Protein AF-A0A970TAU2-F1 (afdb_monomer_lite)

Structure (mmCIF, N/CA/C/O backbone):
data_AF-A0A970TAU2-F1
#
_entry.id   AF-A0A970TAU2-F1
#
loop_
_atom_site.group_PDB
_atom_site.id
_atom_site.type_symbol
_atom_site.label_atom_id
_atom_site.label_alt_id
_atom_site.label_comp_id
_atom_site.label_asym_id
_atom_site.label_entity_id
_atom_site.label_seq_id
_atom_site.pdbx_PDB_ins_code
_atom_site.Cartn_x
_atom_site.Cartn_y
_atom_site.Cartn_z
_atom_site.occupancy
_atom_site.B_iso_or_equiv
_atom_site.auth_seq_id
_atom_site.auth_comp_id
_atom_site.auth_asym_id
_atom_site.auth_atom_id
_atom_site.pdbx_PDB_model_num
ATOM 1 N N . MET A 1 1 ? -38.582 27.707 -41.426 1.00 35.19 1 MET A N 1
ATOM 2 C CA . MET A 1 1 ? -39.324 27.571 -40.156 1.00 35.19 1 MET A CA 1
ATOM 3 C C . MET A 1 1 ? -38.669 26.434 -39.380 1.00 35.19 1 MET A C 1
ATOM 5 O O . MET A 1 1 ? -38.834 25.287 -39.765 1.00 35.19 1 MET A O 1
ATOM 9 N N . ARG A 1 2 ? -37.784 26.749 -38.426 1.00 25.84 2 ARG A N 1
ATOM 10 C CA . ARG A 1 2 ? -37.023 25.769 -37.628 1.00 25.84 2 ARG A CA 1
ATOM 11 C C . ARG A 1 2 ? -37.619 25.756 -36.221 1.00 25.84 2 ARG A C 1
ATOM 13 O O . ARG A 1 2 ? -37.694 26.813 -35.604 1.00 25.84 2 ARG A O 1
ATOM 20 N N . ALA A 1 3 ? -38.089 24.596 -35.774 1.00 23.06 3 ALA A N 1
ATOM 21 C CA . ALA A 1 3 ? -38.629 24.395 -34.436 1.00 23.06 3 ALA A CA 1
ATOM 22 C C . ALA A 1 3 ? -37.475 24.198 -33.442 1.00 23.06 3 ALA A C 1
ATOM 24 O O . ALA A 1 3 ? -36.590 23.379 -33.681 1.00 23.06 3 ALA A O 1
ATOM 25 N N . ILE A 1 4 ? -37.492 24.970 -32.357 1.00 24.50 4 ILE A N 1
ATOM 26 C CA . ILE A 1 4 ? -36.607 24.828 -31.200 1.00 24.50 4 ILE A CA 1
ATOM 27 C C . ILE A 1 4 ? -37.424 24.117 -30.120 1.00 24.50 4 ILE A C 1
ATOM 29 O O . ILE A 1 4 ? -38.461 24.622 -29.694 1.00 24.50 4 ILE A O 1
ATOM 33 N N . LEU A 1 5 ? -36.973 22.927 -29.728 1.00 20.92 5 LEU A N 1
ATOM 34 C CA . LEU A 1 5 ? -37.529 22.144 -28.631 1.00 20.92 5 LEU A CA 1
ATOM 35 C C . LEU A 1 5 ? -36.753 22.518 -27.359 1.00 20.92 5 LEU A C 1
ATOM 37 O O . LEU A 1 5 ? -35.614 22.094 -27.185 1.00 20.92 5 LEU A O 1
ATOM 41 N N . CYS A 1 6 ? -37.344 23.344 -26.497 1.00 20.92 6 CYS A N 1
ATOM 42 C CA . CYS A 1 6 ? -36.827 23.609 -25.153 1.00 20.92 6 CYS A CA 1
ATOM 43 C C . CYS A 1 6 ? -37.483 22.633 -24.172 1.00 20.92 6 CYS A C 1
ATOM 45 O O . CYS A 1 6 ? -38.687 22.714 -23.935 1.00 20.92 6 CYS A O 1
ATOM 47 N N . ALA A 1 7 ? -36.695 21.719 -23.607 1.00 22.11 7 ALA A N 1
ATOM 48 C CA . ALA A 1 7 ? -37.104 20.885 -22.484 1.00 22.11 7 ALA A CA 1
ATOM 49 C C . ALA A 1 7 ? -36.684 21.565 -21.171 1.00 22.11 7 ALA A C 1
ATOM 51 O O . ALA A 1 7 ? -35.515 21.896 -20.986 1.00 22.11 7 ALA A O 1
ATOM 52 N N . PHE A 1 8 ? -37.646 21.781 -20.273 1.00 23.14 8 PHE A N 1
ATOM 53 C CA . PHE A 1 8 ? -37.400 22.181 -18.889 1.00 23.14 8 PHE A CA 1
ATOM 54 C C . PHE A 1 8 ? -37.157 20.917 -18.058 1.00 23.14 8 PHE A C 1
ATOM 56 O O . PHE A 1 8 ? -38.044 20.070 -17.959 1.00 23.14 8 PHE A O 1
ATOM 63 N N . ILE A 1 9 ? -35.968 20.789 -17.468 1.00 24.75 9 ILE A N 1
ATOM 64 C CA . ILE A 1 9 ? -35.675 19.766 -16.460 1.00 24.75 9 ILE A CA 1
ATOM 65 C C . ILE A 1 9 ? -36.043 20.356 -15.098 1.00 24.75 9 ILE A C 1
ATOM 67 O O . ILE A 1 9 ? -35.467 21.348 -14.656 1.00 24.75 9 ILE A O 1
ATOM 71 N N . LEU A 1 10 ? -37.045 19.754 -14.461 1.00 22.22 10 LEU A N 1
ATOM 72 C CA . LEU A 1 10 ? -37.456 20.045 -13.095 1.00 22.22 10 LEU A CA 1
ATOM 73 C C . LEU A 1 10 ? -36.443 19.372 -12.154 1.00 22.22 10 LEU A C 1
ATOM 75 O O . LEU A 1 10 ? -36.458 18.153 -12.002 1.00 22.22 10 LEU A O 1
ATOM 79 N N . ALA A 1 11 ? -35.531 20.147 -11.568 1.00 24.88 11 ALA A N 1
ATOM 80 C CA . ALA A 1 11 ? -34.608 19.651 -10.553 1.00 24.88 11 ALA A CA 1
ATOM 81 C C . ALA A 1 11 ? -35.336 19.574 -9.204 1.00 24.88 11 ALA A C 1
ATOM 83 O O . ALA A 1 11 ? -35.606 20.591 -8.563 1.00 24.88 11 ALA A O 1
ATOM 84 N N . THR A 1 12 ? -35.694 18.363 -8.786 1.00 26.58 12 THR A N 1
ATOM 85 C CA . THR A 1 12 ? -36.201 18.091 -7.438 1.00 26.58 12 THR A CA 1
ATOM 86 C C . THR A 1 12 ? -35.026 18.141 -6.464 1.00 26.58 12 THR A C 1
ATOM 88 O O . THR A 1 12 ? -34.178 17.254 -6.468 1.00 26.58 12 THR A O 1
ATOM 91 N N . VAL A 1 13 ? -34.960 19.190 -5.645 1.00 28.67 13 VAL A N 1
ATOM 92 C CA . VAL A 1 13 ? -34.034 19.269 -4.509 1.00 28.67 13 VAL A CA 1
ATOM 93 C C . VAL A 1 13 ? -34.577 18.353 -3.415 1.00 28.67 13 VAL A C 1
ATOM 95 O O . VAL A 1 13 ? -35.588 18.670 -2.786 1.00 28.67 13 VAL A O 1
ATOM 98 N N . PHE A 1 14 ? -33.939 17.202 -3.209 1.00 28.27 14 PHE A N 1
ATOM 99 C CA . PHE A 1 14 ? -34.176 16.390 -2.020 1.00 28.27 14 PHE A CA 1
ATOM 100 C C . PHE A 1 14 ? -33.457 17.045 -0.839 1.00 28.27 14 PHE A C 1
ATOM 102 O O . PHE A 1 14 ? -32.247 17.255 -0.874 1.00 28.27 14 PHE A O 1
ATOM 109 N N . ALA A 1 15 ? -34.218 17.401 0.194 1.00 33.06 15 ALA A N 1
ATOM 110 C CA . ALA A 1 15 ? -33.664 17.753 1.492 1.00 33.06 15 ALA A CA 1
ATOM 111 C C . ALA A 1 15 ? -32.953 16.517 2.066 1.00 33.06 15 ALA A C 1
ATOM 113 O O . ALA A 1 15 ? -33.548 15.438 2.111 1.00 33.06 15 ALA A O 1
ATOM 114 N N . GLY A 1 16 ? -31.687 16.683 2.455 1.00 29.00 16 GLY A N 1
ATOM 115 C CA . GLY A 1 16 ? -30.830 15.618 2.963 1.00 29.00 16 GLY A CA 1
ATOM 116 C C . GLY A 1 16 ? -31.435 14.936 4.185 1.00 29.00 16 GLY A C 1
ATOM 117 O O . GLY A 1 16 ? -31.604 15.550 5.238 1.00 29.00 16 GLY A O 1
ATOM 118 N N . ALA A 1 17 ? -31.764 13.656 4.031 1.00 31.38 17 ALA A N 1
ATOM 119 C CA . ALA A 1 17 ? -31.793 12.740 5.155 1.00 31.38 17 ALA A CA 1
ATOM 120 C C . ALA A 1 17 ? -30.339 12.506 5.584 1.00 31.38 17 ALA A C 1
ATOM 122 O O . ALA A 1 17 ? -29.471 12.373 4.721 1.00 31.38 17 ALA A O 1
ATOM 123 N N . ALA A 1 18 ? -30.085 12.481 6.894 1.00 32.50 18 ALA A N 1
ATOM 124 C CA . ALA A 1 18 ? -28.810 12.047 7.450 1.00 32.50 18 ALA A CA 1
ATOM 125 C C . ALA A 1 18 ? -28.391 10.742 6.760 1.00 32.50 18 ALA A C 1
ATOM 127 O O . ALA A 1 18 ? -29.187 9.800 6.704 1.00 32.50 18 ALA A O 1
ATOM 128 N N . VAL A 1 19 ? -27.193 10.725 6.173 1.00 34.28 19 VAL A N 1
ATOM 129 C CA . VAL A 1 19 ? -26.650 9.538 5.515 1.00 34.28 19 VAL A CA 1
ATOM 130 C C . VAL A 1 19 ? -26.449 8.504 6.616 1.00 34.28 19 VAL A C 1
ATOM 132 O O . VAL A 1 19 ? -25.557 8.619 7.453 1.00 34.28 19 VAL A O 1
ATOM 135 N N . ALA A 1 20 ? -27.391 7.568 6.689 1.00 40.78 20 ALA A N 1
ATOM 136 C CA . ALA A 1 20 ? -27.345 6.450 7.605 1.00 40.78 20 ALA A CA 1
ATOM 137 C C . ALA A 1 20 ? -26.066 5.646 7.345 1.00 40.78 20 ALA A C 1
ATOM 139 O O . ALA A 1 20 ? -25.630 5.536 6.199 1.00 40.78 20 ALA A O 1
ATOM 140 N N . GLN A 1 21 ? -25.504 5.115 8.434 1.00 49.06 21 GLN A N 1
ATOM 141 C CA . GLN A 1 21 ? -24.511 4.043 8.486 1.00 49.06 21 GLN A CA 1
ATOM 142 C C . GLN A 1 21 ? -24.562 3.206 7.204 1.00 49.06 21 GLN A C 1
ATOM 144 O O . GLN A 1 21 ? -25.611 2.654 6.877 1.00 49.06 21 GLN A O 1
ATOM 149 N N . THR A 1 22 ? -23.473 3.194 6.438 1.00 60.88 22 THR A N 1
ATOM 150 C CA . THR A 1 22 ? -23.421 2.507 5.149 1.00 60.88 22 THR A CA 1
ATOM 151 C C . THR A 1 22 ? -23.843 1.054 5.365 1.00 60.88 22 THR A C 1
ATOM 153 O O . THR A 1 22 ? -23.161 0.319 6.078 1.00 60.88 22 THR A O 1
ATOM 156 N N . ASP A 1 23 ? -24.984 0.647 4.801 1.00 83.75 23 ASP A N 1
ATOM 157 C CA . ASP A 1 23 ? -25.480 -0.728 4.900 1.00 83.75 23 ASP A CA 1
ATOM 158 C C . ASP A 1 23 ? -24.538 -1.642 4.104 1.00 83.75 23 ASP A C 1
ATOM 160 O O . ASP A 1 23 ? -24.729 -1.907 2.913 1.00 83.75 23 ASP A O 1
ATOM 164 N N . TYR A 1 24 ? -23.463 -2.096 4.745 1.00 93.12 24 TYR A N 1
ATOM 165 C CA . TYR A 1 24 ? -22.554 -3.061 4.147 1.00 93.12 24 TYR A CA 1
ATOM 166 C C . TYR A 1 24 ? -23.255 -4.423 4.041 1.00 93.12 24 TYR A C 1
ATOM 168 O O . TYR A 1 24 ? -23.979 -4.811 4.963 1.00 93.12 24 TYR A O 1
ATOM 176 N N . PRO A 1 25 ? -23.046 -5.189 2.952 1.00 95.62 25 PRO A N 1
ATOM 177 C CA . PRO A 1 25 ? -23.685 -6.489 2.758 1.00 95.62 25 PRO A CA 1
ATOM 178 C C . PRO A 1 25 ? -23.014 -7.564 3.628 1.00 95.62 25 PRO A C 1
ATOM 180 O O . PRO A 1 25 ? -22.299 -8.444 3.145 1.00 95.62 25 PRO A O 1
ATOM 183 N N . LEU A 1 26 ? -23.217 -7.457 4.941 1.00 97.06 26 LEU A N 1
ATOM 184 C CA . LEU A 1 26 ? -22.681 -8.373 5.936 1.00 97.06 26 LEU A CA 1
ATOM 185 C C . LEU A 1 26 ? -23.443 -9.701 5.942 1.00 97.06 26 LEU A C 1
ATOM 187 O O . LEU A 1 26 ? -24.664 -9.767 5.783 1.00 97.06 26 LEU A O 1
ATOM 191 N N . ILE A 1 27 ? -22.705 -10.773 6.197 1.00 97.44 27 ILE A N 1
ATOM 192 C CA . ILE A 1 27 ? -23.226 -12.104 6.472 1.00 97.44 27 ILE A CA 1
ATOM 193 C C . ILE A 1 27 ? -23.342 -12.238 7.993 1.00 97.44 27 ILE A C 1
ATOM 195 O O . ILE A 1 27 ? -22.351 -12.421 8.695 1.00 97.44 27 ILE A O 1
ATOM 199 N N . GLY A 1 28 ? -24.574 -12.160 8.499 1.00 95.31 28 GLY A N 1
ATOM 200 C CA . GLY A 1 28 ? -24.857 -12.238 9.933 1.00 95.31 28 GLY A CA 1
ATOM 201 C C . GLY A 1 28 ? -24.665 -10.911 10.672 1.00 95.31 28 GLY A C 1
ATOM 202 O O . GLY A 1 28 ? -24.518 -9.853 10.065 1.00 95.31 28 GLY A O 1
ATOM 203 N N . ALA A 1 29 ? -24.731 -10.969 12.004 1.00 95.38 29 ALA A N 1
ATOM 204 C CA . ALA A 1 29 ? -24.537 -9.799 12.854 1.00 95.38 29 ALA A CA 1
ATOM 205 C C . ALA A 1 29 ? -23.035 -9.561 13.097 1.00 95.38 29 ALA A C 1
ATOM 207 O O . ALA A 1 29 ? -22.332 -10.520 13.430 1.00 95.38 29 ALA A O 1
ATOM 208 N N . PRO A 1 30 ? -22.540 -8.317 12.970 1.00 96.69 30 PRO A N 1
ATOM 209 C CA . PRO A 1 30 ? -21.155 -8.010 13.287 1.00 96.69 30 PRO A CA 1
ATOM 210 C C . PRO A 1 30 ? -20.889 -8.109 14.797 1.00 96.69 30 PRO A C 1
ATOM 212 O O . PRO A 1 30 ? -21.784 -7.948 15.630 1.00 96.69 30 PRO A O 1
ATOM 215 N N . VAL A 1 31 ? -19.631 -8.355 15.153 1.00 97.06 31 VAL A N 1
ATOM 216 C CA . VAL A 1 31 ? -19.138 -8.369 16.532 1.00 97.06 31 VAL A CA 1
ATOM 217 C C . VAL A 1 31 ? -18.653 -6.968 16.885 1.00 97.06 31 VAL A C 1
ATOM 219 O O . VAL A 1 31 ? -17.637 -6.515 16.357 1.00 97.06 31 VAL A O 1
ATOM 222 N N . SER A 1 32 ? -19.371 -6.289 17.783 1.00 96.50 32 SER A N 1
ATOM 223 C CA . SER A 1 32 ? -18.970 -4.964 18.264 1.00 96.50 32 SER A CA 1
ATOM 224 C C . SER A 1 32 ? -17.650 -5.024 19.037 1.00 96.50 32 SER A C 1
ATOM 226 O O . SER A 1 32 ? -17.439 -5.899 19.883 1.00 96.50 32 SER A O 1
ATOM 228 N N . LEU A 1 33 ? -16.765 -4.074 18.751 1.00 96.56 33 LEU A N 1
ATOM 229 C CA . LEU A 1 33 ? -15.497 -3.876 19.447 1.00 96.56 33 LEU A CA 1
ATOM 230 C C . LEU A 1 33 ? -15.585 -2.746 20.480 1.00 96.56 33 LEU A C 1
ATOM 232 O O . LEU A 1 33 ? -14.869 -2.795 21.483 1.00 96.56 33 LEU A O 1
ATOM 236 N N . ALA A 1 34 ? -16.445 -1.752 20.251 1.00 92.00 34 ALA A N 1
ATOM 237 C CA . ALA A 1 34 ? -16.586 -0.567 21.090 1.00 92.00 34 ALA A CA 1
ATOM 238 C C . ALA A 1 34 ? -18.048 -0.333 21.495 1.00 92.00 34 ALA A C 1
ATOM 240 O O . ALA A 1 34 ? -18.954 -0.356 20.665 1.00 92.00 34 ALA A O 1
ATOM 241 N N . ASP A 1 35 ? -18.263 -0.055 22.780 1.00 85.88 35 ASP A N 1
ATOM 242 C CA . ASP A 1 35 ? -19.559 0.363 23.313 1.00 85.88 35 ASP A CA 1
ATOM 243 C C . ASP A 1 35 ? -19.574 1.897 23.438 1.00 85.88 35 ASP A C 1
ATOM 245 O O . ASP A 1 35 ? -19.321 2.456 24.506 1.00 85.88 35 ASP A O 1
ATOM 249 N N . GLY A 1 36 ? -19.840 2.583 22.324 1.00 89.88 36 GLY A N 1
ATOM 250 C CA . GLY A 1 36 ? -19.854 4.047 22.241 1.00 89.88 36 GLY A CA 1
ATOM 251 C C . GLY A 1 36 ? -18.499 4.671 21.889 1.00 89.88 36 GLY A C 1
ATOM 252 O O . GLY A 1 36 ? -17.584 3.993 21.428 1.00 89.88 36 GLY A O 1
ATOM 253 N N . GLU A 1 37 ? -18.381 5.990 22.083 1.00 95.12 37 GLU A N 1
ATOM 254 C CA . GLU A 1 37 ? -17.178 6.729 21.688 1.00 95.12 37 GLU A CA 1
ATOM 255 C C . GLU A 1 37 ? -15.973 6.434 22.592 1.00 95.12 37 GLU A C 1
ATOM 257 O O . GLU A 1 37 ? -15.997 6.661 23.804 1.00 95.12 37 GLU A O 1
ATOM 262 N N . VAL A 1 38 ? -14.879 6.011 21.968 1.00 97.06 38 VAL A N 1
ATOM 263 C CA . VAL A 1 38 ? -13.566 5.819 22.579 1.00 97.06 38 VAL A CA 1
ATOM 264 C C . VAL A 1 38 ? -12.660 6.976 22.175 1.00 97.06 38 VAL A C 1
ATOM 266 O O . VAL A 1 38 ? -12.537 7.290 20.993 1.00 97.06 38 VAL A O 1
ATOM 269 N N . ARG A 1 39 ? -11.995 7.604 23.151 1.00 97.38 39 ARG A N 1
ATOM 270 C CA . ARG A 1 39 ? -11.018 8.679 22.921 1.00 97.38 39 ARG A CA 1
ATOM 271 C C . ARG A 1 39 ? -9.606 8.131 23.094 1.00 97.38 39 ARG A C 1
ATOM 273 O O . ARG A 1 39 ? -9.291 7.581 24.141 1.00 97.38 39 ARG A O 1
ATOM 280 N N . ILE A 1 40 ? -8.768 8.321 22.084 1.00 97.81 40 ILE A N 1
ATOM 281 C CA . ILE A 1 40 ? -7.401 7.803 22.004 1.00 97.81 40 ILE A CA 1
ATOM 282 C C . ILE A 1 40 ? -6.458 9.001 21.918 1.00 97.81 40 ILE A C 1
ATOM 284 O O . ILE A 1 40 ? -6.598 9.858 21.040 1.00 97.81 40 ILE A O 1
ATOM 288 N N . THR A 1 41 ? -5.513 9.090 22.849 1.00 96.94 41 THR A N 1
ATOM 289 C CA . THR A 1 41 ? -4.565 10.211 22.961 1.00 96.94 41 THR A CA 1
ATOM 290 C C . THR A 1 41 ? -3.155 9.741 22.586 1.00 96.94 41 THR A C 1
ATOM 292 O O . THR A 1 41 ? -2.905 8.540 22.541 1.00 96.94 41 THR A O 1
ATOM 295 N N . PRO A 1 42 ? -2.168 10.634 22.382 1.00 95.00 42 PRO A N 1
ATOM 296 C CA . PRO A 1 42 ? -0.773 10.214 22.193 1.00 95.00 42 PRO A CA 1
ATOM 297 C C . PRO A 1 42 ? -0.174 9.349 23.312 1.00 95.00 42 PRO A C 1
ATOM 299 O O . PRO A 1 42 ? 0.883 8.741 23.114 1.00 95.00 42 PRO A O 1
ATOM 302 N N . ALA A 1 43 ? -0.786 9.370 24.499 1.00 94.38 43 ALA A N 1
ATOM 303 C CA . ALA A 1 43 ? -0.308 8.678 25.688 1.00 94.38 43 ALA A CA 1
ATOM 304 C C . ALA A 1 43 ? -0.977 7.313 25.908 1.00 94.38 43 ALA A C 1
ATOM 306 O O . ALA A 1 43 ? -0.461 6.526 26.700 1.00 94.38 43 ALA A O 1
ATOM 307 N N . GLU A 1 44 ? -2.100 7.040 25.243 1.00 94.88 44 GLU A N 1
ATOM 308 C CA . GLU A 1 44 ? -2.933 5.872 25.515 1.00 94.88 44 GLU A CA 1
ATOM 309 C C . GLU A 1 44 ? -3.454 5.257 24.217 1.00 94.88 44 GLU A C 1
ATOM 311 O O . GLU A 1 44 ? -4.083 5.936 23.405 1.00 94.88 44 GLU A O 1
ATOM 316 N N . ASP A 1 45 ? -3.210 3.957 24.068 1.00 95.06 45 ASP A N 1
ATOM 317 C CA . ASP A 1 45 ? -3.748 3.137 22.989 1.00 95.06 45 ASP A CA 1
ATOM 318 C C . ASP A 1 45 ? -5.097 2.547 23.421 1.00 95.06 45 ASP A C 1
ATOM 320 O O . ASP A 1 45 ? -5.315 2.259 24.599 1.00 95.06 45 ASP A O 1
ATOM 324 N N . TRP A 1 46 ? -5.974 2.263 22.461 1.00 97.44 46 TRP A N 1
ATOM 325 C CA . TRP A 1 46 ? -7.160 1.443 22.704 1.00 97.44 46 TRP A CA 1
ATOM 326 C C . TRP A 1 46 ? -6.947 0.043 22.143 1.00 97.44 46 TRP A C 1
ATOM 328 O O . TRP A 1 46 ? -6.518 -0.099 21.002 1.00 97.44 46 TRP A O 1
ATOM 338 N N . ALA A 1 47 ? -7.265 -0.994 22.916 1.00 97.69 47 ALA A N 1
ATOM 339 C CA . ALA A 1 47 ? -7.180 -2.377 22.465 1.00 97.69 47 ALA A CA 1
ATOM 340 C C . ALA A 1 47 ? -8.414 -3.178 22.881 1.00 97.69 47 ALA A C 1
ATOM 342 O O . ALA A 1 47 ? -8.940 -3.023 23.987 1.00 97.69 47 ALA A O 1
ATOM 343 N N . ARG A 1 48 ? -8.840 -4.087 22.008 1.00 97.81 48 ARG A N 1
ATOM 344 C CA . ARG A 1 48 ? -9.930 -5.023 22.252 1.00 97.81 48 ARG A CA 1
ATOM 345 C C . ARG A 1 48 ? -9.582 -6.385 21.673 1.00 97.81 48 ARG A C 1
ATOM 347 O O . ARG A 1 48 ? -9.252 -6.495 20.502 1.00 97.81 48 ARG A O 1
ATOM 354 N N . SER A 1 49 ? -9.694 -7.429 22.487 1.00 97.56 49 SER A N 1
ATOM 355 C CA . SER A 1 49 ? -9.637 -8.815 22.014 1.00 97.56 49 SER A CA 1
ATOM 356 C C . SER A 1 49 ? -11.047 -9.363 21.849 1.00 97.56 49 SER A C 1
ATOM 358 O O . SER A 1 49 ? -11.865 -9.244 22.763 1.00 97.56 49 SER A O 1
ATOM 360 N N . VAL A 1 50 ? -11.316 -9.974 20.701 1.00 97.44 50 VAL A N 1
ATOM 361 C CA . VAL A 1 50 ? -12.555 -10.703 20.411 1.00 97.44 50 VAL A CA 1
ATOM 362 C C . VAL A 1 50 ? -12.229 -11.984 19.651 1.00 97.44 50 VAL A C 1
ATOM 364 O O . VAL A 1 50 ? -11.152 -12.106 19.077 1.00 97.44 50 VAL A O 1
ATOM 367 N N . GLU A 1 51 ? -13.142 -12.948 19.638 1.00 97.88 51 GLU A N 1
ATOM 368 C CA . GLU A 1 51 ? -13.034 -14.075 18.709 1.00 97.88 51 GLU A CA 1
ATOM 369 C C . GLU A 1 51 ? -13.424 -13.606 17.304 1.00 97.88 51 GLU A C 1
ATOM 371 O O . GLU A 1 51 ? -14.444 -12.932 17.126 1.00 97.88 51 GLU A O 1
ATOM 376 N N . ALA A 1 52 ? -12.615 -13.953 16.303 1.00 97.56 52 ALA A N 1
ATOM 377 C CA . ALA A 1 52 ? -12.961 -13.706 14.914 1.00 97.56 52 ALA A CA 1
ATOM 378 C C . ALA A 1 52 ? -14.258 -14.467 14.567 1.00 97.56 52 ALA A C 1
ATOM 380 O O . ALA A 1 52 ? -14.362 -15.659 14.879 1.00 97.56 52 ALA A O 1
ATOM 381 N N . PRO A 1 53 ? -15.243 -13.821 13.912 1.00 97.50 53 PRO A N 1
ATOM 382 C CA . PRO A 1 53 ? -16.440 -14.494 13.423 1.00 97.50 53 PRO A CA 1
ATOM 383 C C . PRO A 1 53 ? -16.120 -15.766 12.628 1.00 97.50 53 PRO A C 1
ATOM 385 O O . PRO A 1 53 ? -15.061 -15.883 12.011 1.00 97.50 53 PRO A O 1
ATOM 388 N N . GLN A 1 54 ? -17.052 -16.716 12.613 1.00 97.31 54 GLN A N 1
ATOM 389 C CA . GLN A 1 54 ? -16.949 -17.867 11.717 1.00 97.31 54 GLN A CA 1
ATOM 390 C C . GLN A 1 54 ? -17.140 -17.406 10.269 1.00 97.31 54 GLN A C 1
ATOM 392 O O . GLN A 1 54 ? -18.079 -16.660 9.991 1.00 97.31 54 GLN A O 1
ATOM 397 N N . TYR A 1 55 ? -16.268 -17.848 9.362 1.00 96.50 55 TYR A N 1
ATOM 398 C CA . TYR A 1 55 ? -16.388 -17.560 7.937 1.00 96.50 55 TYR A CA 1
ATOM 399 C C . TYR A 1 55 ? -15.800 -18.680 7.072 1.00 96.50 55 TYR A C 1
ATOM 401 O O . TYR A 1 55 ? -14.870 -19.381 7.469 1.00 96.50 55 TYR A O 1
ATOM 409 N N . GLU A 1 56 ? -16.361 -18.828 5.877 1.00 96.12 56 GLU A N 1
ATOM 410 C CA . GLU A 1 56 ? -15.997 -19.852 4.895 1.00 96.12 56 GLU A CA 1
ATOM 411 C C . GLU A 1 56 ? -14.915 -19.366 3.911 1.00 96.12 56 GLU A C 1
ATOM 413 O O . GLU A 1 56 ? -14.552 -18.191 3.857 1.00 96.12 56 GLU A O 1
ATOM 418 N N . THR A 1 57 ? -14.398 -20.272 3.076 1.00 92.31 57 THR A N 1
ATOM 419 C CA . THR A 1 57 ? -13.337 -19.955 2.090 1.00 92.31 57 THR A CA 1
ATOM 420 C C . THR A 1 57 ? -13.725 -18.892 1.047 1.00 92.31 57 THR A C 1
ATOM 422 O O . THR A 1 57 ? -12.865 -18.149 0.557 1.00 92.31 57 THR A O 1
ATOM 425 N N . ASP A 1 58 ? -15.014 -18.789 0.720 1.00 96.38 58 ASP A N 1
ATOM 426 C CA . ASP A 1 58 ? -15.599 -17.800 -0.191 1.00 96.38 58 ASP A CA 1
ATOM 427 C C . ASP A 1 58 ? -16.091 -16.536 0.532 1.00 96.38 58 ASP A C 1
ATOM 429 O O . ASP A 1 58 ? -16.733 -15.676 -0.071 1.00 96.38 58 ASP A O 1
ATOM 433 N N . GLN A 1 59 ? -15.759 -16.398 1.813 1.00 97.75 59 GLN A N 1
ATOM 434 C CA . GLN A 1 59 ? -16.077 -15.247 2.642 1.00 97.75 59 GLN A CA 1
ATOM 435 C C . GLN A 1 59 ? -14.798 -14.522 3.062 1.00 97.75 59 GLN A C 1
ATOM 437 O O . GLN A 1 59 ? -13.673 -15.005 2.891 1.00 97.75 59 GLN A O 1
ATOM 442 N N . ARG A 1 60 ? -14.965 -13.296 3.543 1.00 97.69 60 ARG A N 1
ATOM 443 C CA . ARG A 1 60 ? -13.881 -12.406 3.946 1.00 97.69 60 ARG A CA 1
ATOM 444 C C . ARG A 1 60 ? -14.199 -11.802 5.297 1.00 97.69 60 ARG A C 1
ATOM 446 O O . ARG A 1 60 ? -15.334 -11.392 5.543 1.00 97.69 60 ARG A O 1
ATOM 453 N N . LEU A 1 61 ? -13.182 -11.744 6.146 1.00 98.19 61 LEU A N 1
ATOM 454 C CA . LEU A 1 61 ? -13.245 -11.040 7.415 1.00 98.19 61 LEU A CA 1
ATOM 455 C C . LEU A 1 61 ? -13.003 -9.556 7.148 1.00 98.19 61 LEU A C 1
ATOM 457 O O . LEU A 1 61 ? -12.004 -9.197 6.521 1.00 98.19 61 LEU A O 1
ATOM 461 N N . VAL A 1 62 ? -13.896 -8.702 7.637 1.00 98.31 62 VAL A N 1
ATOM 462 C CA . VAL A 1 62 ? -13.781 -7.249 7.488 1.00 98.31 62 VAL A CA 1
ATOM 463 C C . VAL A 1 62 ? -13.771 -6.552 8.843 1.00 98.31 62 VAL A C 1
ATOM 465 O O . VAL A 1 62 ? -14.431 -6.994 9.784 1.00 98.31 62 VAL A O 1
ATOM 468 N N . LEU A 1 63 ? -13.014 -5.461 8.935 1.00 98.25 63 LEU A N 1
ATOM 469 C CA . LEU A 1 63 ? -12.982 -4.563 10.087 1.00 98.25 63 LEU A CA 1
ATOM 470 C C . LEU A 1 63 ? -13.549 -3.218 9.663 1.00 98.25 63 LEU A C 1
ATOM 472 O O . LEU A 1 63 ? -13.029 -2.606 8.731 1.00 98.25 63 LEU A O 1
ATOM 476 N N . HIS A 1 64 ? -14.558 -2.744 10.380 1.00 97.50 64 HIS A N 1
ATOM 477 C CA . HIS A 1 64 ? -15.034 -1.379 10.251 1.00 97.50 64 HIS A CA 1
ATOM 478 C C . HIS A 1 64 ? -14.618 -0.543 11.453 1.00 97.50 64 HIS A C 1
ATOM 480 O O . HIS A 1 64 ? -14.678 -1.022 12.588 1.00 97.50 64 HIS A O 1
ATOM 486 N N . VAL A 1 65 ? -14.225 0.702 11.193 1.00 97.12 65 VAL A N 1
ATOM 487 C CA . VAL A 1 65 ? -13.972 1.724 12.210 1.00 97.12 65 VAL A CA 1
ATOM 488 C C . VAL A 1 65 ? -14.450 3.075 11.685 1.00 97.12 65 VAL A C 1
ATOM 490 O O . VAL A 1 65 ? -13.959 3.543 10.665 1.00 97.12 65 VAL A O 1
ATOM 493 N N . ASP A 1 66 ? -15.344 3.731 12.414 1.00 96.00 66 ASP A N 1
ATOM 494 C CA . ASP A 1 66 ? -15.639 5.155 12.279 1.00 96.00 66 ASP A CA 1
ATOM 495 C C . ASP A 1 66 ? -14.664 5.943 13.159 1.00 96.00 66 ASP A C 1
ATOM 497 O O . ASP A 1 66 ? -14.746 5.870 14.390 1.00 96.00 66 ASP A O 1
ATOM 501 N N . ALA A 1 67 ? -13.758 6.711 12.549 1.00 97.06 67 ALA A N 1
ATOM 502 C CA . ALA A 1 67 ? -12.745 7.492 13.254 1.00 97.06 67 ALA A CA 1
ATOM 503 C C . ALA A 1 67 ? -12.654 8.944 12.762 1.00 97.06 67 ALA A C 1
ATOM 505 O O . ALA A 1 67 ? -12.627 9.217 11.562 1.00 97.06 67 ALA A O 1
ATOM 506 N N . ARG A 1 68 ? -12.518 9.881 13.707 1.00 96.19 68 ARG A N 1
ATOM 507 C CA . ARG A 1 68 ? -12.212 11.299 13.446 1.00 96.19 68 ARG A CA 1
ATOM 508 C C . ARG A 1 68 ? -11.122 11.814 14.379 1.00 96.19 68 ARG A C 1
ATOM 510 O O . ARG A 1 68 ? -10.907 11.251 15.451 1.00 96.19 68 ARG A O 1
ATOM 517 N N . LEU A 1 69 ? -10.476 12.920 14.018 1.00 96.12 69 LEU A N 1
ATOM 518 C CA . LEU A 1 69 ? -9.602 13.657 14.926 1.00 96.12 69 LEU A CA 1
ATOM 519 C C . LEU A 1 69 ? -10.389 14.804 15.562 1.00 96.12 69 LEU A C 1
ATOM 521 O O . LEU A 1 69 ? -10.798 15.742 14.874 1.00 96.12 69 LEU A O 1
ATOM 525 N N . ASP A 1 70 ? -10.602 14.744 16.875 1.00 95.31 70 ASP A N 1
ATOM 526 C CA . ASP A 1 70 ? -11.425 15.713 17.599 1.00 95.31 70 ASP A CA 1
ATOM 527 C C . ASP A 1 70 ? -10.698 17.044 17.808 1.00 95.31 70 ASP A C 1
ATOM 529 O O . ASP A 1 70 ? -10.120 17.335 18.855 1.00 95.31 70 ASP A O 1
ATOM 533 N N . ALA A 1 71 ? -10.734 17.883 16.777 1.00 89.44 71 ALA A N 1
ATOM 534 C CA . ALA A 1 71 ? -10.150 19.216 16.786 1.00 89.44 71 ALA A CA 1
ATOM 535 C C . ALA A 1 71 ? -11.138 20.304 17.264 1.00 89.44 71 ALA A C 1
ATOM 537 O O . ALA A 1 71 ? -10.807 21.493 17.204 1.00 89.44 71 ALA A O 1
ATOM 538 N N . GLY A 1 72 ? -12.330 19.941 17.746 1.00 87.44 72 GLY A N 1
ATOM 539 C CA . GLY A 1 72 ? -13.384 20.890 18.114 1.00 87.44 72 GLY A CA 1
ATOM 540 C C . GLY A 1 72 ? -14.113 21.522 16.910 1.00 87.44 72 GLY A C 1
ATOM 541 O O . GLY A 1 72 ? -13.845 21.183 15.757 1.00 87.44 72 GLY A O 1
ATOM 542 N N . PRO A 1 73 ? -15.041 22.470 17.151 1.00 81.25 73 PRO A N 1
ATOM 543 C CA . PRO A 1 73 ? -16.053 22.892 16.171 1.00 81.25 73 PRO A CA 1
ATOM 544 C C . PRO A 1 73 ? -15.515 23.727 15.003 1.00 81.25 73 PRO A C 1
ATOM 546 O O . PRO A 1 73 ? -16.187 23.874 13.988 1.00 81.25 73 PRO A O 1
ATOM 549 N N . THR A 1 74 ? -14.320 24.297 15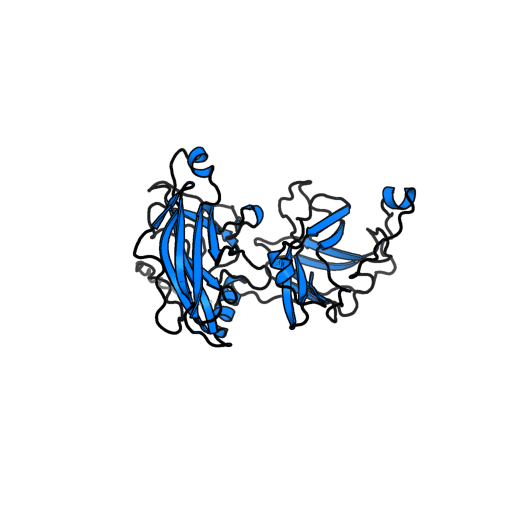.121 1.00 75.19 74 THR A N 1
ATOM 550 C CA . THR A 1 74 ? -13.706 25.132 14.075 1.00 75.19 74 THR A CA 1
ATOM 551 C C . THR A 1 74 ? -12.537 24.445 13.375 1.00 75.19 74 THR A C 1
ATOM 553 O O . THR A 1 74 ? -11.878 25.065 12.545 1.00 75.19 74 THR A O 1
ATOM 556 N N . GLY A 1 75 ? -12.255 23.180 13.709 1.00 67.69 75 GLY A N 1
ATOM 557 C CA . GLY A 1 75 ? -11.224 22.400 13.032 1.00 67.69 75 GLY A CA 1
ATOM 558 C C . GLY A 1 75 ? -11.615 22.098 11.587 1.00 67.69 75 GLY A C 1
ATOM 559 O O . GLY A 1 75 ? -12.763 21.754 11.323 1.00 67.69 75 GLY A O 1
ATOM 560 N N . GLY A 1 76 ? -10.656 22.247 10.677 1.00 80.38 76 GLY A N 1
ATOM 561 C CA . GLY A 1 76 ? -10.686 21.718 9.317 1.00 80.38 76 GLY A CA 1
ATOM 562 C C . GLY A 1 76 ? -9.306 21.154 8.975 1.00 80.38 76 GLY A C 1
ATOM 563 O O . GLY A 1 76 ? -8.330 21.461 9.667 1.00 80.38 76 GLY A O 1
ATOM 564 N N . GLY A 1 77 ? -9.236 20.323 7.938 1.00 90.62 77 GLY A N 1
ATOM 565 C CA . GLY A 1 77 ? -8.027 19.608 7.527 1.00 90.62 77 GLY A CA 1
ATOM 566 C C . GLY A 1 77 ? -8.032 18.131 7.921 1.00 90.62 77 GLY A C 1
ATOM 567 O O . GLY A 1 77 ? -9.051 17.576 8.331 1.00 90.62 77 GLY A O 1
ATOM 568 N N . CYS A 1 78 ? -6.879 17.495 7.767 1.00 94.25 78 CYS A N 1
ATOM 569 C CA . CYS A 1 78 ? -6.687 16.067 7.970 1.00 94.25 78 CYS A CA 1
ATOM 570 C C . CYS A 1 78 ? -5.236 15.782 8.372 1.00 94.25 78 CYS A C 1
ATOM 572 O O . CYS A 1 78 ? -4.352 16.615 8.152 1.00 94.25 78 CYS A O 1
ATOM 574 N N . ASN A 1 79 ? -4.983 14.630 8.995 1.00 95.88 79 ASN A N 1
ATOM 575 C CA . ASN A 1 79 ? -3.620 14.157 9.246 1.00 95.88 79 ASN A CA 1
ATOM 576 C C . ASN A 1 79 ? -3.563 12.627 9.409 1.00 95.88 79 ASN A C 1
ATOM 578 O O . ASN A 1 79 ? -4.558 12.009 9.784 1.00 95.88 79 ASN A O 1
ATOM 582 N N . TRP A 1 80 ? -2.404 12.011 9.168 1.00 96.88 80 TRP A N 1
ATOM 583 C CA . TRP A 1 80 ? -2.179 10.568 9.319 1.00 96.88 80 TRP A CA 1
ATOM 584 C C . TRP A 1 80 ? -1.918 10.200 10.780 1.00 96.88 80 TRP A C 1
ATOM 586 O O . TRP A 1 80 ? -0.775 10.145 11.232 1.00 96.88 80 TRP A O 1
ATOM 596 N N . VAL A 1 81 ? -2.992 9.993 11.538 1.00 97.19 81 VAL A N 1
ATOM 597 C CA . VAL A 1 81 ? -2.954 9.794 13.000 1.00 97.19 81 VAL A CA 1
ATOM 598 C C . VAL A 1 81 ? -3.532 8.461 13.452 1.00 97.19 81 VAL A C 1
ATOM 600 O O . VAL A 1 81 ? -3.212 8.026 14.556 1.00 97.19 81 VAL A O 1
ATOM 603 N N . LEU A 1 82 ? -4.345 7.807 12.622 1.00 98.12 82 LEU A N 1
ATOM 604 C CA . LEU A 1 82 ? -4.985 6.541 12.954 1.00 98.12 82 LEU A CA 1
ATOM 605 C C . LEU A 1 82 ? -4.075 5.378 12.566 1.00 98.12 82 LEU A C 1
ATOM 607 O O . LEU A 1 82 ? -3.922 5.072 11.391 1.00 98.12 82 LEU A O 1
ATOM 611 N N . GLN A 1 83 ? -3.493 4.687 13.536 1.00 97.88 83 GLN A N 1
ATOM 612 C CA . GLN A 1 83 ? -2.808 3.422 13.288 1.00 97.88 83 GLN A CA 1
ATOM 613 C C . GLN A 1 83 ? -3.647 2.278 13.856 1.00 97.88 83 GLN A C 1
ATOM 615 O O . GLN A 1 83 ? -4.037 2.323 15.017 1.00 97.88 83 GLN A O 1
ATOM 620 N N . ALA A 1 84 ? -3.916 1.252 13.051 1.00 97.50 84 ALA A N 1
ATOM 621 C CA . ALA A 1 84 ? -4.588 0.037 13.496 1.00 97.50 84 ALA A CA 1
ATOM 622 C C . ALA A 1 84 ? -3.594 -1.132 13.490 1.00 97.50 84 ALA A C 1
ATOM 624 O O . ALA A 1 84 ? -2.832 -1.296 12.538 1.00 97.50 84 ALA A O 1
ATOM 625 N N . LEU A 1 85 ? -3.594 -1.938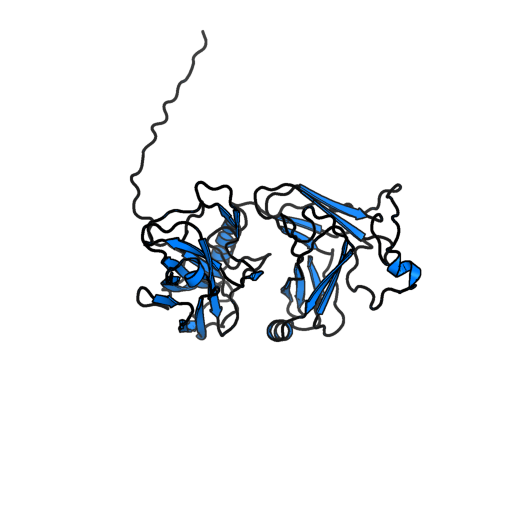 14.549 1.00 97.69 85 LEU A N 1
ATOM 626 C CA . LEU A 1 85 ? -2.836 -3.177 14.651 1.00 97.69 85 LEU A CA 1
ATOM 627 C C . LEU A 1 85 ? -3.787 -4.336 14.938 1.00 97.69 85 LEU A C 1
ATOM 629 O O . LEU A 1 85 ? -4.739 -4.206 15.704 1.00 97.69 85 LEU A O 1
ATOM 633 N N . LEU A 1 86 ? -3.495 -5.478 14.337 1.00 97.19 86 LEU A N 1
ATOM 634 C CA . LEU A 1 86 ? -4.260 -6.709 14.422 1.00 97.19 86 LEU A CA 1
ATOM 635 C C . LEU A 1 86 ? -3.319 -7.829 14.861 1.00 97.19 86 LEU A C 1
ATOM 637 O O . LEU A 1 86 ? -2.401 -8.187 14.124 1.00 97.19 86 LEU A O 1
ATOM 641 N N . ASN A 1 87 ? -3.500 -8.337 16.082 1.00 95.94 87 ASN A N 1
ATOM 642 C CA . ASN A 1 87 ? -2.555 -9.248 16.743 1.00 95.94 87 ASN A CA 1
ATOM 643 C C . ASN A 1 87 ? -1.114 -8.694 16.745 1.00 95.94 87 ASN A C 1
ATOM 645 O O . ASN A 1 87 ? -0.151 -9.402 16.464 1.00 95.94 87 ASN A O 1
ATOM 649 N N . GLY A 1 88 ? -0.972 -7.388 17.000 1.00 93.62 88 GLY A N 1
ATOM 650 C CA . GLY A 1 88 ? 0.314 -6.681 16.969 1.00 93.62 88 GLY A CA 1
ATOM 651 C C . GLY A 1 88 ? 0.874 -6.409 15.567 1.00 93.62 88 GLY A C 1
ATOM 652 O O . GLY A 1 88 ? 1.860 -5.686 15.450 1.00 93.62 88 GLY A O 1
ATOM 653 N N . ARG A 1 89 ? 0.247 -6.921 14.499 1.00 91.62 89 ARG A N 1
ATOM 654 C CA . ARG A 1 89 ? 0.633 -6.635 13.112 1.00 91.62 89 ARG A CA 1
ATOM 655 C C . ARG A 1 89 ? -0.024 -5.348 12.636 1.00 91.62 89 ARG A C 1
ATOM 657 O O . ARG A 1 89 ? -1.238 -5.212 12.740 1.00 91.62 89 ARG A O 1
ATOM 664 N N . LEU A 1 90 ? 0.758 -4.435 12.068 1.00 93.94 90 LEU A N 1
ATOM 665 C CA . LEU A 1 90 ? 0.238 -3.218 11.449 1.00 93.94 90 LEU A CA 1
ATOM 666 C C . LEU A 1 90 ? -0.790 -3.555 10.352 1.00 93.94 90 LEU A C 1
ATOM 668 O O . LEU A 1 90 ? -0.550 -4.427 9.516 1.00 93.94 90 LEU A O 1
ATOM 672 N N . LEU A 1 91 ? -1.930 -2.865 10.367 1.00 95.12 91 LEU A N 1
ATOM 673 C CA . LEU A 1 91 ? -2.884 -2.851 9.264 1.00 95.12 91 LEU A CA 1
ATOM 674 C C . LEU A 1 91 ? -2.453 -1.765 8.276 1.00 95.12 91 LEU A C 1
ATOM 676 O O . LEU A 1 91 ? -2.770 -0.587 8.447 1.00 95.12 91 LEU A O 1
ATOM 680 N N . ASP A 1 92 ? -1.670 -2.181 7.291 1.00 91.12 92 ASP A N 1
ATOM 681 C CA . ASP A 1 92 ? -1.162 -1.365 6.195 1.00 91.12 92 ASP A CA 1
ATOM 682 C C . ASP A 1 92 ? -2.046 -1.454 4.948 1.00 91.12 92 ASP A C 1
ATOM 684 O O . ASP A 1 92 ? -2.958 -2.276 4.869 1.00 91.12 92 ASP A O 1
ATOM 688 N N . GLU A 1 93 ? -1.789 -0.591 3.967 1.00 88.94 93 GLU A N 1
ATOM 689 C CA . GLU A 1 93 ? -2.433 -0.682 2.659 1.00 88.94 93 GLU A CA 1
ATOM 690 C C . GLU A 1 93 ? -1.639 -1.605 1.714 1.00 88.94 93 GLU A C 1
ATOM 692 O O . GLU A 1 93 ? -0.410 -1.635 1.762 1.00 88.94 93 GLU A O 1
ATOM 697 N N . ALA A 1 94 ? -2.306 -2.331 0.818 1.00 83.75 94 ALA A N 1
ATOM 698 C CA . ALA A 1 94 ? -1.679 -3.130 -0.240 1.00 83.75 94 ALA A CA 1
ATOM 699 C C . ALA A 1 94 ? -1.882 -2.459 -1.604 1.00 83.75 94 ALA A C 1
ATOM 701 O O . ALA A 1 94 ? -2.965 -1.960 -1.899 1.00 83.75 94 ALA A O 1
ATOM 702 N N . VAL A 1 95 ? -0.853 -2.452 -2.455 1.00 78.56 95 VAL A N 1
ATOM 703 C CA . VAL A 1 95 ? -0.884 -1.716 -3.729 1.00 78.56 95 VAL A CA 1
ATOM 704 C C . VAL A 1 95 ? -1.801 -2.399 -4.745 1.00 78.56 95 VAL A C 1
ATOM 706 O O . VAL A 1 95 ? -2.618 -1.740 -5.388 1.00 78.56 95 VAL A O 1
ATOM 709 N N . ARG A 1 96 ? -1.728 -3.728 -4.895 1.00 77.88 96 ARG A N 1
ATOM 710 C CA . ARG A 1 96 ? -2.507 -4.440 -5.928 1.00 77.88 96 ARG A CA 1
ATOM 711 C C . ARG A 1 96 ? -3.887 -4.869 -5.460 1.00 77.88 96 ARG A C 1
ATOM 713 O O . ARG A 1 96 ? -4.802 -5.008 -6.285 1.00 77.88 96 ARG A O 1
ATOM 720 N N . ALA A 1 97 ? -4.032 -5.084 -4.157 1.00 80.44 97 ALA A N 1
ATOM 721 C CA . ALA A 1 97 ? -5.268 -5.517 -3.527 1.00 80.44 97 ALA A CA 1
ATOM 722 C C . ALA A 1 97 ? -5.602 -4.669 -2.290 1.00 80.44 97 ALA A C 1
ATOM 724 O O . ALA A 1 97 ? -5.546 -5.206 -1.181 1.00 80.44 97 ALA A O 1
ATOM 725 N N . PRO A 1 98 ? -5.982 -3.388 -2.473 1.00 86.69 98 PRO A N 1
ATOM 726 C CA . PRO A 1 98 ? -6.324 -2.508 -1.377 1.00 86.69 98 PRO A CA 1
ATOM 727 C C . PRO A 1 98 ? -7.214 -3.148 -0.324 1.00 86.69 98 PRO A C 1
ATOM 729 O O . PRO A 1 98 ? -8.229 -3.800 -0.617 1.00 86.69 98 PRO A O 1
ATOM 732 N N . ARG A 1 99 ? -6.772 -2.994 0.916 1.00 92.81 99 ARG A N 1
ATOM 733 C CA . ARG A 1 99 ? -7.481 -3.396 2.111 1.00 92.81 99 ARG A CA 1
ATOM 734 C C . ARG A 1 99 ? -8.620 -2.447 2.368 1.00 92.81 99 ARG A C 1
ATOM 736 O O . ARG A 1 99 ? -9.680 -2.946 2.715 1.00 92.81 99 ARG A O 1
ATOM 743 N N . LEU A 1 100 ? -8.427 -1.139 2.203 1.00 94.06 100 LEU A N 1
ATOM 744 C CA . LEU A 1 100 ? -9.516 -0.181 2.319 1.00 94.06 100 LEU A CA 1
ATOM 745 C C . LEU A 1 100 ? -10.444 -0.346 1.112 1.00 94.06 100 LEU A C 1
ATOM 747 O O . LEU A 1 100 ? -10.052 -0.115 -0.028 1.00 94.06 100 LEU A O 1
ATOM 751 N N . ILE A 1 101 ? -11.661 -0.827 1.362 1.00 93.69 101 ILE A N 1
ATOM 752 C CA . ILE A 1 101 ? -12.590 -1.237 0.297 1.00 93.69 101 ILE A CA 1
ATOM 753 C C . ILE A 1 101 ? -13.806 -0.324 0.156 1.00 93.69 101 ILE A C 1
ATOM 755 O O . ILE A 1 101 ? -14.569 -0.494 -0.785 1.00 93.69 101 ILE A O 1
ATOM 759 N N . ASN A 1 102 ? -14.025 0.628 1.064 1.00 92.75 102 ASN A N 1
ATOM 760 C CA . ASN A 1 102 ? -15.192 1.518 1.018 1.00 92.75 102 ASN A CA 1
ATOM 761 C C . ASN A 1 102 ? -14.901 2.920 0.464 1.00 92.75 102 ASN A C 1
ATOM 763 O O . ASN A 1 102 ? -15.804 3.754 0.450 1.00 92.75 102 ASN A O 1
ATOM 767 N N . LYS A 1 103 ? -13.666 3.195 0.040 1.00 89.62 103 LYS A N 1
ATOM 768 C CA . LYS A 1 103 ? -13.257 4.488 -0.519 1.00 89.62 103 LYS A CA 1
ATOM 769 C C . LYS A 1 103 ? -12.010 4.344 -1.394 1.00 89.62 103 LYS A C 1
ATOM 771 O O . LYS A 1 103 ? -11.280 3.368 -1.211 1.00 89.62 103 LYS A O 1
ATOM 776 N N . PRO A 1 104 ? -11.795 5.269 -2.347 1.00 85.38 104 PRO A N 1
ATOM 777 C CA . PRO A 1 104 ? -10.598 5.282 -3.181 1.00 85.38 104 PRO A CA 1
ATOM 778 C C . PRO A 1 104 ? -9.302 5.347 -2.368 1.00 85.38 104 PRO A C 1
ATOM 780 O O . PRO A 1 104 ? -9.350 5.680 -1.187 1.00 85.38 104 PRO A O 1
ATOM 783 N N . PRO A 1 105 ? -8.146 4.989 -2.960 1.00 82.06 105 PRO A N 1
ATOM 784 C CA . PRO A 1 105 ? -6.854 5.034 -2.268 1.00 82.06 105 PRO A CA 1
ATOM 785 C C . PRO A 1 105 ? -6.417 6.463 -1.906 1.00 82.06 105 PRO A C 1
ATOM 787 O O . PRO A 1 105 ? -5.715 6.658 -0.909 1.00 82.06 105 PRO A O 1
ATOM 790 N N . ASP A 1 106 ? -6.888 7.451 -2.664 1.00 85.31 106 ASP A N 1
ATOM 791 C CA . ASP A 1 106 ? -6.666 8.880 -2.462 1.00 85.31 106 ASP A CA 1
ATOM 792 C C . ASP A 1 106 ? -7.983 9.673 -2.473 1.00 85.31 106 ASP A C 1
ATOM 794 O O . ASP A 1 106 ? -9.044 9.126 -2.776 1.00 85.31 106 ASP A O 1
ATOM 798 N N . PHE A 1 107 ? -7.926 10.930 -2.034 1.00 86.44 107 PHE A N 1
ATOM 799 C CA . PHE A 1 107 ? -9.059 11.853 -1.992 1.00 86.44 107 PHE A CA 1
ATOM 800 C C . PHE A 1 107 ? -8.606 13.313 -2.058 1.00 86.44 107 PHE A C 1
ATOM 802 O O . PHE A 1 107 ? -7.466 13.646 -1.699 1.00 86.44 107 PHE A O 1
ATOM 809 N N . ASP A 1 108 ? -9.558 14.184 -2.394 1.00 86.81 108 ASP A N 1
ATOM 810 C CA . ASP A 1 108 ? -9.371 15.631 -2.397 1.00 86.81 108 ASP A CA 1
ATOM 811 C C . ASP A 1 108 ? -10.125 16.271 -1.236 1.00 86.81 108 ASP A C 1
ATOM 813 O O . ASP A 1 108 ? -11.293 15.973 -0.973 1.00 86.81 108 ASP A O 1
ATOM 817 N N . LEU A 1 109 ? -9.477 17.202 -0.533 1.00 88.12 109 LEU A N 1
ATOM 818 C CA . LEU A 1 109 ? -10.200 18.039 0.424 1.00 88.12 109 LEU A CA 1
ATOM 819 C C . LEU A 1 109 ? -11.057 19.054 -0.339 1.00 88.12 109 LEU A C 1
ATOM 821 O O . LEU A 1 109 ? -10.531 19.861 -1.115 1.00 88.12 109 LEU A O 1
ATOM 825 N N . LEU A 1 110 ? -12.363 19.069 -0.057 1.00 87.56 110 LEU A N 1
ATOM 826 C CA . LEU A 1 110 ? -13.317 19.972 -0.697 1.00 87.56 110 LEU A CA 1
ATOM 827 C C . LEU A 1 110 ? -12.876 21.436 -0.561 1.00 87.56 110 LEU A C 1
ATOM 829 O O . LEU A 1 110 ? -12.638 21.950 0.534 1.00 87.56 110 LEU A O 1
ATOM 833 N N . GLY A 1 111 ? -12.805 22.131 -1.698 1.00 86.69 111 GLY A N 1
ATOM 834 C CA . GLY A 1 111 ? -12.379 23.531 -1.754 1.00 86.69 111 GLY A CA 1
ATOM 835 C C . GLY A 1 111 ? -10.864 23.738 -1.652 1.00 86.69 111 GLY A C 1
ATOM 836 O O . GLY A 1 111 ? -10.433 24.856 -1.362 1.00 86.69 111 GLY A O 1
ATOM 837 N N . SER A 1 112 ? -10.062 22.697 -1.886 1.00 85.00 112 SER A N 1
ATOM 838 C CA . SER A 1 112 ? -8.604 22.779 -1.967 1.00 85.00 112 SER A CA 1
ATOM 839 C C . SER A 1 112 ? -8.058 22.081 -3.217 1.00 85.00 112 SER A C 1
ATOM 841 O O . SER A 1 112 ? -8.741 21.247 -3.797 1.00 85.00 112 SER A O 1
ATOM 843 N N . ASP A 1 113 ? -6.811 22.395 -3.578 1.00 79.69 113 ASP A N 1
ATOM 844 C CA . ASP A 1 113 ? -6.047 21.694 -4.624 1.00 79.69 113 ASP A CA 1
ATOM 845 C C . ASP A 1 113 ? -5.107 20.625 -4.019 1.00 79.69 113 ASP A C 1
ATOM 847 O O . ASP A 1 113 ? -4.090 20.264 -4.614 1.00 79.69 113 ASP A O 1
ATOM 851 N N . TYR A 1 114 ? -5.360 20.200 -2.773 1.00 81.00 114 TYR A N 1
ATOM 852 C CA . TYR A 1 114 ? -4.537 19.199 -2.099 1.00 81.00 114 TYR A CA 1
ATOM 853 C C . TYR A 1 114 ? -5.113 17.799 -2.298 1.00 81.00 114 TYR A C 1
ATOM 855 O O . TYR A 1 114 ? -6.254 17.536 -1.919 1.00 81.00 114 TYR A O 1
ATOM 863 N N . HIS A 1 115 ? -4.252 16.916 -2.795 1.00 82.19 115 HIS A N 1
ATOM 864 C CA . HIS A 1 115 ? -4.497 15.491 -2.982 1.00 82.19 115 HIS A CA 1
ATOM 865 C C . HIS A 1 115 ? -3.823 14.707 -1.850 1.00 82.19 115 HIS A C 1
ATOM 867 O O . HIS A 1 115 ? -2.644 14.945 -1.551 1.00 82.19 115 HIS A O 1
ATOM 873 N N . PHE A 1 116 ? -4.544 13.783 -1.216 1.00 86.81 116 PHE A N 1
ATOM 874 C CA . PHE A 1 116 ? -4.031 12.991 -0.098 1.00 86.81 116 PHE A CA 1
ATOM 875 C C . PHE A 1 116 ? -4.296 11.503 -0.273 1.00 86.81 116 PHE A C 1
ATOM 877 O O . PHE A 1 116 ? -5.387 11.104 -0.660 1.00 86.81 116 PHE A O 1
ATOM 884 N N . ASP A 1 117 ? -3.341 10.678 0.152 1.00 88.00 117 ASP A N 1
ATOM 885 C CA . ASP A 1 117 ? -3.565 9.245 0.329 1.00 88.00 117 ASP A CA 1
ATOM 886 C C . ASP A 1 117 ? -4.279 8.977 1.658 1.00 88.00 117 ASP A C 1
ATOM 888 O O . ASP A 1 117 ? -3.907 9.528 2.706 1.00 88.00 117 ASP A O 1
ATOM 892 N N . TRP A 1 118 ? -5.230 8.040 1.663 1.00 92.44 118 TRP A N 1
ATOM 893 C CA . TRP A 1 118 ? -5.828 7.567 2.914 1.00 92.44 118 TRP A CA 1
ATOM 894 C C . TRP A 1 118 ? -4.837 6.823 3.797 1.00 92.44 118 TRP A C 1
ATOM 896 O O . TRP A 1 118 ? -5.044 6.771 5.004 1.00 92.44 118 TRP A O 1
ATOM 906 N N . TYR A 1 119 ? -3.759 6.273 3.243 1.00 93.31 119 TYR A N 1
ATOM 907 C CA . TYR A 1 119 ? -2.701 5.622 4.006 1.00 93.31 119 TYR A CA 1
ATOM 908 C C . TYR A 1 119 ? -1.336 6.183 3.625 1.00 93.31 119 TYR A C 1
ATOM 910 O O . TYR A 1 119 ? -0.877 6.015 2.498 1.00 93.31 119 TYR A O 1
ATOM 918 N N . ALA A 1 120 ? -0.642 6.794 4.584 1.00 88.81 120 ALA A N 1
ATOM 919 C CA . ALA A 1 120 ? 0.741 7.202 4.385 1.00 88.81 120 ALA A CA 1
ATOM 920 C C . ALA A 1 120 ? 1.683 6.138 4.929 1.00 88.81 120 ALA A C 1
ATOM 922 O O . ALA A 1 120 ? 1.868 6.004 6.142 1.00 88.81 120 ALA A O 1
ATOM 923 N N . ARG A 1 121 ? 2.371 5.444 4.021 1.00 83.38 121 ARG A N 1
ATOM 924 C CA . ARG A 1 121 ? 3.340 4.396 4.375 1.00 83.38 121 ARG A CA 1
ATOM 925 C C . ARG A 1 121 ? 4.461 4.895 5.286 1.00 83.38 121 ARG A C 1
ATOM 927 O O . ARG A 1 121 ? 4.803 4.239 6.261 1.00 83.38 121 ARG A O 1
ATOM 934 N N . HIS A 1 122 ? 4.978 6.098 5.031 1.00 80.31 122 HIS A N 1
ATOM 935 C CA . HIS A 1 122 ? 6.033 6.717 5.844 1.00 80.31 122 HIS A CA 1
ATOM 936 C C . HIS A 1 122 ? 5.566 7.126 7.252 1.00 80.31 122 HIS A C 1
ATOM 938 O O . HIS A 1 122 ? 6.390 7.263 8.153 1.00 80.31 122 HIS A O 1
ATOM 944 N N . HIS A 1 123 ? 4.257 7.303 7.449 1.00 87.31 123 HIS A N 1
ATOM 945 C CA . HIS A 1 123 ? 3.652 7.506 8.764 1.00 87.31 123 HIS A CA 1
ATOM 946 C C . HIS A 1 123 ? 3.128 6.209 9.385 1.00 87.31 123 HIS A C 1
ATOM 948 O O . HIS A 1 123 ? 2.806 6.207 10.572 1.00 87.31 123 HIS A O 1
ATOM 954 N N . GLN A 1 124 ? 3.037 5.126 8.604 1.00 93.25 124 GLN A N 1
ATOM 955 C CA . GLN A 1 124 ? 2.408 3.865 8.994 1.00 93.25 124 GLN A CA 1
ATOM 956 C C . GLN A 1 124 ? 1.010 4.079 9.591 1.00 93.25 124 GLN A C 1
ATOM 958 O O . GLN A 1 124 ? 0.638 3.454 10.587 1.00 93.25 124 GLN A O 1
ATOM 963 N N . ALA A 1 125 ? 0.258 5.015 9.010 1.00 96.75 125 ALA A N 1
ATOM 964 C CA . ALA A 1 125 ? -0.993 5.494 9.569 1.00 96.75 125 ALA A CA 1
ATOM 965 C C . ALA A 1 125 ? -1.983 5.910 8.482 1.00 96.75 125 ALA A C 1
ATOM 967 O O . ALA A 1 125 ? -1.618 6.379 7.401 1.00 96.75 125 ALA A O 1
ATOM 968 N N . TRP A 1 126 ? -3.251 5.756 8.829 1.00 97.44 126 TRP A N 1
ATOM 969 C CA . TRP A 1 126 ? -4.404 6.163 8.060 1.00 97.44 126 TRP A CA 1
ATOM 970 C C . TRP A 1 126 ? -4.715 7.639 8.318 1.00 97.44 126 TRP A C 1
ATOM 972 O O . TRP A 1 126 ? -4.623 8.142 9.445 1.00 97.44 126 TRP A O 1
ATOM 982 N N . MET A 1 127 ? -5.066 8.337 7.246 1.00 96.56 127 MET A N 1
ATOM 983 C CA . MET A 1 127 ? -5.509 9.718 7.247 1.00 96.56 127 MET A CA 1
ATOM 984 C C . MET A 1 127 ? -6.824 9.821 8.004 1.00 96.56 127 MET A C 1
ATOM 986 O O . MET A 1 127 ? -7.729 9.025 7.794 1.00 96.56 127 MET A O 1
ATOM 990 N N . THR A 1 128 ? -6.945 10.805 8.883 1.00 95.88 128 THR A N 1
ATOM 991 C CA . THR A 1 128 ? -8.157 11.057 9.659 1.00 95.88 128 THR A CA 1
ATOM 992 C C . THR A 1 128 ? -8.504 12.536 9.595 1.00 95.88 128 THR A C 1
ATOM 994 O O . THR A 1 128 ? -7.638 13.404 9.740 1.00 95.88 128 THR A O 1
ATOM 997 N N . LEU A 1 129 ? -9.782 12.824 9.372 1.00 95.06 129 LEU A N 1
ATOM 998 C CA . LEU A 1 129 ? -10.284 14.179 9.180 1.00 95.06 129 LEU A CA 1
ATOM 999 C C . LEU A 1 129 ? -10.512 14.890 10.515 1.00 95.06 129 LEU A C 1
ATOM 1001 O O . LEU A 1 129 ? -10.896 14.281 11.519 1.00 95.06 129 LEU A O 1
ATOM 1005 N N . PHE A 1 130 ? -10.268 16.198 10.526 1.00 94.62 130 PHE A N 1
ATOM 1006 C CA . PHE A 1 130 ? -10.432 17.037 11.705 1.00 94.62 130 PHE A CA 1
ATOM 1007 C C . PHE A 1 130 ? -11.885 17.486 11.789 1.00 94.62 130 PHE A C 1
ATOM 1009 O O . PHE A 1 130 ? -12.321 18.332 11.012 1.00 94.62 130 PHE A O 1
ATOM 1016 N N . SER A 1 131 ? -12.624 16.976 12.766 1.00 92.88 131 SER A N 1
ATOM 1017 C CA . SER A 1 131 ? -14.021 17.358 12.959 1.00 92.88 131 SER A CA 1
ATOM 1018 C C . SER A 1 131 ? -14.389 17.344 14.433 1.00 92.88 131 SER A C 1
ATOM 1020 O O . SER A 1 131 ? -13.821 16.570 15.199 1.00 92.88 131 SER A O 1
ATOM 1022 N N . GLY A 1 132 ? -15.329 18.204 14.834 1.00 90.88 132 GLY A N 1
ATOM 1023 C CA . GLY A 1 132 ? -15.952 18.200 16.164 1.00 90.88 132 GLY A CA 1
ATOM 1024 C C . GLY A 1 132 ? -17.219 17.337 16.244 1.00 90.88 132 GLY A C 1
ATOM 1025 O O . GLY A 1 132 ? -17.707 17.075 17.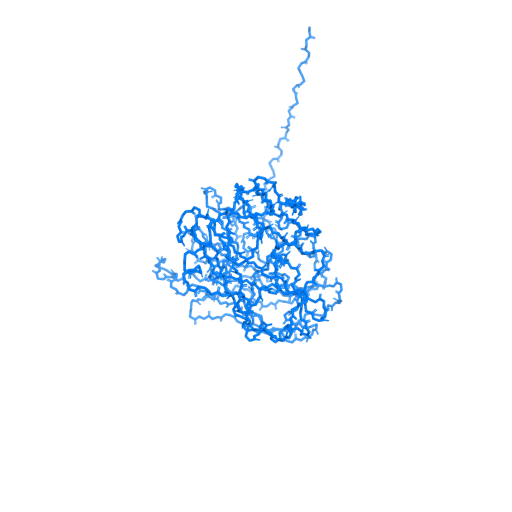341 1.00 90.88 132 GLY A O 1
ATOM 1026 N N . ASP A 1 133 ? -17.734 16.903 15.096 1.00 90.56 133 ASP A N 1
ATOM 1027 C CA . ASP A 1 133 ? -18.968 16.135 14.925 1.00 90.56 133 ASP A CA 1
ATOM 1028 C C . ASP A 1 133 ? -18.798 15.094 13.793 1.00 90.56 133 ASP A C 1
ATOM 1030 O O . ASP A 1 133 ? -17.712 14.968 13.223 1.00 90.56 133 ASP A O 1
ATOM 1034 N N . TRP A 1 134 ? -19.838 14.314 13.502 1.00 91.00 134 TRP A N 1
ATOM 1035 C CA . TRP A 1 134 ? -19.805 13.232 12.504 1.00 91.00 134 TRP A CA 1
ATOM 1036 C C . TRP A 1 134 ? -20.580 13.554 11.224 1.00 91.00 134 TRP A C 1
ATOM 1038 O O . TRP A 1 134 ? -20.626 12.721 10.327 1.00 91.00 134 TRP A O 1
ATOM 1048 N N . ASP A 1 135 ? -21.192 14.736 11.147 1.00 87.25 135 ASP A N 1
ATOM 1049 C CA . ASP A 1 135 ? -22.135 15.094 10.082 1.00 87.25 135 ASP A CA 1
ATOM 1050 C C . ASP A 1 135 ? -21.467 15.939 8.985 1.00 87.25 135 ASP A C 1
ATOM 1052 O O . ASP A 1 135 ? -22.142 16.501 8.120 1.00 87.25 135 ASP A O 1
ATOM 1056 N N . ARG A 1 136 ? -20.136 16.075 9.034 1.00 83.56 136 ARG A N 1
ATOM 1057 C CA . ARG A 1 136 ? -19.374 16.812 8.027 1.00 83.56 136 ARG A CA 1
ATOM 1058 C C . ARG A 1 136 ? -19.059 15.959 6.818 1.00 83.56 136 ARG A C 1
ATOM 1060 O O . ARG A 1 136 ? -18.739 14.785 6.943 1.00 83.56 136 ARG A O 1
ATOM 1067 N N . ASP A 1 137 ? -19.081 16.653 5.693 1.00 85.62 137 ASP A N 1
ATOM 1068 C CA . ASP A 1 137 ? -18.589 16.203 4.406 1.00 85.62 137 ASP A CA 1
ATOM 1069 C C . ASP A 1 137 ? -17.441 17.140 4.012 1.00 85.62 137 ASP A C 1
ATOM 1071 O O . ASP A 1 137 ? -17.630 18.350 3.836 1.00 85.62 137 ASP A O 1
ATOM 1075 N N . MET A 1 138 ? -16.223 16.618 4.037 1.00 85.19 138 MET A N 1
ATOM 1076 C CA . MET A 1 138 ? -14.967 17.339 3.842 1.00 85.19 138 MET A CA 1
ATOM 1077 C C . MET A 1 138 ? -14.191 16.824 2.637 1.00 85.19 138 MET A C 1
ATOM 1079 O O . MET A 1 138 ? -13.230 17.482 2.227 1.00 85.19 138 MET A O 1
ATOM 1083 N N . THR A 1 139 ? -14.578 15.674 2.094 1.00 83.94 139 THR A N 1
ATOM 1084 C CA . THR A 1 139 ? -13.921 15.052 0.949 1.00 83.94 139 THR A CA 1
ATOM 1085 C C . THR A 1 139 ? -14.933 14.773 -0.151 1.00 83.94 139 THR A C 1
ATOM 1087 O O . THR A 1 139 ? -16.133 14.953 0.013 1.00 83.94 139 THR A O 1
ATOM 1090 N N . ASP A 1 140 ? -14.455 14.371 -1.316 1.00 76.88 140 ASP A N 1
ATOM 1091 C CA . ASP A 1 140 ? -15.296 13.823 -2.375 1.00 76.88 140 ASP A CA 1
ATOM 1092 C C . ASP A 1 140 ? -15.648 12.336 -2.154 1.00 76.88 140 ASP A C 1
ATOM 1094 O O . ASP A 1 140 ? -16.376 11.739 -2.955 1.00 76.88 140 ASP A O 1
ATOM 1098 N N . ALA A 1 141 ? -15.173 11.726 -1.061 1.00 75.94 141 ALA A N 1
ATOM 1099 C CA . ALA A 1 141 ? -15.454 10.343 -0.712 1.00 75.94 141 ALA A CA 1
ATOM 1100 C C . ALA A 1 141 ? -16.769 10.212 0.075 1.00 75.94 141 ALA A C 1
ATOM 1102 O O . ALA A 1 141 ? -17.027 10.913 1.045 1.00 75.94 141 ALA A O 1
ATOM 1103 N N . ALA A 1 142 ? -17.579 9.207 -0.266 1.00 64.88 142 ALA A N 1
ATOM 1104 C CA . ALA A 1 142 ? -18.894 8.975 0.345 1.00 64.88 142 ALA A CA 1
ATOM 1105 C C . ALA A 1 142 ? -18.876 8.573 1.844 1.00 64.88 142 ALA A C 1
ATOM 1107 O O . ALA A 1 142 ? -19.936 8.314 2.415 1.00 64.88 142 ALA A O 1
ATOM 1108 N N . ALA A 1 143 ? -17.700 8.461 2.475 1.00 82.19 143 ALA A N 1
ATOM 1109 C CA . ALA A 1 143 ? -17.523 7.985 3.850 1.00 82.19 143 ALA A CA 1
ATOM 1110 C C . ALA A 1 143 ? -16.248 8.557 4.503 1.00 82.19 143 ALA A C 1
ATOM 1112 O O . ALA A 1 143 ? -15.292 7.834 4.812 1.00 82.19 143 ALA A O 1
ATOM 1113 N N . ASP A 1 144 ? -16.260 9.866 4.736 1.00 88.12 144 ASP A N 1
ATOM 1114 C CA . ASP A 1 144 ? -15.207 10.651 5.391 1.00 88.12 144 ASP A CA 1
ATOM 1115 C C . ASP A 1 144 ? -14.569 9.957 6.604 1.00 88.12 144 ASP A C 1
ATOM 1117 O O . ASP A 1 144 ? -13.351 9.763 6.673 1.00 88.12 144 ASP A O 1
ATOM 1121 N N . PHE A 1 145 ? -15.405 9.531 7.550 1.00 94.06 145 PHE A N 1
ATOM 1122 C CA . PHE A 1 145 ? -14.948 8.980 8.826 1.00 94.06 145 PHE A CA 1
ATOM 1123 C C . PHE A 1 145 ? -14.925 7.452 8.872 1.00 94.06 145 PHE A C 1
ATOM 1125 O O . PHE A 1 145 ? -14.264 6.883 9.738 1.00 94.06 145 PHE A O 1
ATOM 1132 N N . GLY A 1 146 ? -15.629 6.791 7.954 1.00 94.62 146 GLY A N 1
ATOM 1133 C CA . GLY A 1 146 ? -15.783 5.342 7.954 1.00 94.62 146 GLY A CA 1
ATOM 1134 C C . GLY A 1 146 ? -14.652 4.658 7.206 1.00 94.62 146 GLY A C 1
ATOM 1135 O O . GLY A 1 146 ? -14.423 4.920 6.026 1.00 94.62 146 GLY A O 1
ATOM 1136 N N . PHE A 1 147 ? -13.969 3.733 7.861 1.00 96.44 147 PHE A N 1
ATOM 1137 C CA . PHE A 1 147 ? -12.982 2.848 7.257 1.00 96.44 147 PHE A CA 1
ATOM 1138 C C . PHE A 1 147 ? -13.540 1.433 7.255 1.00 96.44 147 PHE A C 1
ATOM 1140 O O . PHE A 1 147 ? -14.008 0.959 8.286 1.00 96.44 147 PHE A O 1
ATOM 1147 N N . LEU A 1 148 ? -13.508 0.758 6.110 1.00 97.19 148 LEU A N 1
ATOM 1148 C CA . LEU A 1 148 ? -13.830 -0.659 6.005 1.00 97.19 148 LEU A CA 1
ATOM 1149 C C . LEU A 1 148 ? -12.654 -1.373 5.354 1.00 97.19 148 LEU A C 1
ATOM 1151 O O . LEU A 1 148 ? -12.365 -1.144 4.178 1.00 97.19 148 LEU A O 1
ATOM 1155 N N . TRP A 1 149 ? -11.998 -2.242 6.117 1.00 97.62 149 TRP A N 1
ATOM 1156 C CA . TRP A 1 149 ? -10.843 -2.998 5.656 1.00 97.62 149 TRP A CA 1
ATOM 1157 C C . TRP A 1 149 ? -11.159 -4.477 5.444 1.00 97.62 149 TRP A C 1
ATOM 1159 O O . TRP A 1 149 ? -11.761 -5.107 6.311 1.00 97.62 149 TRP A O 1
ATOM 1169 N N . ASP A 1 150 ? -10.664 -5.063 4.352 1.00 97.31 150 ASP A N 1
ATOM 1170 C CA . ASP A 1 150 ? -10.480 -6.515 4.235 1.00 97.31 150 ASP A CA 1
ATOM 1171 C C . ASP A 1 150 ? -9.276 -6.949 5.086 1.00 97.31 150 ASP A C 1
ATOM 1173 O O . ASP A 1 150 ? -8.105 -6.701 4.759 1.00 97.31 150 ASP A O 1
ATOM 1177 N N . VAL A 1 151 ? -9.582 -7.612 6.199 1.00 96.94 151 VAL A N 1
ATOM 1178 C CA . VAL A 1 151 ? -8.615 -8.094 7.193 1.00 96.94 151 VAL A CA 1
ATOM 1179 C C . VAL A 1 151 ? -8.520 -9.622 7.187 1.00 96.94 151 VAL A C 1
ATOM 1181 O O . VAL A 1 151 ? -8.043 -10.244 8.141 1.00 96.94 151 VAL A O 1
ATOM 1184 N N . THR A 1 152 ? -8.935 -10.254 6.090 1.00 94.94 152 THR A N 1
ATOM 1185 C CA . THR A 1 152 ? -8.754 -11.692 5.889 1.00 94.94 152 THR A CA 1
ATOM 1186 C C . THR A 1 152 ? -7.268 -12.061 6.007 1.00 94.94 152 THR A C 1
ATOM 1188 O O . THR A 1 152 ? -6.391 -11.394 5.452 1.00 94.94 152 THR A O 1
ATOM 1191 N N . GLY A 1 153 ? -6.969 -13.124 6.762 1.00 89.94 153 GLY A N 1
ATOM 1192 C CA . GLY A 1 153 ? -5.595 -13.573 7.027 1.00 89.94 153 GLY A CA 1
ATOM 1193 C C . GLY A 1 153 ? -4.887 -12.873 8.198 1.00 89.94 153 GLY A C 1
ATOM 1194 O O . GLY A 1 153 ? -3.671 -13.020 8.351 1.00 89.94 153 GLY A O 1
ATOM 1195 N N . PHE A 1 154 ? -5.602 -12.090 9.013 1.00 92.31 154 PHE A N 1
ATOM 1196 C CA . PHE A 1 154 ? -5.108 -11.631 10.324 1.00 92.31 154 PHE A CA 1
ATOM 1197 C C . PHE A 1 154 ? -5.491 -12.567 11.487 1.00 92.31 154 PHE A C 1
ATOM 1199 O O . PHE A 1 154 ? -4.781 -12.593 12.489 1.00 92.31 154 PHE A O 1
ATOM 1206 N N . ALA A 1 155 ? -6.560 -13.354 11.341 1.00 94.25 155 ALA A N 1
ATOM 1207 C CA . ALA A 1 155 ? -6.964 -14.422 12.260 1.00 94.25 155 ALA A CA 1
ATOM 1208 C C . ALA A 1 155 ? -7.765 -15.488 11.501 1.00 94.25 155 ALA A C 1
ATOM 1210 O O . ALA A 1 155 ? -8.498 -15.145 10.564 1.00 94.25 155 ALA A O 1
ATOM 1211 N N . ALA A 1 156 ? -7.644 -16.762 11.886 1.00 94.44 156 ALA A N 1
ATOM 1212 C CA . ALA A 1 156 ? -8.516 -17.808 11.359 1.00 94.44 156 ALA A CA 1
ATOM 1213 C C . ALA A 1 156 ? -9.926 -17.728 11.994 1.00 94.44 156 ALA A C 1
ATOM 1215 O O . ALA A 1 156 ? -10.093 -17.099 13.043 1.00 94.44 156 ALA A O 1
ATOM 1216 N N . PRO A 1 157 ? -10.957 -18.346 11.385 1.00 96.44 157 PRO A N 1
ATOM 1217 C CA . PRO A 1 157 ? -12.303 -18.386 11.957 1.00 96.44 157 PRO A CA 1
ATOM 1218 C C . PRO A 1 157 ? -12.312 -18.912 13.402 1.00 96.44 157 PRO A C 1
ATOM 1220 O O . PRO A 1 157 ? -11.819 -20.007 13.672 1.00 96.44 157 PRO A O 1
ATOM 1223 N N . GLY A 1 158 ? -12.889 -18.149 14.335 1.00 96.44 158 GLY A N 1
ATOM 1224 C CA . GLY A 1 158 ? -12.965 -18.502 15.759 1.00 96.44 158 GLY A CA 1
ATOM 1225 C C . GLY A 1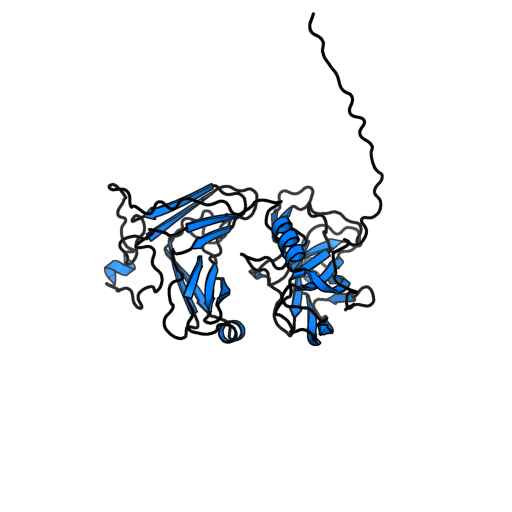 158 ? -11.680 -18.304 16.566 1.00 96.44 158 GLY A C 1
ATOM 1226 O O . GLY A 1 158 ? -11.698 -18.531 17.773 1.00 96.44 158 GLY A O 1
ATOM 1227 N N . GLU A 1 159 ? -10.573 -17.884 15.950 1.00 97.38 159 GLU A N 1
ATOM 1228 C CA . GLU A 1 159 ? -9.361 -17.558 16.702 1.00 97.38 159 GLU A CA 1
ATOM 1229 C C . GLU A 1 159 ? -9.462 -16.177 17.365 1.00 97.38 159 GLU A C 1
ATOM 1231 O O . GLU A 1 159 ? -10.134 -15.280 16.843 1.00 97.38 159 GLU A O 1
ATOM 1236 N N . PRO A 1 160 ? -8.773 -15.962 18.499 1.00 97.88 160 PRO A N 1
ATOM 1237 C CA . PRO A 1 160 ? -8.639 -14.636 19.080 1.00 97.88 160 PRO A CA 1
ATOM 1238 C C . PRO A 1 160 ? -7.987 -13.646 18.105 1.00 97.88 160 PRO A C 1
ATOM 1240 O O . PRO A 1 160 ? -6.930 -13.907 17.525 1.00 97.88 160 PRO A O 1
ATOM 1243 N N . LEU A 1 161 ? -8.601 -12.474 17.984 1.00 97.88 161 LEU A N 1
ATOM 1244 C CA . LEU A 1 161 ? -8.078 -11.321 17.271 1.00 97.88 161 LEU A CA 1
ATOM 1245 C C . LEU A 1 161 ? -8.062 -10.117 18.215 1.00 97.88 161 LEU A C 1
ATOM 1247 O O . LEU A 1 161 ? -9.106 -9.623 18.644 1.00 97.88 161 LEU A O 1
ATOM 1251 N N . GLU A 1 162 ? -6.865 -9.637 18.541 1.00 98.38 162 GLU A N 1
ATOM 1252 C CA . GLU A 1 162 ? -6.677 -8.344 19.187 1.00 98.38 162 GLU A CA 1
ATOM 1253 C C . GLU A 1 162 ? -6.687 -7.244 18.127 1.00 98.38 162 GLU A C 1
ATOM 1255 O O . GLU A 1 162 ? -5.821 -7.210 17.256 1.00 98.38 162 GLU A O 1
ATOM 1260 N N . VAL A 1 163 ? -7.639 -6.323 18.231 1.00 98.31 163 VAL A N 1
ATOM 1261 C CA . VAL A 1 163 ? -7.666 -5.065 17.487 1.00 98.31 163 VAL A CA 1
ATOM 1262 C C . VAL A 1 163 ? -7.138 -3.967 18.395 1.00 98.31 163 VAL A C 1
ATOM 1264 O O . VAL A 1 163 ? -7.647 -3.776 19.499 1.00 98.31 163 VAL A O 1
ATOM 1267 N N . ARG A 1 164 ? -6.130 -3.229 17.940 1.00 98.31 164 ARG A N 1
ATOM 1268 C CA . ARG A 1 164 ? -5.555 -2.091 18.655 1.00 98.31 164 ARG A CA 1
ATOM 1269 C C . ARG A 1 164 ? -5.551 -0.861 17.768 1.00 98.31 164 ARG A C 1
ATOM 1271 O O . ARG A 1 164 ? -5.147 -0.945 16.616 1.00 98.31 164 ARG A O 1
ATOM 1278 N N . VAL A 1 165 ? -5.961 0.275 18.311 1.00 98.12 165 VAL A N 1
ATOM 1279 C CA . VAL A 1 165 ? -5.874 1.578 17.658 1.00 98.12 165 VAL A CA 1
ATOM 1280 C C . VAL A 1 165 ? -4.913 2.465 18.439 1.00 98.12 165 VAL A C 1
ATOM 1282 O O . VAL A 1 165 ? -5.009 2.589 19.660 1.00 98.12 165 VAL A O 1
ATOM 1285 N N . VAL A 1 166 ? -3.978 3.068 17.713 1.00 97.81 166 VAL A N 1
ATOM 1286 C CA . VAL A 1 166 ? -2.843 3.831 18.231 1.00 97.81 166 VAL A CA 1
ATOM 1287 C C . VAL A 1 166 ? -2.820 5.212 17.587 1.00 97.81 166 VAL A C 1
ATOM 1289 O O . VAL A 1 166 ? -3.094 5.367 16.395 1.00 97.81 166 VAL A O 1
ATOM 1292 N N . TYR A 1 167 ? -2.451 6.218 18.378 1.00 97.62 167 TYR A N 1
ATOM 1293 C CA . TYR A 1 167 ? -2.213 7.576 17.899 1.00 97.62 167 TYR A CA 1
ATOM 1294 C C . TYR A 1 167 ? -0.802 7.692 17.301 1.00 97.62 167 TYR A C 1
ATOM 1296 O O . TYR A 1 167 ? 0.190 7.780 18.031 1.00 97.62 167 TYR A O 1
ATOM 1304 N N . ALA A 1 168 ? -0.695 7.721 15.972 1.00 96.69 168 ALA A N 1
ATOM 1305 C CA . ALA A 1 168 ? 0.594 7.636 15.280 1.00 96.69 168 ALA A CA 1
ATOM 1306 C C . ALA A 1 168 ? 1.496 8.870 15.493 1.00 96.69 168 ALA A C 1
ATOM 1308 O O . ALA A 1 168 ? 2.659 8.751 15.883 1.00 96.69 168 ALA A O 1
ATOM 1309 N N . GLN A 1 169 ? 0.974 10.083 15.282 1.00 95.19 169 GLN A N 1
ATOM 1310 C CA . GLN A 1 169 ? 1.773 11.317 15.339 1.00 95.19 169 GLN A CA 1
ATOM 1311 C C . GLN A 1 169 ? 1.758 11.973 16.721 1.00 95.19 169 GLN A C 1
ATOM 1313 O O . GLN A 1 169 ? 1.095 12.981 16.955 1.00 95.19 169 GLN A O 1
ATOM 1318 N N . LYS A 1 170 ? 2.535 11.430 17.659 1.00 95.00 170 LYS A N 1
ATOM 1319 C CA . LYS A 1 170 ? 2.506 11.857 19.072 1.00 95.00 170 LYS A CA 1
ATOM 1320 C C . LYS A 1 170 ? 2.821 13.340 19.328 1.00 95.00 170 LYS A C 1
ATOM 1322 O O . LYS A 1 170 ? 2.468 13.866 20.378 1.00 95.00 170 LYS A O 1
ATOM 1327 N N . ASN A 1 171 ? 3.483 14.021 18.395 1.00 95.00 171 ASN A N 1
ATOM 1328 C CA . ASN A 1 171 ? 3.816 15.446 18.478 1.00 95.00 171 ASN A CA 1
ATOM 1329 C C . ASN A 1 171 ? 2.707 16.379 17.961 1.00 95.00 171 ASN A C 1
ATOM 1331 O O . ASN A 1 171 ? 2.779 17.586 18.210 1.00 95.00 171 ASN A O 1
ATOM 1335 N N . LEU A 1 172 ? 1.699 15.857 17.254 1.00 94.00 172 LEU A N 1
ATOM 1336 C CA . LEU A 1 172 ? 0.663 16.671 16.623 1.00 94.00 172 LEU A CA 1
ATOM 1337 C C . LEU A 1 172 ? -0.072 17.586 17.621 1.00 94.00 172 LEU A C 1
ATOM 1339 O O . LEU A 1 172 ? -0.224 18.769 17.313 1.00 94.00 172 LEU A O 1
ATOM 1343 N N . PRO A 1 173 ? -0.437 17.143 18.840 1.00 93.56 173 PRO A N 1
ATOM 1344 C CA . PRO A 1 173 ? -1.120 18.025 19.789 1.00 93.56 173 PRO A CA 1
ATOM 1345 C C . PRO A 1 173 ? -0.313 19.257 20.198 1.00 93.56 173 PRO A C 1
ATOM 1347 O O . PRO A 1 173 ? -0.863 20.347 20.362 1.00 93.56 173 PRO A O 1
ATOM 1350 N N . SER A 1 174 ? 1.012 19.120 20.305 1.00 94.12 174 SER A N 1
ATOM 1351 C CA . SER A 1 174 ? 1.902 20.255 20.565 1.00 94.12 174 SER A CA 1
ATOM 1352 C C . SER A 1 174 ? 1.929 21.236 19.394 1.00 94.12 174 SER A C 1
ATOM 1354 O O . SER A 1 174 ? 1.940 22.443 19.620 1.00 94.12 174 SER A O 1
ATOM 1356 N N . VAL A 1 175 ? 1.890 20.734 18.155 1.00 93.00 175 VAL A N 1
ATOM 1357 C CA . VAL A 1 175 ? 1.815 21.563 16.939 1.00 93.00 175 VAL A CA 1
ATOM 1358 C C . VAL A 1 175 ? 0.468 22.288 16.850 1.00 93.00 175 VAL A C 1
ATOM 1360 O O . VAL A 1 175 ? 0.421 23.460 16.488 1.00 93.00 175 VAL A O 1
ATOM 1363 N N . MET A 1 176 ? -0.625 21.618 17.222 1.00 91.06 176 MET A N 1
ATOM 1364 C CA . MET A 1 176 ? -1.977 22.185 17.187 1.00 91.06 176 MET A CA 1
ATOM 1365 C C . MET A 1 176 ? -2.301 23.092 18.384 1.00 91.06 176 MET A C 1
ATOM 1367 O O . MET A 1 176 ? -3.307 23.801 18.353 1.00 91.06 176 MET A O 1
ATOM 1371 N N . GLY A 1 177 ? -1.499 23.045 19.453 1.00 93.69 177 GLY A N 1
ATOM 1372 C CA . GLY A 1 177 ? -1.770 23.749 20.709 1.00 93.69 177 GLY A CA 1
ATOM 1373 C C . GLY A 1 177 ? -2.985 23.211 21.481 1.00 93.69 177 GLY A C 1
ATOM 1374 O O . GLY A 1 177 ? -3.550 23.933 22.300 1.00 93.69 177 GLY A O 1
ATOM 1375 N N . LYS A 1 178 ? -3.418 21.972 21.208 1.00 92.94 178 LYS A N 1
ATOM 1376 C CA . LYS A 1 178 ? -4.566 21.296 21.846 1.00 92.94 178 LYS A CA 1
ATOM 1377 C C . LYS A 1 178 ? -4.453 19.778 21.694 1.00 92.94 178 LYS A C 1
ATOM 1379 O O . LYS A 1 178 ? -3.781 19.318 20.784 1.00 92.94 178 LYS A O 1
ATOM 1384 N N . GLU A 1 179 ? -5.142 19.019 22.548 1.00 91.19 179 GLU A N 1
ATOM 1385 C CA . GLU A 1 179 ? -5.002 17.554 22.654 1.00 91.19 179 GLU A CA 1
ATOM 1386 C C . GLU A 1 179 ? -5.364 16.776 21.379 1.00 91.19 179 GLU A C 1
ATOM 1388 O O . GLU A 1 179 ? -4.674 15.817 21.059 1.00 91.19 179 GLU A O 1
ATOM 1393 N N . ALA A 1 180 ? -6.416 17.187 20.662 1.00 94.12 180 ALA A N 1
ATOM 1394 C CA . ALA A 1 180 ? -6.867 16.585 19.403 1.00 94.12 180 ALA A CA 1
ATOM 1395 C C . ALA A 1 180 ? -6.833 15.037 19.382 1.00 94.12 180 ALA A C 1
ATOM 1397 O O . ALA A 1 180 ? -6.068 14.475 18.597 1.00 94.12 180 ALA A O 1
ATOM 1398 N N . PRO A 1 181 ? -7.601 14.339 20.245 1.00 97.12 181 PRO A N 1
ATOM 1399 C CA . PRO A 1 181 ? -7.599 12.878 20.300 1.00 97.12 181 PRO A CA 1
ATOM 1400 C C . PRO A 1 181 ? -8.274 12.256 19.075 1.00 97.12 181 PRO A C 1
ATOM 1402 O O . PRO A 1 181 ? -9.194 12.841 18.497 1.00 97.12 181 PRO A O 1
ATOM 1405 N N . VAL A 1 182 ? -7.849 11.047 18.706 1.00 97.88 182 VAL A N 1
ATOM 1406 C CA . VAL A 1 182 ? -8.598 10.211 17.761 1.00 97.88 182 VAL A CA 1
ATOM 1407 C C . VAL A 1 182 ? -9.830 9.697 18.497 1.00 97.88 182 VAL A C 1
ATOM 1409 O O . VAL A 1 182 ? -9.716 9.131 19.583 1.00 97.88 182 VAL A O 1
ATOM 1412 N N . VAL A 1 183 ? -11.010 9.921 17.933 1.00 97.75 183 VAL A N 1
ATOM 1413 C CA . VAL A 1 183 ? -12.276 9.437 18.482 1.00 97.75 183 VAL A CA 1
ATOM 1414 C C . VAL A 1 183 ? -12.803 8.347 17.572 1.00 97.75 183 VAL A C 1
ATOM 1416 O O . VAL A 1 183 ? -13.005 8.595 16.385 1.00 97.75 183 VAL A O 1
ATOM 1419 N N . VAL A 1 184 ? -13.025 7.164 18.139 1.00 97.50 184 VAL A N 1
ATOM 1420 C CA . VAL A 1 184 ? -13.647 6.017 17.473 1.00 97.50 184 VAL A CA 1
ATOM 1421 C C . VAL A 1 184 ? -15.070 5.876 17.997 1.00 97.50 184 VAL A C 1
ATOM 1423 O O . VAL A 1 184 ? -15.238 5.749 19.206 1.00 97.50 184 VAL A O 1
ATOM 1426 N N . ARG A 1 185 ? -16.089 5.920 17.132 1.00 94.69 185 ARG A N 1
ATOM 1427 C CA . ARG A 1 185 ? -17.506 5.832 17.555 1.00 94.69 185 ARG A CA 1
ATOM 1428 C C . ARG A 1 185 ? -18.127 4.469 17.308 1.00 94.69 185 ARG A C 1
ATOM 1430 O O . ARG A 1 185 ? -18.864 3.983 18.160 1.00 94.69 185 ARG A O 1
ATOM 1437 N N . ASP A 1 186 ? -17.874 3.907 16.137 1.00 93.25 186 ASP A N 1
ATOM 1438 C CA . ASP A 1 186 ? -18.380 2.603 15.733 1.00 93.25 186 ASP A CA 1
ATOM 1439 C C . ASP A 1 186 ? -17.186 1.758 15.306 1.00 93.25 186 ASP A C 1
ATOM 1441 O O . ASP A 1 186 ? -16.359 2.202 14.514 1.00 93.25 186 ASP A O 1
ATOM 1445 N N . ALA A 1 187 ? -17.038 0.574 15.887 1.00 96.88 187 ALA A N 1
ATOM 1446 C CA . ALA A 1 187 ? -15.962 -0.339 15.537 1.00 96.88 187 ALA A CA 1
ATOM 1447 C C . ALA A 1 187 ? -16.462 -1.768 15.668 1.00 96.88 187 ALA A C 1
ATOM 1449 O O . ALA A 1 187 ? -16.944 -2.161 16.732 1.00 96.88 187 ALA A O 1
ATOM 1450 N N . TRP A 1 188 ? -16.334 -2.555 14.605 1.00 97.38 188 TRP A N 1
ATOM 1451 C CA . TRP A 1 188 ? -16.832 -3.925 14.591 1.00 97.38 188 TRP A CA 1
ATOM 1452 C C . TRP A 1 188 ? -16.090 -4.823 13.605 1.00 97.38 188 TRP A C 1
ATOM 1454 O O . TRP A 1 188 ? -15.525 -4.370 12.610 1.00 97.38 188 TRP A O 1
ATOM 1464 N N . LEU A 1 189 ? -16.125 -6.127 13.885 1.00 98.12 189 LEU A N 1
ATOM 1465 C CA . LEU A 1 189 ? -15.722 -7.174 12.949 1.00 98.12 189 LEU A CA 1
ATOM 1466 C C . LEU A 1 189 ? -16.951 -7.786 12.290 1.00 98.12 189 LEU A C 1
ATOM 1468 O O . LEU A 1 189 ? -17.915 -8.145 12.963 1.00 98.12 189 LEU A O 1
ATOM 1472 N N . GLY A 1 190 ? -16.902 -7.937 10.975 1.00 97.75 190 GLY A N 1
ATOM 1473 C CA . GLY A 1 190 ? -17.975 -8.525 10.187 1.00 97.75 190 GLY A CA 1
ATOM 1474 C C . GLY A 1 190 ? -17.451 -9.560 9.207 1.00 97.75 190 GLY A C 1
ATOM 1475 O O . GLY A 1 190 ? -16.246 -9.728 9.022 1.00 97.75 190 GLY A O 1
ATOM 1476 N N . VAL A 1 191 ? -18.383 -10.245 8.556 1.00 98.38 191 VAL A N 1
ATOM 1477 C CA . VAL A 1 191 ? -18.090 -11.174 7.467 1.00 98.38 191 VAL A CA 1
ATOM 1478 C C . VAL A 1 191 ? -18.817 -10.689 6.229 1.00 98.38 191 VAL A C 1
ATOM 1480 O O . VAL A 1 191 ? -19.976 -10.297 6.309 1.00 98.38 191 VAL A O 1
ATOM 1483 N N . MET A 1 192 ? -18.150 -10.714 5.084 1.00 98.38 192 MET A N 1
ATOM 1484 C CA . MET A 1 192 ? -18.732 -10.378 3.786 1.00 98.38 192 MET A CA 1
ATOM 1485 C C . MET A 1 192 ? -18.448 -11.493 2.789 1.00 98.38 192 MET A C 1
ATOM 1487 O O . MET A 1 192 ? -17.491 -12.252 2.952 1.00 98.38 192 MET A O 1
ATOM 1491 N N . SER A 1 193 ? -19.252 -11.597 1.729 1.00 98.00 193 SER A N 1
ATOM 1492 C CA . SER A 1 193 ? -18.900 -12.501 0.634 1.00 98.00 193 SER A CA 1
ATOM 1493 C C . SER A 1 193 ? -17.626 -12.002 -0.061 1.00 98.00 193 SER A C 1
ATOM 1495 O O . SER A 1 193 ? -17.402 -10.796 -0.198 1.00 98.00 193 SER A O 1
ATOM 1497 N N . ALA A 1 194 ? -16.781 -12.916 -0.542 1.00 96.38 194 ALA A N 1
ATOM 1498 C CA . ALA A 1 194 ? -15.596 -12.540 -1.307 1.00 96.38 194 ALA A CA 1
ATOM 1499 C C . ALA A 1 194 ? -15.969 -11.757 -2.572 1.00 96.38 194 ALA A C 1
ATOM 1501 O O . ALA A 1 194 ? -15.232 -10.855 -2.964 1.00 96.38 194 ALA A O 1
ATOM 1502 N N . ALA A 1 195 ? -17.119 -12.066 -3.179 1.00 95.25 195 ALA A N 1
ATOM 1503 C CA . ALA A 1 195 ? -17.636 -11.352 -4.340 1.00 95.25 195 ALA A CA 1
ATOM 1504 C C . ALA A 1 195 ? -17.989 -9.892 -4.016 1.00 95.25 195 ALA A C 1
ATOM 1506 O O . ALA A 1 195 ? -17.616 -9.004 -4.780 1.00 95.25 195 ALA A O 1
ATOM 1507 N N . ASP A 1 196 ? -18.647 -9.627 -2.882 1.00 95.94 196 ASP A N 1
ATOM 1508 C CA . ASP A 1 196 ? -18.968 -8.260 -2.454 1.00 95.94 196 ASP A CA 1
ATOM 1509 C C . ASP A 1 196 ? -17.704 -7.468 -2.120 1.00 95.94 196 ASP A C 1
ATOM 1511 O O . ASP A 1 196 ? -17.571 -6.330 -2.563 1.00 95.94 196 ASP A O 1
ATOM 1515 N N . VAL A 1 197 ? -16.739 -8.082 -1.425 1.00 95.00 197 VAL A N 1
ATOM 1516 C CA . VAL A 1 197 ? -15.438 -7.448 -1.156 1.00 95.00 197 VAL A CA 1
ATOM 1517 C C . VAL A 1 197 ? -14.692 -7.138 -2.452 1.00 95.00 197 VAL A C 1
ATOM 1519 O O . VAL A 1 197 ? -14.155 -6.043 -2.589 1.00 95.00 197 VAL A O 1
ATOM 1522 N N . GLN A 1 198 ? -14.669 -8.056 -3.427 1.00 90.81 198 GLN A N 1
ATOM 1523 C CA . GLN A 1 198 ? -14.037 -7.779 -4.723 1.00 90.81 198 GLN A CA 1
ATOM 1524 C C . GLN A 1 198 ? -14.758 -6.675 -5.494 1.00 90.81 198 GLN A C 1
ATOM 1526 O O . GLN A 1 198 ? -14.090 -5.839 -6.097 1.00 90.81 198 GLN A O 1
ATOM 1531 N N . ARG A 1 199 ? -16.095 -6.648 -5.467 1.00 89.69 199 ARG A N 1
ATOM 1532 C CA . ARG A 1 199 ? -16.877 -5.577 -6.091 1.00 89.69 199 ARG A CA 1
ATOM 1533 C C . ARG A 1 199 ? -16.527 -4.224 -5.471 1.00 89.69 199 ARG A C 1
ATOM 1535 O O . ARG A 1 199 ? -16.133 -3.325 -6.200 1.00 89.69 199 ARG A O 1
ATOM 1542 N N . MET A 1 200 ? -16.593 -4.113 -4.145 1.00 91.06 200 MET A N 1
ATOM 1543 C CA . MET A 1 200 ? -16.284 -2.873 -3.426 1.00 91.06 200 MET A CA 1
ATOM 1544 C C . MET A 1 200 ? -14.835 -2.429 -3.636 1.00 91.06 200 MET A C 1
ATOM 1546 O O . MET A 1 200 ? -14.576 -1.266 -3.916 1.00 91.06 200 MET A O 1
ATOM 1550 N N . ARG A 1 201 ? -13.879 -3.364 -3.608 1.00 88.81 201 ARG A N 1
ATOM 1551 C CA . ARG A 1 201 ? -12.477 -3.082 -3.939 1.00 88.81 201 ARG A CA 1
ATOM 1552 C C . ARG A 1 201 ? -12.323 -2.544 -5.364 1.00 88.81 201 ARG A C 1
ATOM 1554 O O . ARG A 1 201 ? -11.561 -1.608 -5.581 1.00 88.81 201 ARG A O 1
ATOM 1561 N N . ALA A 1 202 ? -13.012 -3.140 -6.335 1.00 81.19 202 ALA A N 1
ATOM 1562 C CA . ALA A 1 202 ? -12.981 -2.676 -7.718 1.00 81.19 202 ALA A CA 1
ATOM 1563 C C . ALA A 1 202 ? -13.619 -1.286 -7.870 1.00 81.19 202 ALA A C 1
ATOM 1565 O O . ALA A 1 202 ? -13.127 -0.486 -8.657 1.00 81.19 202 ALA A O 1
ATOM 1566 N N . GLU A 1 203 ? -14.672 -0.981 -7.110 1.00 81.69 203 GLU A N 1
ATOM 1567 C CA . GLU A 1 203 ? -15.280 0.354 -7.049 1.00 81.69 203 GLU A CA 1
ATOM 1568 C C . GLU A 1 203 ? -14.309 1.376 -6.427 1.00 81.69 203 GLU A C 1
ATOM 1570 O O . GLU A 1 203 ? -14.103 2.447 -6.999 1.00 81.69 203 GLU A O 1
ATOM 1575 N N . ALA A 1 204 ? -13.645 1.007 -5.325 1.00 81.50 204 ALA A N 1
ATOM 1576 C CA . ALA A 1 204 ? -12.670 1.821 -4.602 1.00 81.50 204 ALA A CA 1
ATOM 1577 C C . ALA A 1 204 ? -11.428 2.168 -5.440 1.00 81.50 204 ALA A C 1
ATOM 1579 O O . ALA A 1 204 ? -11.140 3.339 -5.645 1.00 81.50 204 ALA A O 1
ATOM 1580 N N . ILE A 1 205 ? -10.709 1.176 -5.979 1.00 74.50 205 ILE A N 1
ATOM 1581 C CA . ILE A 1 205 ? -9.424 1.370 -6.695 1.00 74.50 205 ILE A CA 1
ATOM 1582 C C . ILE A 1 205 ? -9.511 2.373 -7.842 1.00 74.50 205 ILE A C 1
ATOM 1584 O O . ILE A 1 205 ? -8.508 2.918 -8.289 1.00 74.50 205 ILE A O 1
ATOM 1588 N N . ALA A 1 206 ? -10.695 2.525 -8.400 1.00 51.19 206 ALA A N 1
ATOM 1589 C CA . ALA A 1 206 ? -10.774 2.751 -9.813 1.00 51.19 206 ALA A CA 1
ATOM 1590 C C . ALA A 1 206 ? -11.534 4.035 -10.160 1.00 51.19 206 ALA A C 1
ATOM 1592 O O . ALA A 1 206 ? -11.569 4.419 -11.327 1.00 51.19 206 ALA A O 1
ATOM 1593 N N . GLY A 1 207 ? -12.298 4.604 -9.223 1.00 57.78 207 GLY A N 1
ATOM 1594 C CA . GLY A 1 207 ? -13.533 5.281 -9.637 1.00 57.78 207 GLY A CA 1
ATOM 1595 C C . GLY A 1 207 ? -14.334 4.430 -10.656 1.00 57.78 207 GLY A C 1
ATOM 1596 O O . GLY A 1 207 ? -15.064 4.973 -11.480 1.00 57.78 207 GLY A O 1
ATOM 1597 N N . GLY A 1 208 ? -14.119 3.098 -10.676 1.00 52.38 208 GLY A N 1
ATOM 1598 C CA . GLY A 1 208 ? -14.521 2.123 -11.709 1.00 52.38 208 GLY A CA 1
ATOM 1599 C C . GLY A 1 208 ? -13.524 1.710 -12.833 1.00 52.38 208 GLY A C 1
ATOM 1600 O O . GLY A 1 208 ? -13.832 0.772 -13.569 1.00 52.38 208 GLY A O 1
ATOM 1601 N N . GLN A 1 209 ? -12.355 2.330 -13.033 1.00 60.25 209 GLN A N 1
ATOM 1602 C CA . GLN A 1 209 ? -11.393 1.975 -14.101 1.00 60.25 209 GLN A CA 1
ATOM 1603 C C . GLN A 1 209 ? -10.648 0.622 -13.944 1.00 60.25 209 GLN A C 1
ATOM 1605 O O . GLN A 1 209 ? -9.775 0.424 -13.099 1.00 60.25 209 GLN A O 1
ATOM 1610 N N . SER A 1 210 ? -10.936 -0.317 -14.849 1.00 71.62 210 SER A N 1
ATOM 1611 C CA . SER A 1 210 ? -10.186 -1.577 -14.964 1.00 71.62 210 SER A CA 1
ATOM 1612 C C . SER A 1 210 ? -8.724 -1.346 -15.375 1.00 71.62 210 SER A C 1
ATOM 1614 O O . SER A 1 210 ? -8.459 -0.393 -16.112 1.00 71.62 210 SER A O 1
ATOM 1616 N N . PRO A 1 211 ? -7.789 -2.238 -14.983 1.00 85.44 211 PRO A N 1
ATOM 1617 C CA . PRO A 1 211 ? -6.408 -2.164 -15.440 1.00 85.44 211 PRO A CA 1
ATOM 1618 C C . PRO A 1 211 ? -6.345 -2.128 -16.967 1.00 85.44 211 PRO A C 1
ATOM 1620 O O . PRO A 1 211 ? -6.927 -2.978 -17.646 1.00 85.44 211 PRO A O 1
ATOM 1623 N N . GLN A 1 212 ? -5.641 -1.143 -17.507 1.00 91.31 212 GLN A N 1
ATOM 1624 C CA . GLN A 1 212 ? -5.451 -0.971 -18.938 1.00 91.31 212 GLN A CA 1
ATOM 1625 C C . GLN A 1 212 ? -4.157 -1.662 -19.350 1.00 91.31 212 GLN A C 1
ATOM 1627 O O . GLN A 1 212 ? -3.108 -1.412 -18.763 1.00 91.31 212 GLN A O 1
ATOM 1632 N N . ALA A 1 213 ? -4.214 -2.538 -20.352 1.00 96.69 213 ALA A N 1
ATOM 1633 C CA . ALA A 1 213 ? -3.006 -3.148 -20.893 1.00 96.69 213 ALA A CA 1
ATOM 1634 C C . ALA A 1 213 ? -2.118 -2.068 -21.530 1.00 96.69 213 ALA A C 1
ATOM 1636 O O . ALA A 1 213 ? -2.586 -1.301 -22.374 1.00 96.69 213 ALA A O 1
ATOM 1637 N N . VAL A 1 214 ? -0.839 -2.044 -21.158 1.00 97.56 214 VAL A N 1
ATOM 1638 C CA . VAL A 1 214 ? 0.157 -1.137 -21.735 1.00 97.56 214 VAL A CA 1
ATOM 1639 C C . VAL A 1 214 ? 1.116 -1.956 -22.601 1.00 97.56 214 VAL A C 1
ATOM 1641 O O . VAL A 1 214 ? 1.664 -2.956 -22.124 1.00 97.56 214 VAL A O 1
ATOM 1644 N N . PRO A 1 215 ? 1.318 -1.597 -23.880 1.00 97.56 215 PRO A N 1
ATOM 1645 C CA . PRO A 1 215 ? 2.244 -2.324 -24.735 1.00 97.56 215 PRO A CA 1
ATOM 1646 C C . PRO A 1 215 ? 3.691 -2.140 -24.259 1.00 97.56 215 PRO A C 1
ATOM 1648 O O . PRO A 1 215 ? 4.108 -1.033 -23.923 1.00 97.56 215 PRO A O 1
ATOM 1651 N N . ILE A 1 216 ? 4.465 -3.226 -24.297 1.00 98.25 216 ILE A N 1
ATOM 1652 C CA . ILE A 1 216 ? 5.916 -3.210 -24.087 1.00 98.25 216 ILE A CA 1
ATOM 1653 C C . ILE A 1 216 ? 6.592 -3.409 -25.442 1.00 98.25 216 ILE A C 1
ATOM 1655 O O . ILE A 1 216 ? 6.393 -4.431 -26.105 1.00 98.25 216 ILE A O 1
ATOM 1659 N N . VAL A 1 217 ? 7.411 -2.444 -25.858 1.00 97.94 217 VAL A N 1
ATOM 1660 C CA . VAL A 1 217 ? 8.226 -2.560 -27.073 1.00 97.94 217 VAL A CA 1
ATOM 1661 C C . VAL A 1 217 ? 9.442 -3.429 -26.761 1.00 97.94 217 VAL A C 1
ATOM 1663 O O . VAL A 1 217 ? 10.454 -2.952 -26.255 1.00 97.94 217 VAL A O 1
ATOM 1666 N N . ALA A 1 218 ? 9.322 -4.732 -27.016 1.00 96.94 218 ALA A N 1
ATOM 1667 C CA . ALA A 1 218 ? 10.353 -5.692 -26.627 1.00 96.94 218 ALA A CA 1
ATOM 1668 C C . ALA A 1 218 ? 11.622 -5.636 -27.490 1.00 96.94 218 ALA A C 1
ATOM 1670 O O . ALA A 1 218 ? 12.702 -6.004 -27.028 1.00 96.94 218 ALA A O 1
ATOM 1671 N N . GLU A 1 219 ? 11.486 -5.213 -28.747 1.00 96.12 219 GLU A N 1
ATOM 1672 C CA . GLU A 1 219 ? 12.601 -5.099 -29.681 1.00 96.12 219 GLU A CA 1
ATOM 1673 C C . GLU A 1 219 ? 13.288 -3.748 -29.526 1.00 96.12 219 GLU A C 1
ATOM 1675 O O . GLU A 1 219 ? 12.651 -2.696 -29.572 1.00 96.12 219 GLU A O 1
ATOM 1680 N N . LEU A 1 220 ? 14.608 -3.781 -29.383 1.00 93.56 220 LEU A N 1
ATOM 1681 C CA . LEU A 1 220 ? 15.406 -2.571 -29.378 1.00 93.56 220 LEU A CA 1
ATOM 1682 C C . LEU A 1 220 ? 15.428 -1.936 -30.783 1.00 93.56 220 LEU A C 1
ATOM 1684 O O . LEU A 1 220 ? 15.746 -2.640 -31.749 1.00 93.56 220 LEU A O 1
ATOM 1688 N N . PRO A 1 221 ? 15.181 -0.619 -30.916 1.00 90.56 221 PRO A N 1
ATOM 1689 C CA . PRO A 1 221 ? 15.380 0.090 -32.176 1.00 90.56 221 PRO A CA 1
ATOM 1690 C C . PRO A 1 221 ? 16.803 -0.101 -32.722 1.00 90.56 221 PRO A C 1
ATOM 1692 O O . PRO A 1 221 ? 17.781 -0.100 -31.973 1.00 90.56 221 PRO A O 1
ATOM 1695 N N . ALA A 1 222 ? 16.940 -0.256 -34.041 1.00 91.06 222 ALA A N 1
ATOM 1696 C CA . ALA A 1 222 ? 18.243 -0.488 -34.679 1.00 91.06 222 ALA A CA 1
ATOM 1697 C C . ALA A 1 222 ? 19.224 0.686 -34.491 1.00 91.06 222 ALA A C 1
ATOM 1699 O O . ALA A 1 222 ? 20.438 0.495 -34.521 1.00 91.06 222 ALA A O 1
ATOM 1700 N N . ASP A 1 223 ? 18.686 1.886 -34.302 1.00 92.19 223 ASP A N 1
ATOM 1701 C CA . ASP A 1 223 ? 19.379 3.143 -34.046 1.00 92.19 223 ASP A CA 1
ATOM 1702 C C . ASP A 1 223 ? 19.329 3.564 -32.568 1.00 92.19 223 ASP A C 1
ATOM 1704 O O . ASP A 1 223 ? 19.658 4.707 -32.251 1.00 92.19 223 ASP A O 1
ATOM 1708 N N . ALA A 1 224 ? 18.944 2.658 -31.658 1.00 91.56 224 ALA A N 1
ATOM 1709 C CA . ALA A 1 224 ? 18.872 2.966 -30.236 1.00 91.56 224 ALA A CA 1
ATOM 1710 C C . ALA A 1 224 ? 20.231 3.464 -29.711 1.00 91.56 224 ALA A C 1
ATOM 1712 O O . ALA A 1 224 ? 21.259 2.806 -29.934 1.00 91.56 224 ALA A O 1
ATOM 1713 N N . PRO A 1 225 ? 20.259 4.604 -28.996 1.00 93.31 225 PRO A N 1
ATOM 1714 C CA . PRO A 1 225 ? 21.492 5.146 -28.462 1.00 93.31 225 PRO A CA 1
ATOM 1715 C C . PRO A 1 225 ? 22.102 4.168 -27.461 1.00 93.31 225 PRO A C 1
ATOM 1717 O O . PRO A 1 225 ? 21.430 3.592 -26.604 1.00 93.31 225 PRO A O 1
ATOM 1720 N N . VAL A 1 226 ? 23.412 3.990 -27.577 1.00 94.69 226 VAL A N 1
ATOM 1721 C CA . VAL A 1 226 ? 24.203 3.191 -26.649 1.00 94.69 226 VAL A CA 1
ATOM 1722 C C . VAL A 1 226 ? 24.892 4.172 -25.717 1.00 94.69 226 VAL A C 1
ATOM 1724 O O . VAL A 1 226 ? 25.889 4.782 -26.100 1.00 94.69 226 VAL A O 1
ATOM 1727 N N . GLY A 1 227 ? 24.341 4.365 -24.522 1.00 91.50 227 GLY A N 1
ATOM 1728 C CA . GLY A 1 227 ? 24.941 5.294 -23.572 1.00 91.50 227 GLY A CA 1
ATOM 1729 C C . GLY A 1 227 ? 26.154 4.712 -22.855 1.00 91.50 227 GLY A C 1
ATOM 1730 O O . GLY A 1 227 ? 26.410 3.496 -22.866 1.00 91.50 227 GLY A O 1
ATOM 1731 N N . GLU A 1 228 ? 26.907 5.627 -22.249 1.00 89.44 228 GLU A N 1
ATOM 1732 C CA . GLU A 1 228 ? 28.096 5.335 -21.455 1.00 89.44 228 GLU A CA 1
ATOM 1733 C C . GLU A 1 228 ? 27.711 4.635 -20.148 1.00 89.44 228 GLU A C 1
ATOM 1735 O O . GLU A 1 228 ? 26.675 4.922 -19.538 1.00 89.44 228 GLU A O 1
ATOM 1740 N N . ARG A 1 229 ? 28.555 3.701 -19.705 1.00 90.69 229 ARG A N 1
ATOM 1741 C CA . ARG A 1 229 ? 28.403 3.103 -18.377 1.00 90.69 229 ARG A CA 1
ATOM 1742 C C . ARG A 1 229 ? 28.907 4.099 -17.325 1.00 90.69 229 ARG A C 1
ATOM 1744 O O . ARG A 1 229 ? 29.758 4.933 -17.635 1.00 90.69 229 ARG A O 1
ATOM 1751 N N . PRO A 1 230 ? 28.426 4.028 -16.071 1.00 91.19 230 PRO A N 1
ATOM 1752 C CA . PRO A 1 230 ? 28.960 4.859 -14.997 1.00 91.19 230 PRO A CA 1
ATOM 1753 C C . PRO A 1 230 ? 30.477 4.714 -14.893 1.00 91.19 230 PRO A C 1
ATOM 1755 O O . PRO A 1 230 ? 30.988 3.590 -14.831 1.00 91.19 230 PRO A O 1
ATOM 1758 N N . TYR A 1 231 ? 31.195 5.839 -14.843 1.00 91.19 231 TYR A N 1
ATOM 1759 C CA . TYR A 1 231 ? 32.657 5.820 -14.826 1.00 91.19 231 TYR A CA 1
ATOM 1760 C C . TYR A 1 231 ? 33.195 5.044 -13.616 1.00 91.19 231 TYR A C 1
ATOM 1762 O O . TYR A 1 231 ? 34.248 4.429 -13.724 1.00 91.19 231 TYR A O 1
ATOM 1770 N N . GLU A 1 232 ? 32.483 5.009 -12.480 1.00 91.06 232 GLU A N 1
ATOM 1771 C CA . GLU A 1 232 ? 32.866 4.212 -11.310 1.00 91.06 232 GLU A CA 1
ATOM 1772 C C . GLU A 1 232 ? 32.917 2.711 -11.618 1.00 91.06 232 GLU A C 1
ATOM 1774 O O . GLU A 1 232 ? 33.769 1.997 -11.086 1.00 91.06 232 GLU A O 1
ATOM 1779 N N . ILE A 1 233 ? 32.023 2.222 -12.480 1.00 92.69 233 ILE A N 1
ATOM 1780 C CA . ILE A 1 233 ? 31.961 0.816 -12.892 1.00 92.69 233 ILE A CA 1
ATOM 1781 C C . ILE A 1 233 ? 33.077 0.516 -13.888 1.00 92.69 233 ILE A C 1
ATOM 1783 O O . ILE A 1 233 ? 33.796 -0.467 -13.715 1.00 92.69 233 ILE A O 1
ATOM 1787 N N . GLU A 1 234 ? 33.277 1.386 -14.881 1.00 92.38 234 GLU A N 1
ATOM 1788 C CA . GLU A 1 234 ? 34.349 1.217 -15.867 1.00 92.38 234 GLU A CA 1
ATOM 1789 C C . GLU A 1 234 ? 35.741 1.317 -15.233 1.00 92.38 234 GLU A C 1
ATOM 1791 O O . GLU A 1 234 ? 36.593 0.462 -15.466 1.00 92.38 234 GLU A O 1
ATOM 1796 N N . TRP A 1 235 ? 35.965 2.324 -14.384 1.00 95.38 235 TRP A N 1
ATOM 1797 C CA . TRP A 1 235 ? 37.240 2.552 -13.704 1.00 95.38 235 TRP A CA 1
ATOM 1798 C C . TRP A 1 235 ? 37.595 1.426 -12.733 1.00 95.38 235 TRP A C 1
ATOM 1800 O O . TRP A 1 235 ? 38.755 1.017 -12.662 1.00 95.38 235 TRP A O 1
ATOM 1810 N N . SER A 1 236 ? 36.612 0.917 -11.984 1.00 95.19 236 SER A N 1
ATOM 1811 C CA . SER A 1 236 ? 36.849 -0.176 -11.035 1.00 95.19 236 SER A CA 1
ATOM 1812 C C . SER A 1 236 ? 36.948 -1.547 -11.704 1.00 95.19 236 SER A C 1
ATOM 1814 O O . SER A 1 236 ? 37.460 -2.477 -11.082 1.00 95.19 236 SER A O 1
ATOM 1816 N N . GLY A 1 237 ? 36.438 -1.696 -12.932 1.00 93.88 237 GLY A N 1
ATOM 1817 C CA . GLY A 1 237 ? 36.284 -2.998 -13.579 1.00 93.88 237 GLY A CA 1
ATOM 1818 C C . GLY A 1 237 ? 35.370 -3.943 -12.792 1.00 93.88 237 GLY A C 1
ATOM 1819 O O . GLY A 1 237 ? 35.528 -5.159 -12.881 1.00 93.88 237 GLY A O 1
ATOM 1820 N N . ARG A 1 238 ? 34.456 -3.405 -11.969 1.00 93.31 238 ARG A N 1
ATOM 1821 C CA . ARG A 1 238 ? 33.562 -4.212 -11.134 1.00 93.31 238 ARG A CA 1
ATOM 1822 C C . ARG A 1 238 ? 32.565 -4.966 -12.009 1.00 93.31 238 ARG A C 1
ATOM 1824 O O . ARG A 1 238 ? 31.675 -4.372 -12.619 1.00 93.31 238 ARG A O 1
ATOM 1831 N N . GLU A 1 239 ? 32.674 -6.286 -11.985 1.00 93.56 239 GLU A N 1
ATOM 1832 C CA . GLU A 1 239 ? 31.683 -7.191 -12.561 1.00 93.56 239 GLU A CA 1
ATOM 1833 C C . GLU A 1 239 ? 30.399 -7.230 -11.722 1.00 93.56 239 GLU A C 1
ATOM 1835 O O . GLU A 1 239 ? 30.400 -6.927 -10.524 1.00 93.56 239 GLU A O 1
ATOM 1840 N N . GLU A 1 240 ? 29.297 -7.617 -12.360 1.00 93.38 240 GLU A N 1
ATOM 1841 C CA . GLU A 1 240 ? 28.030 -7.855 -11.678 1.00 93.38 240 GLU A CA 1
ATOM 1842 C C . GLU A 1 240 ? 28.160 -9.070 -10.753 1.00 93.38 240 GLU A C 1
ATOM 1844 O O . GLU A 1 240 ? 28.380 -10.195 -11.208 1.00 93.38 240 GLU A O 1
ATOM 1849 N N . ASN A 1 241 ? 28.042 -8.848 -9.445 1.00 90.38 241 ASN A N 1
ATOM 1850 C CA . ASN A 1 241 ? 28.165 -9.915 -8.464 1.00 90.38 241 ASN A CA 1
ATOM 1851 C C . ASN A 1 241 ? 27.349 -9.614 -7.189 1.00 90.38 241 ASN A C 1
ATOM 1853 O O . ASN A 1 241 ? 27.677 -8.649 -6.493 1.00 90.38 241 ASN A O 1
ATOM 1857 N N . PRO A 1 242 ? 26.348 -10.448 -6.846 1.00 89.69 242 PRO A N 1
ATOM 1858 C CA . PRO A 1 242 ? 25.845 -11.563 -7.652 1.00 89.69 242 PRO A CA 1
ATOM 1859 C C . PRO A 1 242 ? 25.154 -11.062 -8.937 1.00 89.69 242 PRO A C 1
ATOM 1861 O O . PRO A 1 242 ? 24.716 -9.914 -8.979 1.00 89.69 242 PRO A O 1
ATOM 1864 N N . PRO A 1 243 ? 25.027 -11.900 -9.982 1.00 90.88 243 PRO A N 1
ATOM 1865 C CA . PRO A 1 243 ? 24.186 -11.578 -11.131 1.00 90.88 243 PRO A CA 1
ATOM 1866 C C . PRO A 1 243 ? 22.733 -11.343 -10.708 1.00 90.88 243 PRO A C 1
ATOM 1868 O O . PRO A 1 243 ? 22.214 -12.108 -9.889 1.00 90.88 243 PRO A O 1
ATOM 1871 N N . ALA A 1 244 ? 22.064 -10.356 -11.310 1.00 92.81 244 ALA A N 1
ATOM 1872 C CA . ALA A 1 244 ? 20.641 -10.134 -11.102 1.00 92.81 244 ALA A CA 1
ATOM 1873 C C . ALA A 1 244 ? 19.835 -11.398 -11.449 1.00 92.81 244 ALA A C 1
ATOM 1875 O O . ALA A 1 244 ? 20.003 -12.004 -12.511 1.00 92.81 244 ALA A O 1
ATOM 1876 N N . GLN A 1 245 ? 18.958 -11.806 -10.532 1.00 94.56 245 GLN A N 1
ATOM 1877 C CA . GLN A 1 245 ? 18.084 -12.972 -10.686 1.00 94.56 245 GLN A CA 1
ATOM 1878 C C . GLN A 1 245 ? 16.944 -12.697 -11.674 1.00 94.56 245 GLN A C 1
ATOM 1880 O O . GLN A 1 245 ? 16.464 -13.616 -12.334 1.00 94.56 245 GLN A O 1
ATOM 1885 N N . VAL A 1 246 ? 16.539 -11.431 -11.777 1.00 95.44 246 VAL A N 1
ATOM 1886 C CA . VAL A 1 246 ? 15.556 -10.919 -12.731 1.00 95.44 246 VAL A CA 1
ATOM 1887 C C . VAL A 1 246 ? 16.263 -9.871 -13.578 1.00 95.44 246 VAL A C 1
ATOM 1889 O O . VAL A 1 246 ? 16.882 -8.956 -13.037 1.00 95.44 246 VAL A O 1
ATOM 1892 N N . SER A 1 247 ? 16.192 -10.003 -14.900 1.00 94.75 247 SER A N 1
ATOM 1893 C CA . SER A 1 247 ? 16.748 -9.021 -15.828 1.00 94.75 247 SER A CA 1
ATOM 1894 C C . SER A 1 247 ? 15.747 -8.679 -16.926 1.00 94.75 247 SER A C 1
ATOM 1896 O O . SER A 1 247 ? 14.833 -9.446 -17.225 1.00 94.75 247 SER A O 1
ATOM 1898 N N . PHE A 1 248 ? 15.954 -7.517 -17.541 1.00 96.12 248 PHE A N 1
ATOM 1899 C CA . PHE A 1 248 ? 15.157 -7.009 -18.659 1.00 96.12 248 PHE A CA 1
ATOM 1900 C C . PHE A 1 248 ? 15.910 -7.112 -20.000 1.00 96.12 248 PHE A C 1
ATOM 1902 O O . PHE A 1 248 ? 15.667 -6.348 -20.935 1.00 96.12 248 PHE A O 1
ATOM 1909 N N . GLU A 1 249 ? 16.850 -8.059 -20.099 1.00 94.62 249 GLU A N 1
ATOM 1910 C CA . GLU A 1 249 ? 17.615 -8.310 -21.331 1.00 94.62 249 GLU A CA 1
ATOM 1911 C C . GLU A 1 249 ? 16.761 -8.926 -22.447 1.00 94.62 249 GLU A C 1
ATOM 1913 O O . GLU A 1 249 ? 17.107 -8.816 -23.621 1.00 94.62 249 GLU A O 1
ATOM 1918 N N . ASP A 1 250 ? 15.638 -9.549 -22.083 1.00 95.69 250 ASP A N 1
ATOM 1919 C CA . ASP A 1 250 ? 14.623 -10.047 -23.002 1.00 95.69 250 ASP A CA 1
ATOM 1920 C C . ASP A 1 250 ? 13.234 -9.664 -22.491 1.00 95.69 250 ASP A C 1
ATOM 1922 O O . ASP A 1 250 ? 12.782 -10.139 -21.449 1.00 95.69 250 ASP A O 1
ATOM 1926 N N . LEU A 1 251 ? 12.567 -8.793 -23.243 1.00 97.62 251 LEU A N 1
ATOM 1927 C CA . LEU A 1 251 ? 11.233 -8.289 -22.929 1.00 97.62 251 LEU A CA 1
ATOM 1928 C C . LEU A 1 251 ? 10.121 -9.064 -23.651 1.00 97.62 251 LEU A C 1
ATOM 1930 O O . LEU A 1 251 ? 8.944 -8.725 -23.524 1.00 97.62 251 LEU A O 1
ATOM 1934 N N . ARG A 1 252 ? 10.449 -10.111 -24.419 1.00 97.44 252 ARG A N 1
ATOM 1935 C CA . ARG A 1 252 ? 9.436 -10.892 -25.138 1.00 97.44 252 ARG A CA 1
ATOM 1936 C C . ARG A 1 252 ? 8.493 -11.579 -24.155 1.00 97.44 252 ARG A C 1
ATOM 1938 O O . ARG A 1 252 ? 8.921 -12.289 -23.251 1.00 97.44 252 ARG A O 1
ATOM 1945 N N . GLY A 1 253 ? 7.195 -11.381 -24.366 1.00 97.56 253 GLY A N 1
ATOM 1946 C CA . GLY A 1 253 ? 6.143 -11.980 -23.544 1.00 97.56 253 GLY A CA 1
ATOM 1947 C C . GLY A 1 253 ? 5.933 -11.312 -22.184 1.00 97.56 253 GLY A C 1
ATOM 1948 O O . GLY A 1 253 ? 5.005 -11.705 -21.484 1.00 97.56 253 GLY A O 1
ATOM 1949 N N . TRP A 1 254 ? 6.730 -10.301 -21.822 1.00 98.44 254 TRP A N 1
ATOM 1950 C CA . TRP A 1 254 ? 6.398 -9.457 -20.680 1.00 98.44 254 TRP A CA 1
ATOM 1951 C C . TRP A 1 254 ? 5.101 -8.698 -20.957 1.00 98.44 254 TRP A C 1
ATOM 1953 O O . TRP A 1 254 ? 4.807 -8.320 -22.094 1.00 98.44 254 TRP A O 1
ATOM 1963 N N . THR A 1 255 ? 4.333 -8.453 -19.904 1.00 98.50 255 THR A N 1
ATOM 1964 C CA . THR A 1 255 ? 3.071 -7.712 -19.973 1.00 98.50 255 THR A CA 1
ATOM 1965 C C . THR A 1 255 ? 3.079 -6.576 -18.971 1.00 98.50 255 THR A C 1
ATOM 1967 O O . THR A 1 255 ? 3.600 -6.748 -17.871 1.00 98.50 255 THR A O 1
ATOM 1970 N N . ALA A 1 256 ? 2.464 -5.449 -19.318 1.00 98.12 256 ALA A N 1
ATOM 1971 C CA . ALA A 1 256 ? 2.246 -4.352 -18.388 1.00 98.12 256 ALA A CA 1
ATOM 1972 C C . ALA A 1 256 ? 0.760 -4.002 -18.290 1.00 98.12 256 ALA A C 1
ATOM 1974 O O . ALA A 1 256 ? 0.016 -4.098 -19.272 1.00 98.12 256 ALA A O 1
ATOM 1975 N N . SER A 1 257 ? 0.335 -3.573 -17.105 1.00 95.06 257 SER A N 1
ATOM 1976 C CA . SER A 1 257 ? -0.996 -3.017 -16.887 1.00 95.06 257 SER A CA 1
ATOM 1977 C C . SER A 1 257 ? -0.932 -1.759 -16.034 1.00 95.06 257 SER A C 1
ATOM 1979 O O . SER A 1 257 ? -0.170 -1.697 -15.074 1.00 95.06 257 SER A O 1
ATOM 1981 N N . LEU A 1 258 ? -1.728 -0.762 -16.398 1.00 91.81 258 LEU A N 1
ATOM 1982 C CA . LEU A 1 258 ? -1.833 0.516 -15.711 1.00 91.81 258 LEU A CA 1
ATOM 1983 C C . LEU A 1 258 ? -3.181 0.617 -15.002 1.00 91.81 258 LEU A C 1
ATOM 1985 O O . LEU A 1 258 ? -4.223 0.334 -15.594 1.00 91.81 258 LEU A O 1
ATOM 1989 N N . ARG A 1 259 ? -3.164 1.060 -13.751 1.00 86.12 259 ARG A N 1
ATOM 1990 C CA . ARG A 1 259 ? -4.342 1.524 -13.011 1.00 86.12 259 ARG A CA 1
ATOM 1991 C C . ARG A 1 259 ? -4.174 3.006 -12.695 1.00 86.12 259 ARG A C 1
ATOM 1993 O O . ARG A 1 259 ? -3.059 3.427 -12.400 1.00 86.12 259 ARG A O 1
ATOM 2000 N N . GLY A 1 260 ? -5.270 3.758 -12.713 1.00 81.19 260 GLY A N 1
ATOM 2001 C CA . GLY A 1 260 ? -5.253 5.211 -12.544 1.00 81.19 260 GLY A CA 1
ATOM 2002 C C . GLY A 1 260 ? -4.918 5.952 -13.838 1.00 81.19 260 GLY A C 1
ATOM 2003 O O . GLY A 1 260 ? -4.849 5.364 -14.920 1.00 81.19 260 GLY A O 1
ATOM 2004 N N . GLU A 1 261 ? -4.721 7.261 -13.726 1.00 83.06 261 GLU A N 1
ATOM 2005 C CA . GLU A 1 261 ? -4.517 8.136 -14.876 1.00 83.06 261 GLU A CA 1
ATOM 2006 C C . GLU A 1 261 ? -3.033 8.442 -15.077 1.00 83.06 261 GLU A C 1
ATOM 2008 O O . GLU A 1 261 ? -2.433 9.169 -14.295 1.00 83.06 261 GLU A O 1
ATOM 2013 N N . ALA A 1 262 ? -2.428 7.919 -16.142 1.00 89.00 262 ALA A N 1
ATOM 2014 C CA . ALA A 1 262 ? -1.099 8.328 -16.589 1.00 89.00 262 ALA A CA 1
ATOM 2015 C C . ALA A 1 262 ? -0.898 7.986 -18.068 1.00 89.00 262 ALA A C 1
ATOM 2017 O O . ALA A 1 262 ? -1.474 7.033 -18.591 1.00 89.00 262 ALA A O 1
ATOM 2018 N N . GLU A 1 263 ? -0.033 8.733 -18.742 1.00 92.25 263 GLU A N 1
ATOM 2019 C CA . GLU A 1 263 ? 0.530 8.319 -20.022 1.00 92.25 263 GLU A CA 1
ATOM 2020 C C . GLU A 1 263 ? 1.795 7.507 -19.750 1.00 92.25 263 GLU A C 1
ATOM 2022 O O . GLU A 1 263 ? 2.709 7.987 -19.075 1.00 92.25 263 GLU A O 1
ATOM 2027 N N . VAL A 1 264 ? 1.841 6.276 -20.264 1.00 95.38 264 VAL A N 1
ATOM 2028 C CA . VAL A 1 264 ? 2.942 5.339 -20.019 1.00 95.38 264 VAL A CA 1
ATOM 2029 C C . VAL A 1 264 ? 3.485 4.794 -21.333 1.00 95.38 264 VAL A C 1
ATOM 2031 O O . VAL A 1 264 ? 2.722 4.364 -22.200 1.00 95.38 264 VAL A O 1
ATOM 2034 N N . SER A 1 265 ? 4.810 4.748 -21.456 1.00 96.69 265 SER A N 1
ATOM 2035 C CA . SER A 1 265 ? 5.504 3.954 -22.467 1.00 96.69 265 SER A CA 1
ATOM 2036 C C . SER A 1 265 ? 6.537 3.036 -21.816 1.00 96.69 265 SER A C 1
ATOM 2038 O O . SER A 1 265 ? 7.198 3.395 -20.840 1.00 96.69 265 SER A O 1
ATOM 2040 N N . LEU A 1 266 ? 6.653 1.825 -22.364 1.00 98.06 266 LEU A N 1
ATOM 2041 C CA . LEU A 1 266 ? 7.623 0.825 -21.938 1.00 98.06 266 LEU A CA 1
ATOM 2042 C C . LEU A 1 266 ? 8.365 0.274 -23.149 1.00 98.06 266 LEU A C 1
ATOM 2044 O O . LEU A 1 266 ? 7.745 -0.066 -24.163 1.00 98.06 266 LEU A O 1
ATOM 2048 N N . GLY A 1 267 ? 9.678 0.111 -23.030 1.00 97.62 267 GLY A N 1
ATOM 2049 C CA . GLY A 1 267 ? 10.459 -0.471 -24.112 1.00 97.62 267 GLY A CA 1
ATOM 2050 C C . GLY A 1 267 ? 11.863 -0.902 -23.727 1.00 97.62 267 GLY A C 1
ATOM 2051 O O . GLY A 1 267 ? 12.403 -0.518 -22.692 1.00 97.62 267 GLY A O 1
ATOM 2052 N N . ALA A 1 268 ? 12.453 -1.723 -24.588 1.00 97.69 268 ALA A N 1
ATOM 2053 C CA . ALA A 1 268 ? 13.867 -2.050 -24.542 1.00 97.69 268 ALA A CA 1
ATOM 2054 C C . ALA A 1 268 ? 14.709 -0.787 -24.764 1.00 97.69 268 ALA A C 1
ATOM 2056 O O . ALA A 1 268 ? 14.465 -0.038 -25.709 1.00 97.69 268 ALA A O 1
ATOM 2057 N N . SER A 1 269 ? 15.738 -0.591 -23.941 1.00 96.69 269 SER A N 1
ATOM 2058 C CA . SER A 1 269 ? 16.652 0.547 -24.061 1.00 96.69 269 SER A CA 1
ATOM 2059 C C . SER A 1 269 ? 18.105 0.153 -23.799 1.00 96.69 269 SER A C 1
ATOM 2061 O O . SER A 1 269 ? 18.398 -0.832 -23.114 1.00 96.69 269 SER A O 1
ATOM 2063 N N . ARG A 1 270 ? 19.032 0.932 -24.369 1.00 96.12 270 ARG A N 1
ATOM 2064 C CA . ARG A 1 270 ? 20.489 0.848 -24.139 1.00 96.12 270 ARG A CA 1
ATOM 2065 C C . ARG A 1 270 ? 21.106 2.181 -23.727 1.00 96.12 270 ARG A C 1
ATOM 2067 O O . ARG A 1 270 ? 22.332 2.277 -23.605 1.00 96.12 270 ARG A O 1
ATOM 2074 N N . GLU A 1 271 ? 20.267 3.185 -23.499 1.00 95.06 271 GLU A N 1
ATOM 2075 C CA . GLU A 1 271 ? 20.708 4.536 -23.176 1.00 95.06 271 GLU A CA 1
ATOM 2076 C C . GLU A 1 271 ? 21.360 4.590 -21.792 1.00 95.06 271 GLU A C 1
ATOM 2078 O O . GLU A 1 271 ? 22.402 5.209 -21.622 1.00 95.06 271 GLU A O 1
ATOM 2083 N N . TYR A 1 272 ? 20.821 3.861 -20.815 1.00 92.75 272 TYR A N 1
ATOM 2084 C CA . TYR A 1 272 ? 21.384 3.801 -19.468 1.00 92.75 272 TYR A CA 1
ATOM 2085 C C . TYR A 1 272 ? 21.645 2.351 -19.071 1.00 92.75 272 TYR A C 1
ATOM 2087 O O . TYR A 1 272 ? 20.727 1.597 -18.758 1.00 92.75 272 TYR A O 1
ATOM 2095 N N . ARG A 1 273 ? 22.923 1.950 -19.071 1.00 91.88 273 ARG A N 1
ATOM 2096 C CA . ARG A 1 273 ? 23.360 0.586 -18.736 1.00 91.88 273 ARG A CA 1
ATOM 2097 C C . ARG A 1 273 ? 24.397 0.603 -17.618 1.00 91.88 273 ARG A C 1
ATOM 2099 O O . ARG A 1 273 ? 25.250 1.485 -17.581 1.00 91.88 273 ARG A O 1
ATOM 2106 N N . ILE A 1 274 ? 24.359 -0.409 -16.750 1.00 91.69 274 ILE A N 1
ATOM 2107 C CA . ILE A 1 274 ? 25.450 -0.704 -15.807 1.00 91.69 274 ILE A CA 1
ATOM 2108 C C . ILE A 1 274 ? 26.257 -1.893 -16.336 1.00 91.69 274 ILE A C 1
ATOM 2110 O O . ILE A 1 274 ? 27.351 -1.710 -16.862 1.00 91.69 274 ILE A O 1
ATOM 2114 N N . TRP A 1 275 ? 25.696 -3.103 -16.246 1.00 93.06 275 TRP A N 1
ATOM 2115 C CA . TRP A 1 275 ? 26.373 -4.341 -16.659 1.00 93.06 275 TRP A CA 1
ATOM 2116 C C . TRP A 1 275 ? 25.760 -4.994 -17.896 1.00 93.06 275 TRP A C 1
ATOM 2118 O O . TRP A 1 275 ? 26.488 -5.528 -18.729 1.00 93.06 275 TRP A O 1
ATOM 2128 N N . ARG A 1 276 ? 24.429 -4.953 -18.014 1.00 93.12 276 ARG A N 1
ATOM 2129 C CA . ARG A 1 276 ? 23.672 -5.641 -19.066 1.00 93.12 276 ARG A CA 1
ATOM 2130 C C . ARG A 1 276 ? 23.591 -4.822 -20.348 1.00 93.12 276 ARG A C 1
ATOM 2132 O O . ARG A 1 276 ? 23.687 -3.595 -20.327 1.00 93.12 276 ARG A O 1
ATOM 2139 N N . GLU A 1 277 ? 23.396 -5.512 -21.468 1.00 92.25 277 GLU A N 1
ATOM 2140 C CA . GLU A 1 277 ? 23.339 -4.867 -22.783 1.00 92.25 277 GLU A CA 1
ATOM 2141 C C . GLU A 1 277 ? 22.017 -4.160 -23.051 1.00 92.25 277 GLU A C 1
ATOM 2143 O O . GLU A 1 277 ? 21.983 -3.277 -23.897 1.00 92.25 277 GLU A O 1
ATOM 2148 N N . GLN A 1 278 ? 20.950 -4.526 -22.347 1.00 94.69 278 GLN A N 1
ATOM 2149 C CA . GLN A 1 278 ? 19.624 -3.943 -22.487 1.00 94.69 278 GLN A CA 1
ATOM 2150 C C . GLN A 1 278 ? 18.955 -3.839 -21.118 1.00 94.69 278 GLN A C 1
ATOM 2152 O O . GLN A 1 278 ? 19.162 -4.687 -20.247 1.00 94.69 278 GLN A O 1
ATOM 2157 N N . VAL A 1 279 ? 18.146 -2.799 -20.953 1.00 95.69 279 VAL A N 1
ATOM 2158 C CA . VAL A 1 279 ? 17.282 -2.577 -19.793 1.00 95.69 279 VAL A CA 1
ATOM 2159 C C . VAL A 1 279 ? 15.846 -2.323 -20.247 1.00 95.69 279 VAL A C 1
ATOM 2161 O O . VAL A 1 279 ? 15.595 -2.066 -21.427 1.00 95.69 279 VAL A O 1
ATOM 2164 N N . LEU A 1 280 ? 14.913 -2.377 -19.299 1.00 97.19 280 LEU A N 1
ATOM 2165 C CA . LEU A 1 280 ? 13.576 -1.831 -19.478 1.00 97.19 280 LEU A CA 1
ATOM 2166 C C . LEU A 1 280 ? 13.615 -0.332 -19.182 1.00 97.19 280 LEU A C 1
ATOM 2168 O O . LEU A 1 280 ? 14.032 0.076 -18.100 1.00 97.19 280 LEU A O 1
ATOM 2172 N N . GLU A 1 281 ? 13.160 0.469 -20.132 1.00 96.94 281 GLU A N 1
ATOM 2173 C CA . GLU A 1 281 ? 12.857 1.877 -19.926 1.00 96.94 281 GLU A CA 1
ATOM 2174 C C . GLU A 1 281 ? 11.363 2.042 -19.662 1.00 96.94 281 GLU A C 1
ATOM 2176 O O . GLU A 1 281 ? 10.527 1.449 -20.349 1.00 96.94 281 GLU A O 1
ATOM 2181 N N . VAL A 1 282 ? 11.047 2.848 -18.651 1.00 96.56 282 VAL A N 1
ATOM 2182 C CA . VAL A 1 282 ? 9.684 3.208 -18.271 1.00 96.56 282 VAL A CA 1
ATOM 2183 C C . VAL A 1 282 ? 9.597 4.724 -18.282 1.00 96.56 282 VAL A C 1
ATOM 2185 O O . VAL A 1 282 ? 10.252 5.385 -17.475 1.00 96.56 282 VAL A O 1
ATOM 2188 N N . ALA A 1 283 ? 8.773 5.271 -19.171 1.00 94.00 283 ALA A N 1
ATOM 2189 C CA . ALA A 1 283 ? 8.386 6.671 -19.118 1.00 94.00 283 ALA A CA 1
ATOM 2190 C C . ALA A 1 283 ? 6.935 6.755 -18.655 1.00 94.00 283 ALA A C 1
ATOM 2192 O O . ALA A 1 283 ? 6.055 6.095 -19.205 1.00 94.00 283 ALA A O 1
ATOM 2193 N N . MET A 1 284 ? 6.694 7.567 -17.632 1.00 90.81 284 MET A N 1
ATOM 2194 C CA . MET A 1 284 ? 5.374 7.769 -17.052 1.00 90.81 284 MET A CA 1
ATOM 2195 C C . MET A 1 284 ? 5.184 9.257 -16.775 1.00 90.81 284 MET A C 1
ATOM 2197 O O . MET A 1 284 ? 6.015 9.878 -16.111 1.00 90.81 284 MET A O 1
ATOM 2201 N N . GLN A 1 285 ? 4.111 9.837 -17.306 1.00 88.00 285 GLN A N 1
ATOM 2202 C CA . GLN A 1 285 ? 3.824 11.265 -17.190 1.00 88.00 285 GLN A CA 1
ATOM 2203 C C . GLN A 1 285 ? 2.325 11.540 -17.051 1.00 88.00 285 GLN A C 1
ATOM 2205 O O . GLN A 1 285 ? 1.487 10.738 -17.454 1.00 88.00 285 GLN A O 1
ATOM 2210 N N . GLY A 1 286 ? 1.984 12.717 -16.527 1.00 82.12 286 GLY A N 1
ATOM 2211 C CA . GLY A 1 286 ? 0.589 13.143 -16.394 1.00 82.12 286 GLY A CA 1
ATOM 2212 C C . GLY A 1 286 ? -0.164 12.439 -15.261 1.00 82.12 286 GLY A C 1
ATOM 2213 O O . GLY A 1 286 ? 0.452 11.842 -14.381 1.00 82.12 286 GLY A O 1
ATOM 2214 N N . GLY A 1 287 ? -1.489 12.599 -15.255 1.00 75.50 287 GLY A N 1
ATOM 2215 C CA . GLY A 1 287 ? -2.385 12.106 -14.204 1.00 75.50 287 GLY A CA 1
ATOM 2216 C C . GLY A 1 287 ? -2.775 13.162 -13.179 1.00 75.50 287 GLY A C 1
ATOM 2217 O O . GLY A 1 287 ? -1.904 13.906 -12.709 1.00 75.50 287 GLY A O 1
ATOM 2218 N N . ALA A 1 288 ? -4.069 13.228 -12.855 1.00 70.50 288 ALA A N 1
ATOM 2219 C CA . ALA A 1 288 ? -4.584 13.974 -11.704 1.00 70.50 288 ALA A CA 1
ATOM 2220 C C . ALA A 1 288 ? -4.454 13.159 -10.405 1.00 70.50 288 ALA A C 1
ATOM 2222 O O . ALA A 1 288 ? -4.185 13.731 -9.356 1.00 70.50 288 ALA A O 1
ATOM 2223 N N . THR A 1 289 ? -4.569 11.834 -10.504 1.00 72.25 289 THR A N 1
ATOM 2224 C CA . THR A 1 289 ? -4.539 10.901 -9.372 1.00 72.25 289 THR A CA 1
ATOM 2225 C C . THR A 1 289 ? -3.241 10.098 -9.332 1.00 72.25 289 THR A C 1
ATOM 2227 O O . THR A 1 289 ? -2.414 10.154 -10.251 1.00 72.25 289 THR A O 1
ATOM 2230 N N . ASN A 1 290 ? -3.080 9.291 -8.284 1.00 76.25 290 ASN A N 1
ATOM 2231 C CA . ASN A 1 290 ? -2.067 8.247 -8.279 1.00 76.25 290 ASN A CA 1
ATOM 2232 C C . ASN A 1 290 ? -2.319 7.234 -9.401 1.00 76.25 290 ASN A C 1
ATOM 2234 O O . ASN A 1 290 ? -3.452 7.006 -9.837 1.00 76.25 290 ASN A O 1
ATOM 2238 N N . ALA A 1 291 ? -1.241 6.598 -9.850 1.00 83.81 291 ALA A N 1
ATOM 2239 C CA . ALA A 1 291 ? -1.303 5.534 -10.833 1.00 83.81 291 ALA A CA 1
ATOM 2240 C C . ALA A 1 291 ? -0.324 4.410 -10.479 1.00 83.81 291 ALA A C 1
ATOM 2242 O O . ALA A 1 291 ? 0.747 4.636 -9.914 1.00 83.81 291 ALA A O 1
ATOM 2243 N N . THR A 1 292 ? -0.709 3.182 -10.812 1.00 88.12 292 THR A N 1
ATOM 2244 C CA . THR A 1 292 ? 0.059 1.964 -10.549 1.00 88.12 292 THR A CA 1
ATOM 2245 C C . THR A 1 292 ? 0.329 1.258 -11.863 1.00 88.12 292 THR A C 1
ATOM 2247 O O . THR A 1 292 ? -0.604 0.861 -12.560 1.00 88.12 292 THR A O 1
ATOM 2250 N N . LEU A 1 293 ? 1.607 1.083 -12.184 1.00 93.38 293 LEU A N 1
ATOM 2251 C CA . LEU A 1 293 ? 2.067 0.299 -13.318 1.00 93.38 293 LEU A CA 1
ATOM 2252 C C . LEU A 1 293 ? 2.577 -1.046 -12.802 1.00 93.38 293 LEU A C 1
ATOM 2254 O O . LEU A 1 293 ? 3.538 -1.077 -12.048 1.00 93.38 293 LEU A O 1
ATOM 2258 N N . GLU A 1 294 ? 1.934 -2.133 -13.211 1.00 95.50 294 GLU A N 1
ATOM 2259 C CA . GLU A 1 294 ? 2.337 -3.502 -12.880 1.00 95.50 294 GLU A CA 1
ATOM 2260 C C . GLU A 1 294 ? 2.983 -4.147 -14.103 1.00 95.50 294 GLU A C 1
ATOM 2262 O O . GLU A 1 294 ? 2.382 -4.162 -15.181 1.00 95.50 294 GLU A O 1
ATOM 2267 N N . ILE A 1 295 ? 4.183 -4.701 -13.937 1.00 98.12 295 ILE A N 1
ATOM 2268 C CA . ILE A 1 295 ? 4.996 -5.282 -15.006 1.00 98.12 295 ILE A CA 1
ATOM 2269 C C . ILE A 1 295 ? 5.284 -6.744 -14.661 1.00 98.12 295 ILE A C 1
ATOM 2271 O O . ILE A 1 295 ? 5.929 -7.051 -13.661 1.00 98.12 295 ILE A O 1
ATOM 2275 N N . ARG A 1 296 ? 4.819 -7.670 -15.503 1.00 98.19 296 ARG A N 1
ATOM 2276 C CA . ARG A 1 296 ? 4.917 -9.118 -15.276 1.00 98.19 296 ARG A CA 1
ATOM 2277 C C . ARG A 1 296 ? 5.766 -9.822 -16.330 1.00 98.19 296 ARG A C 1
ATOM 2279 O O . ARG A 1 296 ? 5.622 -9.506 -17.515 1.00 98.19 296 ARG A O 1
ATOM 2286 N N . PRO A 1 297 ? 6.592 -10.806 -15.933 1.00 98.31 297 PRO A N 1
ATOM 2287 C CA . PRO A 1 297 ? 7.247 -11.699 -16.875 1.00 98.31 297 PRO A CA 1
ATOM 2288 C C . PRO A 1 297 ? 6.220 -12.643 -17.525 1.00 98.31 297 PRO A C 1
ATOM 2290 O O . PRO A 1 297 ? 5.125 -12.824 -16.985 1.00 98.31 297 PRO A O 1
ATOM 2293 N N . PRO A 1 298 ? 6.565 -13.292 -18.653 1.00 97.81 298 PRO A N 1
ATOM 2294 C CA . PRO A 1 298 ? 5.690 -14.286 -19.283 1.00 97.81 298 PRO A CA 1
ATOM 2295 C C . PRO A 1 298 ? 5.354 -15.463 -18.355 1.00 97.81 298 PRO A C 1
ATOM 2297 O O . PRO A 1 298 ? 4.256 -16.008 -18.417 1.00 97.81 298 PRO A O 1
ATOM 2300 N N . GLU A 1 299 ? 6.292 -15.839 -17.484 1.00 97.62 299 GLU A N 1
ATOM 2301 C CA . GLU A 1 299 ? 6.111 -16.820 -16.416 1.00 97.62 299 GLU A CA 1
ATOM 2302 C C . GLU A 1 299 ? 6.861 -16.340 -15.162 1.00 97.62 299 GLU A C 1
ATOM 2304 O O . GLU A 1 299 ? 7.936 -15.745 -15.302 1.00 97.62 299 GLU A O 1
ATOM 2309 N N . PRO A 1 300 ? 6.352 -16.598 -13.939 1.00 98.00 300 PRO A N 1
ATOM 2310 C CA . PRO A 1 300 ? 7.061 -16.235 -12.716 1.00 98.00 300 PRO A CA 1
ATOM 2311 C C . PRO A 1 300 ? 8.481 -16.823 -12.659 1.00 98.00 300 PRO A C 1
ATOM 2313 O O . PRO A 1 300 ? 8.683 -18.023 -12.861 1.00 98.00 300 PRO A O 1
ATOM 2316 N N . ILE A 1 301 ? 9.473 -15.986 -12.347 1.00 98.25 301 ILE A N 1
ATOM 2317 C CA . ILE A 1 301 ? 10.901 -16.327 -12.435 1.00 98.25 301 ILE A CA 1
ATOM 2318 C C . ILE A 1 301 ? 11.375 -16.934 -11.104 1.00 98.25 301 ILE A C 1
ATOM 2320 O O . ILE A 1 301 ? 11.315 -16.249 -10.084 1.00 98.25 301 ILE A O 1
ATOM 2324 N N . PRO A 1 302 ? 11.883 -18.181 -11.057 1.00 97.25 302 PRO A N 1
ATOM 2325 C CA . PRO A 1 302 ? 12.320 -18.803 -9.807 1.00 97.25 302 PRO A CA 1
ATOM 2326 C C . PRO A 1 302 ? 13.445 -18.036 -9.101 1.00 97.25 302 PRO A C 1
ATOM 2328 O O . PRO A 1 302 ? 14.491 -17.765 -9.692 1.00 97.25 302 PRO A O 1
ATOM 2331 N N . ILE A 1 303 ? 13.267 -17.774 -7.807 1.00 95.62 303 ILE A N 1
ATOM 2332 C CA . ILE A 1 303 ? 14.298 -17.207 -6.934 1.00 95.62 303 ILE A CA 1
ATOM 2333 C C . ILE A 1 303 ? 15.002 -18.368 -6.224 1.00 95.62 303 ILE A C 1
ATOM 2335 O O . ILE A 1 303 ? 14.369 -19.264 -5.663 1.00 95.62 303 ILE A O 1
ATOM 2339 N N . ARG A 1 304 ? 16.336 -18.401 -6.294 1.00 90.19 304 ARG A N 1
ATOM 2340 C CA . ARG A 1 304 ? 17.126 -19.517 -5.759 1.00 90.19 304 ARG A CA 1
ATOM 2341 C C . ARG A 1 304 ? 17.301 -19.393 -4.249 1.00 90.19 304 ARG A C 1
ATOM 2343 O O . ARG A 1 304 ? 17.840 -18.398 -3.785 1.00 90.19 304 ARG A O 1
ATOM 2350 N N . GLY A 1 305 ? 16.977 -20.471 -3.536 1.00 89.88 305 GLY A N 1
ATOM 2351 C CA . GLY A 1 305 ? 17.215 -20.588 -2.099 1.00 89.88 305 GLY A CA 1
ATOM 2352 C C . GLY A 1 305 ? 16.331 -19.668 -1.259 1.00 89.88 305 GLY A C 1
ATOM 2353 O O . GLY A 1 305 ? 15.337 -19.119 -1.735 1.00 89.88 305 GLY A O 1
ATOM 2354 N N . GLU A 1 306 ? 16.710 -19.542 0.006 1.00 93.38 306 GLU A N 1
ATOM 2355 C CA . GLU A 1 306 ? 16.163 -18.539 0.914 1.00 93.38 306 GLU A CA 1
ATOM 2356 C C . GLU A 1 306 ? 16.864 -17.198 0.673 1.00 93.38 306 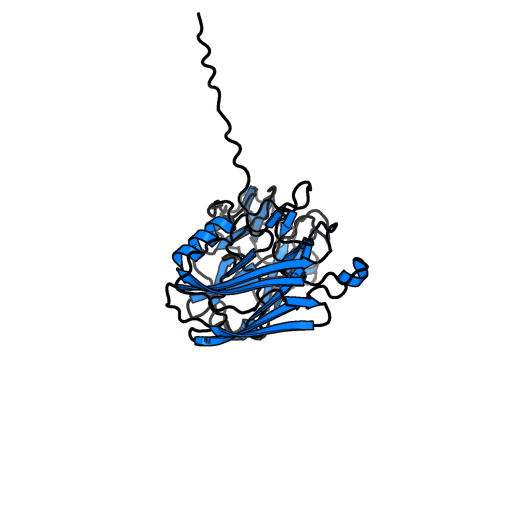GLU A C 1
ATOM 2358 O O . GLU A 1 306 ? 18.043 -17.148 0.315 1.00 93.38 306 GLU A O 1
ATOM 2363 N N . TRP A 1 307 ? 16.127 -16.112 0.861 1.00 94.62 307 TRP A N 1
ATOM 2364 C CA . TRP A 1 307 ? 16.606 -14.746 0.695 1.00 94.62 307 TRP A CA 1
ATOM 2365 C C . TRP A 1 307 ? 15.882 -13.854 1.698 1.00 94.62 307 TRP A C 1
ATOM 2367 O O . TRP A 1 307 ? 14.712 -14.082 2.004 1.00 94.62 307 TRP A O 1
ATOM 2377 N N . ASP A 1 308 ? 16.584 -12.851 2.210 1.00 95.38 308 ASP A N 1
ATOM 2378 C CA . ASP A 1 308 ? 16.078 -11.916 3.216 1.00 95.38 308 ASP A CA 1
ATOM 2379 C C . ASP A 1 308 ? 16.106 -10.463 2.732 1.00 95.38 308 ASP A C 1
ATOM 2381 O O . ASP A 1 308 ? 15.736 -9.561 3.479 1.00 95.38 308 ASP A O 1
ATOM 2385 N N . ALA A 1 309 ? 16.528 -10.226 1.490 1.00 96.25 309 ALA A N 1
ATOM 2386 C CA . ALA A 1 309 ? 16.602 -8.901 0.907 1.00 96.25 309 ALA A CA 1
ATOM 2387 C C . ALA A 1 309 ? 16.397 -8.910 -0.611 1.00 96.25 309 ALA A C 1
ATOM 2389 O O . ALA A 1 309 ? 16.592 -9.926 -1.281 1.00 96.25 309 ALA A O 1
ATOM 2390 N N . ILE A 1 310 ? 16.022 -7.746 -1.135 1.00 96.69 310 ILE A N 1
ATOM 2391 C CA . ILE A 1 310 ? 15.830 -7.466 -2.552 1.00 96.69 310 ILE A CA 1
ATOM 2392 C C . ILE A 1 310 ? 16.568 -6.175 -2.898 1.00 96.69 310 ILE A C 1
ATOM 2394 O O . ILE A 1 310 ? 16.407 -5.168 -2.209 1.00 96.69 310 ILE A O 1
ATOM 2398 N N . ASP A 1 311 ? 17.321 -6.212 -3.996 1.00 96.56 311 ASP A N 1
ATOM 2399 C CA . ASP A 1 311 ? 17.955 -5.049 -4.611 1.00 96.56 311 ASP A CA 1
ATOM 2400 C C . ASP A 1 311 ? 17.364 -4.809 -6.005 1.00 96.56 311 ASP A C 1
ATOM 2402 O O . ASP A 1 311 ? 17.322 -5.714 -6.841 1.00 96.56 311 ASP A O 1
ATOM 2406 N N . LEU A 1 312 ? 16.964 -3.570 -6.281 1.00 96.44 312 LEU A N 1
ATOM 2407 C CA . LEU A 1 312 ? 16.571 -3.083 -7.598 1.00 96.44 312 LEU A CA 1
ATOM 2408 C C . LEU A 1 312 ? 17.548 -2.001 -8.049 1.00 96.44 312 LEU A C 1
ATOM 2410 O O . LEU A 1 312 ? 17.594 -0.906 -7.489 1.00 96.44 312 LEU A O 1
ATOM 2414 N N . TRP A 1 313 ? 18.294 -2.292 -9.109 1.00 94.75 313 TRP A N 1
ATOM 2415 C CA . TRP A 1 313 ? 19.110 -1.297 -9.796 1.00 94.75 313 TRP A CA 1
ATOM 2416 C C . TRP A 1 313 ? 18.250 -0.513 -10.787 1.00 94.75 313 TRP A C 1
ATOM 2418 O O . TRP A 1 313 ? 17.708 -1.091 -11.727 1.00 94.75 313 TRP A O 1
ATOM 2428 N N . ALA A 1 314 ? 18.154 0.802 -10.604 1.00 94.31 314 ALA A N 1
ATOM 2429 C CA . ALA A 1 314 ? 17.375 1.681 -11.471 1.00 94.31 314 ALA A CA 1
ATOM 2430 C C . ALA A 1 314 ? 18.128 2.981 -11.774 1.00 94.31 314 ALA A C 1
ATOM 2432 O O . ALA A 1 314 ? 18.802 3.544 -10.909 1.00 94.31 314 ALA A O 1
ATOM 2433 N N . LYS A 1 315 ? 17.986 3.489 -13.001 1.00 93.38 315 LYS A N 1
ATOM 2434 C CA . LYS A 1 315 ? 18.337 4.871 -13.339 1.00 93.38 315 LYS A CA 1
ATOM 2435 C C . LYS A 1 315 ? 17.064 5.699 -13.311 1.00 93.38 315 LYS A C 1
ATOM 2437 O O . LYS A 1 315 ? 16.101 5.363 -13.987 1.00 93.38 315 LYS A O 1
ATOM 2442 N N . THR A 1 316 ? 17.073 6.789 -12.557 1.00 92.25 316 THR A N 1
ATOM 2443 C CA . THR A 1 316 ? 15.927 7.699 -12.459 1.00 92.25 316 THR A CA 1
ATOM 2444 C C . THR A 1 316 ? 16.208 9.005 -13.192 1.00 92.25 316 THR A C 1
ATOM 2446 O O . THR A 1 316 ? 17.364 9.438 -13.275 1.00 92.25 316 THR A O 1
ATOM 2449 N N . ASP A 1 317 ? 15.155 9.640 -13.706 1.00 89.38 317 ASP A N 1
ATOM 2450 C CA . ASP A 1 317 ? 15.161 11.040 -14.153 1.00 89.38 317 ASP A CA 1
ATOM 2451 C C . ASP A 1 317 ? 13.941 11.795 -13.599 1.00 89.38 317 ASP A C 1
ATOM 2453 O O . ASP A 1 317 ? 13.128 12.372 -14.318 1.00 89.38 317 ASP A O 1
ATOM 2457 N N . LEU A 1 318 ? 13.771 11.752 -12.276 1.00 84.50 318 LEU A N 1
ATOM 2458 C CA . LEU A 1 318 ? 12.633 12.382 -11.616 1.00 84.50 318 LEU A CA 1
ATOM 2459 C C . LEU A 1 318 ? 12.899 13.881 -11.404 1.00 84.50 318 LEU A C 1
ATOM 2461 O O . LEU A 1 318 ? 13.951 14.307 -10.909 1.00 84.50 318 LEU A O 1
ATOM 2465 N N . ALA A 1 319 ? 11.934 14.718 -11.793 1.00 71.38 319 ALA A N 1
ATOM 2466 C CA . ALA A 1 319 ? 11.956 16.149 -11.498 1.00 71.38 319 ALA A CA 1
ATOM 2467 C C . ALA A 1 319 ? 11.769 16.398 -9.987 1.00 71.38 319 ALA A C 1
ATOM 2469 O O . ALA A 1 319 ? 11.042 15.671 -9.319 1.00 71.38 319 ALA A O 1
ATOM 2470 N N . GLY A 1 320 ? 12.420 17.433 -9.442 1.00 61.84 320 GLY A N 1
ATOM 2471 C CA . GLY A 1 320 ? 12.360 17.775 -8.007 1.00 61.84 320 GLY A CA 1
ATOM 2472 C C . GLY A 1 320 ? 13.558 17.304 -7.168 1.00 61.84 320 GLY A C 1
ATOM 2473 O O . GLY A 1 320 ? 13.652 17.623 -5.985 1.00 61.84 320 GLY A O 1
ATOM 2474 N N . GLY A 1 321 ? 14.532 16.613 -7.771 1.00 62.06 321 GLY A N 1
ATOM 2475 C CA . GLY A 1 321 ? 15.767 16.229 -7.079 1.00 62.06 321 GLY A CA 1
ATOM 2476 C C . GLY A 1 321 ? 15.519 15.170 -6.001 1.00 62.06 321 GLY A C 1
ATOM 2477 O O . GLY A 1 321 ? 14.877 14.161 -6.270 1.00 62.06 321 GLY A O 1
ATOM 2478 N N . LEU A 1 322 ? 16.047 15.378 -4.790 1.00 57.84 322 LEU A N 1
ATOM 2479 C CA . LEU A 1 322 ? 15.905 14.433 -3.667 1.00 57.84 322 LEU A CA 1
ATOM 2480 C C . LEU A 1 322 ? 14.473 14.348 -3.110 1.00 57.84 322 LEU A C 1
ATOM 2482 O O . LEU A 1 322 ? 14.161 13.414 -2.378 1.00 57.84 322 LEU A O 1
ATOM 2486 N N . HIS A 1 323 ? 13.609 15.302 -3.460 1.00 58.38 323 HIS A N 1
ATOM 2487 C CA . HIS A 1 323 ? 12.215 15.352 -3.025 1.00 58.38 323 HIS A CA 1
ATOM 2488 C C . HIS A 1 323 ? 11.322 15.544 -4.255 1.00 58.38 323 HIS A C 1
ATOM 2490 O O . HIS A 1 323 ? 10.883 16.666 -4.526 1.00 58.38 323 HIS A O 1
ATOM 2496 N N . PRO A 1 324 ? 11.120 14.485 -5.064 1.00 60.78 324 PRO A N 1
ATOM 2497 C CA . PRO A 1 324 ? 10.270 14.583 -6.237 1.00 60.78 324 PRO A CA 1
ATOM 2498 C C . PRO A 1 324 ? 8.850 14.955 -5.817 1.00 60.78 324 PRO A C 1
ATOM 2500 O O . PRO A 1 324 ? 8.334 14.467 -4.815 1.00 60.78 324 PRO A O 1
ATOM 2503 N N . THR A 1 325 ? 8.200 15.804 -6.609 1.00 64.94 325 THR A N 1
ATOM 2504 C CA . THR A 1 325 ? 6.793 16.170 -6.390 1.00 64.94 325 THR A CA 1
ATOM 2505 C C . THR A 1 325 ? 5.846 14.991 -6.612 1.00 64.94 325 THR A C 1
ATOM 2507 O O . THR A 1 325 ? 4.706 15.035 -6.167 1.00 64.94 325 THR A O 1
ATOM 2510 N N . ARG A 1 326 ? 6.322 13.943 -7.298 1.00 72.31 326 ARG A N 1
ATOM 2511 C CA . ARG A 1 326 ? 5.639 12.666 -7.525 1.00 72.31 326 ARG A CA 1
ATOM 2512 C C . ARG A 1 326 ? 6.639 11.527 -7.290 1.00 72.31 326 ARG A C 1
ATOM 2514 O O . ARG A 1 326 ? 7.397 11.201 -8.207 1.00 72.31 326 ARG A O 1
ATOM 2521 N N . PRO A 1 327 ? 6.751 11.002 -6.059 1.00 79.19 327 PRO A N 1
ATOM 2522 C CA . PRO A 1 327 ? 7.660 9.900 -5.768 1.00 79.19 327 PRO A CA 1
ATOM 2523 C C . PRO A 1 327 ? 7.200 8.623 -6.476 1.00 79.19 327 PRO A C 1
ATOM 2525 O O . PRO A 1 327 ? 6.006 8.364 -6.593 1.00 79.19 327 PRO A O 1
ATOM 2528 N N . VAL A 1 328 ? 8.156 7.807 -6.920 1.00 87.62 328 VAL A N 1
ATOM 2529 C CA . VAL A 1 328 ? 7.880 6.471 -7.464 1.00 87.62 328 VAL A CA 1
ATOM 2530 C C . VAL A 1 328 ? 8.280 5.446 -6.412 1.00 87.62 328 VAL A C 1
ATOM 2532 O O . VAL A 1 328 ? 9.423 5.448 -5.954 1.00 87.62 328 VAL A O 1
ATOM 2535 N N . LEU A 1 329 ? 7.347 4.580 -6.021 1.00 89.38 329 LEU A N 1
ATOM 2536 C CA . LEU A 1 329 ? 7.569 3.504 -5.058 1.00 89.38 329 LEU A CA 1
ATOM 2537 C C . LEU A 1 329 ? 7.587 2.155 -5.792 1.00 89.38 329 LEU A C 1
ATOM 2539 O O . LEU A 1 329 ? 6.524 1.693 -6.204 1.00 89.38 329 LEU A O 1
ATOM 2543 N N . PRO A 1 330 ? 8.754 1.515 -5.966 1.00 94.19 330 PRO A N 1
ATOM 2544 C CA . PRO A 1 330 ? 8.817 0.172 -6.528 1.00 94.19 330 PRO A CA 1
ATOM 2545 C C . PRO A 1 330 ? 8.285 -0.856 -5.530 1.00 94.19 330 PRO A C 1
ATOM 2547 O O . PRO A 1 330 ? 8.639 -0.814 -4.348 1.00 94.19 330 PRO A O 1
ATOM 2550 N N . VAL A 1 331 ? 7.494 -1.813 -6.015 1.00 94.44 331 VAL A N 1
ATOM 2551 C CA . VAL A 1 331 ? 6.972 -2.917 -5.205 1.00 94.44 331 VAL A CA 1
ATOM 2552 C C . VAL A 1 331 ? 7.245 -4.226 -5.920 1.00 94.44 331 VAL A C 1
ATOM 2554 O O . VAL A 1 331 ? 6.745 -4.469 -7.005 1.00 94.44 331 VAL A O 1
ATOM 2557 N N . ILE A 1 332 ? 8.020 -5.105 -5.299 1.00 96.62 332 ILE A N 1
ATOM 2558 C CA . ILE A 1 332 ? 8.272 -6.429 -5.855 1.00 96.62 332 ILE A CA 1
ATOM 2559 C C . ILE A 1 332 ? 7.213 -7.396 -5.359 1.00 96.62 332 ILE A C 1
ATOM 2561 O O . ILE A 1 332 ? 6.983 -7.526 -4.158 1.00 96.62 332 ILE A O 1
ATOM 2565 N N . VAL A 1 333 ? 6.598 -8.114 -6.292 1.00 96.50 333 VAL A N 1
ATOM 2566 C CA . VAL A 1 333 ? 5.676 -9.201 -5.984 1.00 96.50 333 VAL A CA 1
ATOM 2567 C C . VAL A 1 333 ? 6.417 -10.522 -6.101 1.00 96.50 333 VAL A C 1
ATOM 2569 O O . VAL A 1 333 ? 6.943 -10.860 -7.166 1.00 96.50 333 VAL A O 1
ATOM 2572 N N . VAL A 1 334 ? 6.402 -11.303 -5.023 1.00 96.88 334 VAL A N 1
ATOM 2573 C CA . VAL A 1 334 ? 6.907 -12.680 -5.018 1.00 96.88 334 VAL A CA 1
ATOM 2574 C C . VAL A 1 334 ? 5.773 -13.674 -4.806 1.00 96.88 334 VAL A C 1
ATOM 2576 O O . VAL A 1 334 ? 4.975 -13.524 -3.891 1.00 96.88 334 VAL A O 1
ATOM 2579 N N . GLU A 1 335 ? 5.703 -14.703 -5.641 1.00 95.81 335 GLU A N 1
ATOM 2580 C CA . GLU A 1 335 ? 4.840 -15.868 -5.444 1.00 95.81 335 GLU A CA 1
ATOM 2581 C C . GLU A 1 335 ? 5.604 -16.907 -4.621 1.00 95.81 335 GLU A C 1
ATOM 2583 O O . GLU A 1 335 ? 6.693 -17.334 -5.004 1.00 95.81 335 GLU A O 1
ATOM 2588 N N . ASP A 1 336 ? 5.053 -17.320 -3.487 1.00 96.12 336 ASP A N 1
ATOM 2589 C CA . ASP A 1 336 ? 5.656 -18.344 -2.639 1.00 96.12 336 ASP A CA 1
ATOM 2590 C C . ASP A 1 336 ? 5.333 -19.778 -3.114 1.00 96.12 336 ASP A C 1
ATOM 2592 O O . ASP A 1 336 ? 4.562 -19.999 -4.049 1.00 96.12 336 ASP A O 1
ATOM 2596 N N . ALA A 1 337 ? 5.896 -20.794 -2.459 1.00 93.44 337 ALA A N 1
ATOM 2597 C CA . ALA A 1 337 ? 5.707 -22.204 -2.817 1.00 93.44 337 ALA A CA 1
ATOM 2598 C C . ALA A 1 337 ? 4.250 -22.702 -2.714 1.00 93.44 337 ALA A C 1
ATOM 2600 O O . ALA A 1 337 ? 3.934 -23.790 -3.196 1.00 93.44 337 ALA A O 1
ATOM 2601 N N . ARG A 1 338 ? 3.363 -21.930 -2.077 1.00 91.50 338 ARG A N 1
ATOM 2602 C CA . ARG A 1 338 ? 1.927 -22.211 -1.957 1.00 91.50 338 ARG A CA 1
ATOM 2603 C C . ARG A 1 338 ? 1.113 -21.488 -3.034 1.00 91.50 338 ARG A C 1
ATOM 2605 O O . ARG A 1 338 ? -0.102 -21.659 -3.069 1.00 91.50 338 ARG A O 1
ATOM 2612 N N . GLY A 1 339 ? 1.756 -20.693 -3.891 1.00 88.31 339 GLY A N 1
ATOM 2613 C CA . GLY A 1 339 ? 1.092 -19.843 -4.875 1.00 88.31 339 GLY A CA 1
ATOM 2614 C C . GLY A 1 339 ? 0.529 -18.551 -4.279 1.00 88.31 339 GLY A C 1
ATOM 2615 O O . GLY A 1 339 ? -0.342 -17.935 -4.888 1.00 88.31 339 GLY A O 1
ATOM 2616 N N . VAL A 1 340 ? 0.970 -18.153 -3.080 1.00 86.69 340 VAL A N 1
ATOM 2617 C CA . VAL A 1 340 ? 0.542 -16.897 -2.450 1.00 86.69 340 VAL A CA 1
ATOM 2618 C C . VAL A 1 340 ? 1.489 -15.782 -2.878 1.00 86.69 340 VAL A C 1
ATOM 2620 O O . VAL A 1 340 ? 2.699 -15.893 -2.691 1.00 86.69 340 VAL A O 1
ATOM 2623 N N . GLU A 1 341 ? 0.938 -14.708 -3.441 1.00 91.56 341 GLU A N 1
ATOM 2624 C CA . GLU A 1 341 ? 1.691 -13.498 -3.776 1.00 91.56 341 GLU A CA 1
ATOM 2625 C C . GLU A 1 341 ? 1.911 -12.625 -2.522 1.00 91.56 341 GLU A C 1
ATOM 2627 O O . GLU A 1 341 ? 0.983 -12.382 -1.746 1.00 91.56 341 GLU A O 1
ATOM 2632 N N . HIS A 1 342 ? 3.136 -12.133 -2.340 1.00 90.00 342 HIS A N 1
ATOM 2633 C CA . HIS A 1 342 ? 3.540 -11.203 -1.283 1.00 90.00 342 HIS A CA 1
ATOM 2634 C C . HIS A 1 342 ? 4.125 -9.943 -1.921 1.00 90.00 342 HIS A C 1
ATOM 2636 O O . HIS A 1 342 ? 4.984 -10.040 -2.796 1.00 90.00 342 HIS A O 1
ATOM 2642 N N . GLU A 1 343 ? 3.667 -8.774 -1.479 1.00 92.00 343 GLU A N 1
ATOM 2643 C CA . GLU A 1 343 ? 4.200 -7.473 -1.895 1.00 92.00 343 GLU A CA 1
ATOM 2644 C C . GLU A 1 343 ? 5.340 -7.048 -0.969 1.00 92.00 343 GLU A C 1
ATOM 2646 O O . GLU A 1 343 ? 5.218 -7.110 0.257 1.00 92.00 343 GLU A O 1
ATOM 2651 N N . ILE A 1 344 ? 6.452 -6.622 -1.562 1.00 92.69 344 ILE A N 1
ATOM 2652 C CA . ILE A 1 344 ? 7.642 -6.160 -0.854 1.00 92.69 344 ILE A CA 1
ATOM 2653 C C . ILE A 1 344 ? 8.034 -4.818 -1.435 1.00 92.69 344 ILE A C 1
ATOM 2655 O O . ILE A 1 344 ? 8.532 -4.711 -2.555 1.00 92.69 344 ILE A O 1
ATOM 2659 N N . GLU A 1 345 ? 7.788 -3.784 -0.654 1.00 90.88 345 GLU A N 1
ATOM 2660 C CA . GLU A 1 345 ? 8.139 -2.424 -1.020 1.00 90.88 345 GLU A CA 1
ATOM 2661 C C . GLU A 1 345 ? 9.636 -2.202 -0.918 1.00 90.88 345 GLU A C 1
ATOM 2663 O O . GLU A 1 345 ? 10.270 -2.586 0.067 1.00 90.88 345 GLU A O 1
ATOM 2668 N N . LEU A 1 346 ? 10.179 -1.528 -1.924 1.00 93.38 346 LEU A N 1
ATOM 2669 C CA . LEU A 1 346 ? 11.545 -1.038 -1.909 1.00 93.38 346 LEU A CA 1
ATOM 2670 C C . LEU A 1 346 ? 11.570 0.451 -1.533 1.00 93.38 346 LEU A C 1
ATOM 2672 O O . LEU A 1 346 ? 10.535 1.099 -1.379 1.00 93.38 346 LEU A O 1
ATOM 2676 N N . SER A 1 347 ? 12.759 1.031 -1.375 1.00 89.81 347 SER A N 1
ATOM 2677 C CA . SER A 1 347 ? 12.867 2.470 -1.132 1.00 89.81 347 SER A CA 1
ATOM 2678 C C . SER A 1 347 ? 12.387 3.290 -2.336 1.00 89.81 347 SER A C 1
ATOM 2680 O O . SER A 1 347 ? 12.591 2.920 -3.497 1.00 89.81 347 SER A O 1
ATOM 2682 N N . GLN A 1 348 ? 11.770 4.442 -2.056 1.00 88.69 348 GLN A N 1
ATOM 2683 C CA . GLN A 1 348 ? 11.317 5.363 -3.097 1.00 88.69 348 GLN A CA 1
ATOM 2684 C C . GLN A 1 348 ? 12.464 5.744 -4.036 1.00 88.69 348 GLN A C 1
ATOM 2686 O O . GLN A 1 348 ? 13.573 6.074 -3.606 1.00 88.69 348 GLN A O 1
ATOM 2691 N N . LEU A 1 349 ? 12.164 5.743 -5.329 1.00 89.06 349 LEU A N 1
ATOM 2692 C CA . LEU A 1 349 ? 13.056 6.252 -6.353 1.00 89.06 349 LEU A CA 1
ATOM 2693 C C . LEU A 1 349 ? 13.061 7.781 -6.304 1.00 89.06 349 LEU A C 1
ATOM 2695 O O . LEU A 1 349 ? 12.015 8.425 -6.219 1.00 89.06 349 LEU A O 1
ATOM 2699 N N . MET A 1 350 ? 14.253 8.368 -6.375 1.00 84.75 350 MET A N 1
ATOM 2700 C CA . MET A 1 350 ? 14.448 9.815 -6.296 1.00 84.75 350 MET A CA 1
ATOM 2701 C C . MET A 1 350 ? 15.585 10.284 -7.205 1.00 84.75 350 MET A C 1
ATOM 2703 O O . MET A 1 350 ? 16.426 9.497 -7.645 1.00 84.75 350 MET A O 1
ATOM 2707 N N . GLY A 1 351 ? 15.605 11.587 -7.479 1.00 85.88 351 GLY A N 1
ATOM 2708 C CA . GLY A 1 351 ? 16.671 12.260 -8.210 1.00 85.88 351 GLY A CA 1
ATOM 2709 C C . GLY A 1 351 ? 16.836 11.851 -9.673 1.00 85.88 351 GLY A C 1
ATOM 2710 O O . GLY A 1 351 ? 15.922 11.351 -10.323 1.00 85.88 351 GLY A O 1
ATOM 2711 N N . ARG A 1 352 ? 18.032 12.152 -10.193 1.00 89.19 352 ARG A N 1
ATOM 2712 C CA . ARG A 1 352 ? 18.418 11.981 -11.601 1.00 89.19 352 ARG A CA 1
ATOM 2713 C C . ARG A 1 352 ? 19.688 11.144 -11.765 1.00 89.19 352 ARG A C 1
ATOM 2715 O O . ARG A 1 352 ? 20.589 11.508 -12.520 1.00 89.19 352 ARG A O 1
ATOM 2722 N N . TYR A 1 353 ? 19.811 10.040 -11.036 1.00 88.44 353 TYR A N 1
ATOM 2723 C CA . TYR A 1 353 ? 21.059 9.272 -10.935 1.00 88.44 353 TYR A CA 1
ATOM 2724 C C . TYR A 1 353 ? 20.798 7.763 -10.814 1.00 88.44 353 TYR A C 1
ATOM 2726 O O . TYR A 1 353 ? 19.650 7.324 -10.796 1.00 88.44 353 TYR A O 1
ATOM 2734 N N . TRP A 1 354 ? 21.864 6.960 -10.841 1.00 90.69 354 TRP A N 1
ATOM 2735 C CA . TRP A 1 354 ? 21.775 5.515 -10.622 1.00 90.69 354 TRP A CA 1
ATOM 2736 C C . TRP A 1 354 ? 21.539 5.205 -9.149 1.00 90.69 354 TRP A C 1
ATOM 2738 O O . TRP A 1 354 ? 22.271 5.691 -8.290 1.00 90.69 354 TRP A O 1
ATOM 2748 N N . TYR A 1 355 ? 20.556 4.366 -8.862 1.00 87.38 355 TYR A N 1
ATOM 2749 C CA . TYR A 1 355 ? 20.138 4.044 -7.509 1.00 87.38 355 TYR A CA 1
ATOM 2750 C C . TYR A 1 355 ? 19.996 2.533 -7.327 1.00 87.38 355 TYR A C 1
ATOM 2752 O O . TYR A 1 355 ? 19.567 1.826 -8.240 1.00 87.38 355 TYR A O 1
ATOM 2760 N N . VAL A 1 356 ? 20.349 2.061 -6.132 1.00 92.06 356 VAL A N 1
ATOM 2761 C CA . VAL A 1 356 ? 19.947 0.740 -5.643 1.00 92.06 356 VAL A CA 1
ATOM 2762 C C . VAL A 1 356 ? 18.813 0.968 -4.671 1.00 92.06 356 VAL A C 1
ATOM 2764 O O . VAL A 1 356 ? 19.028 1.500 -3.581 1.00 92.06 356 VAL A O 1
ATOM 2767 N N . SER A 1 357 ? 17.613 0.594 -5.085 1.00 94.31 357 SER A N 1
ATOM 2768 C CA . SER A 1 357 ? 16.476 0.527 -4.186 1.00 94.31 357 SER A CA 1
ATOM 2769 C C . SER A 1 357 ? 16.513 -0.817 -3.472 1.00 94.31 357 SER A C 1
ATOM 2771 O O . SER A 1 357 ? 16.550 -1.861 -4.118 1.00 94.31 357 SER A O 1
ATOM 2773 N N . HIS A 1 358 ? 16.591 -0.782 -2.146 1.00 94.56 358 HIS A N 1
ATOM 2774 C CA . HIS A 1 358 ? 16.845 -1.956 -1.316 1.00 94.56 358 HIS A CA 1
ATOM 2775 C C . HIS A 1 358 ? 15.708 -2.152 -0.322 1.00 94.56 358 HIS A C 1
ATOM 2777 O O . HIS A 1 358 ? 15.286 -1.196 0.332 1.00 94.56 358 HIS A O 1
ATOM 2783 N N . ALA A 1 359 ? 15.288 -3.399 -0.144 1.00 94.94 359 ALA A N 1
ATOM 2784 C CA . ALA A 1 359 ? 14.470 -3.802 0.987 1.00 94.94 359 ALA A CA 1
ATOM 2785 C C . ALA A 1 359 ? 15.060 -5.026 1.661 1.00 94.94 359 ALA A C 1
ATOM 2787 O O . ALA A 1 359 ? 15.431 -5.995 1.004 1.00 94.94 359 ALA A O 1
ATOM 2788 N N . LYS A 1 360 ? 15.058 -4.997 2.991 1.00 95.62 360 LYS A N 1
ATOM 2789 C CA . LYS A 1 360 ? 15.269 -6.173 3.821 1.00 95.62 360 LYS A CA 1
ATOM 2790 C C . LYS A 1 360 ? 13.920 -6.631 4.360 1.00 95.62 360 LYS A C 1
ATOM 2792 O O . LYS A 1 360 ? 13.185 -5.819 4.926 1.00 95.62 360 LYS A O 1
ATOM 2797 N N . LEU A 1 361 ? 13.622 -7.917 4.211 1.00 92.81 361 LEU A N 1
ATOM 2798 C CA . LEU A 1 361 ? 12.450 -8.532 4.813 1.00 92.81 361 LEU A CA 1
ATOM 2799 C C . LEU A 1 361 ? 12.503 -8.349 6.327 1.00 92.81 361 LEU A C 1
ATOM 2801 O O . LEU A 1 361 ? 13.501 -8.675 6.977 1.00 92.81 361 LEU A O 1
ATOM 2805 N N . GLN A 1 362 ? 11.408 -7.854 6.895 1.00 87.44 362 GLN A N 1
ATOM 2806 C CA . GLN A 1 362 ? 11.225 -7.946 8.337 1.00 87.44 362 GLN A CA 1
ATOM 2807 C C . GLN A 1 362 ? 11.055 -9.423 8.732 1.00 87.44 362 GLN A C 1
ATOM 2809 O O . GLN A 1 362 ? 10.549 -10.202 7.915 1.00 87.44 362 GLN A O 1
ATOM 2814 N N . PRO A 1 363 ? 11.454 -9.837 9.949 1.00 88.38 363 PRO A N 1
ATOM 2815 C CA . PRO A 1 363 ? 11.320 -11.225 10.396 1.00 88.38 363 PRO A CA 1
ATOM 2816 C C . PRO A 1 363 ? 9.914 -11.795 10.168 1.00 88.38 363 PRO A C 1
ATOM 2818 O O . PRO A 1 363 ? 9.762 -12.889 9.634 1.00 88.38 363 PRO A O 1
ATOM 2821 N N . GLU A 1 364 ? 8.883 -11.000 10.450 1.00 81.94 364 GLU A N 1
ATOM 2822 C CA . GLU A 1 364 ? 7.481 -11.379 10.291 1.00 81.94 364 GLU A CA 1
ATOM 2823 C C . GLU A 1 364 ? 7.082 -11.553 8.817 1.00 81.94 364 GLU A C 1
ATOM 2825 O O . GLU A 1 364 ? 6.201 -12.350 8.497 1.00 81.94 364 GLU A O 1
ATOM 2830 N N . GLN A 1 365 ? 7.704 -10.808 7.897 1.00 85.31 365 GLN A N 1
ATOM 2831 C CA . GLN A 1 365 ? 7.509 -10.999 6.456 1.00 85.31 365 GLN A CA 1
ATOM 2832 C C . GLN A 1 365 ? 8.240 -12.255 5.971 1.00 85.31 365 GLN A C 1
ATOM 2834 O O . GLN A 1 365 ? 7.656 -13.041 5.227 1.00 85.31 365 GLN A O 1
ATOM 2839 N N . ALA A 1 366 ? 9.478 -12.477 6.422 1.00 91.62 366 ALA A N 1
ATOM 2840 C CA . ALA A 1 366 ? 10.274 -13.647 6.054 1.00 91.62 366 ALA A CA 1
ATOM 2841 C C . ALA A 1 366 ? 9.612 -14.961 6.501 1.00 91.62 366 ALA A C 1
ATOM 2843 O O . ALA A 1 366 ? 9.506 -15.893 5.710 1.00 91.62 366 ALA A O 1
ATOM 2844 N N . GLU A 1 367 ? 9.072 -15.017 7.724 1.00 90.75 367 GLU A N 1
ATOM 2845 C CA . GLU A 1 367 ? 8.344 -16.186 8.246 1.00 90.75 367 GLU A CA 1
ATOM 2846 C C . GLU A 1 367 ? 7.085 -16.533 7.434 1.00 90.75 367 GLU A C 1
ATOM 2848 O O . GLU A 1 367 ? 6.629 -17.679 7.429 1.00 90.75 367 GLU A O 1
ATOM 2853 N N . ARG A 1 368 ? 6.504 -15.552 6.732 1.00 87.06 368 ARG A N 1
ATOM 2854 C CA . ARG A 1 368 ? 5.296 -15.749 5.924 1.00 87.06 368 ARG A CA 1
ATOM 2855 C C . ARG A 1 368 ? 5.581 -16.304 4.541 1.00 87.06 368 ARG A C 1
ATOM 2857 O O . ARG A 1 368 ? 4.658 -16.873 3.957 1.00 87.06 368 ARG A O 1
ATOM 2864 N N . ILE A 1 369 ? 6.788 -16.142 4.011 1.00 93.50 369 ILE A N 1
ATOM 2865 C CA . ILE A 1 369 ? 7.134 -16.581 2.659 1.00 93.50 369 ILE A CA 1
ATOM 2866 C C . ILE A 1 369 ? 7.528 -18.057 2.708 1.00 93.50 369 ILE A C 1
ATOM 2868 O O . ILE A 1 369 ? 8.530 -18.444 3.301 1.00 93.50 369 ILE A O 1
ATOM 2872 N N . ALA A 1 370 ? 6.728 -18.907 2.064 1.00 94.81 370 ALA A N 1
ATOM 2873 C CA . ALA A 1 370 ? 7.090 -20.307 1.875 1.00 94.81 370 ALA A CA 1
ATOM 2874 C C . ALA A 1 370 ? 8.085 -20.444 0.708 1.00 94.81 370 ALA A C 1
ATOM 2876 O O . ALA A 1 370 ? 7.747 -20.154 -0.437 1.00 94.81 370 ALA A O 1
ATOM 2877 N N . TYR A 1 371 ? 9.301 -20.918 0.966 1.00 95.50 371 TYR A N 1
ATOM 2878 C CA . TYR A 1 371 ? 10.313 -21.113 -0.078 1.00 95.50 371 TYR A CA 1
ATOM 2879 C C . TYR A 1 371 ? 10.168 -22.482 -0.782 1.00 95.50 371 TYR A C 1
ATOM 2881 O O . TYR A 1 371 ? 9.700 -23.442 -0.162 1.00 95.50 371 TYR A O 1
ATOM 2889 N N . PRO A 1 372 ? 10.591 -22.620 -2.058 1.00 95.94 372 PRO A N 1
ATOM 2890 C CA . PRO A 1 372 ? 11.150 -21.577 -2.922 1.00 95.94 372 PRO A CA 1
ATOM 2891 C C . PRO A 1 372 ? 10.087 -20.577 -3.395 1.00 95.94 372 PRO A C 1
ATOM 2893 O O . PRO A 1 372 ? 8.934 -20.944 -3.605 1.00 95.94 372 PRO A O 1
ATOM 2896 N N . ALA A 1 373 ? 10.504 -19.328 -3.599 1.00 96.81 373 ALA A N 1
ATOM 2897 C CA . ALA A 1 373 ? 9.657 -18.272 -4.148 1.00 96.81 373 ALA A CA 1
ATOM 2898 C C . ALA A 1 373 ? 9.994 -17.994 -5.623 1.00 96.81 373 ALA A C 1
ATOM 2900 O O . ALA A 1 373 ? 11.040 -18.408 -6.132 1.00 96.81 373 ALA A O 1
ATOM 2901 N N . LYS A 1 374 ? 9.118 -17.270 -6.313 1.00 98.19 374 LYS A N 1
ATOM 2902 C CA . LYS A 1 374 ? 9.297 -16.801 -7.689 1.00 98.19 374 LYS A CA 1
ATOM 2903 C C . LYS A 1 374 ? 9.005 -15.307 -7.756 1.00 98.19 374 LYS A C 1
ATOM 2905 O O . LYS A 1 374 ? 8.067 -14.841 -7.122 1.00 98.19 374 LYS A O 1
ATOM 2910 N N . PHE A 1 375 ? 9.759 -14.561 -8.549 1.00 98.31 375 PHE A N 1
ATOM 2911 C CA . PHE A 1 375 ? 9.401 -13.198 -8.918 1.00 98.31 375 PHE A CA 1
ATOM 2912 C C . PHE A 1 375 ? 8.178 -13.230 -9.839 1.00 98.31 375 PHE A C 1
ATOM 2914 O O . PHE A 1 375 ? 8.207 -13.892 -10.878 1.00 98.31 375 PHE A O 1
ATOM 2921 N N . ALA A 1 376 ? 7.114 -12.534 -9.450 1.00 98.00 376 ALA A N 1
ATOM 2922 C CA . ALA A 1 376 ? 5.830 -12.546 -10.143 1.00 98.00 376 ALA A CA 1
ATOM 2923 C C . ALA A 1 376 ? 5.508 -11.215 -10.837 1.00 98.00 376 ALA A C 1
ATOM 2925 O O . ALA A 1 376 ? 4.857 -11.239 -11.883 1.00 98.00 376 ALA A O 1
ATOM 2926 N N . ALA A 1 377 ? 5.938 -10.081 -10.273 1.00 97.56 377 ALA A N 1
ATOM 2927 C CA . ALA A 1 377 ? 5.748 -8.750 -10.852 1.00 97.56 377 ALA A CA 1
ATOM 2928 C C . ALA A 1 377 ? 6.677 -7.697 -10.217 1.00 97.56 377 ALA A C 1
ATOM 2930 O O . ALA A 1 377 ? 7.163 -7.889 -9.097 1.00 97.56 377 ALA A O 1
ATOM 2931 N N . LEU A 1 378 ? 6.862 -6.588 -10.936 1.00 96.38 378 LEU A N 1
ATOM 2932 C CA . LEU A 1 378 ? 7.366 -5.294 -10.461 1.00 96.38 378 LEU A CA 1
ATOM 2933 C C . LEU A 1 378 ? 6.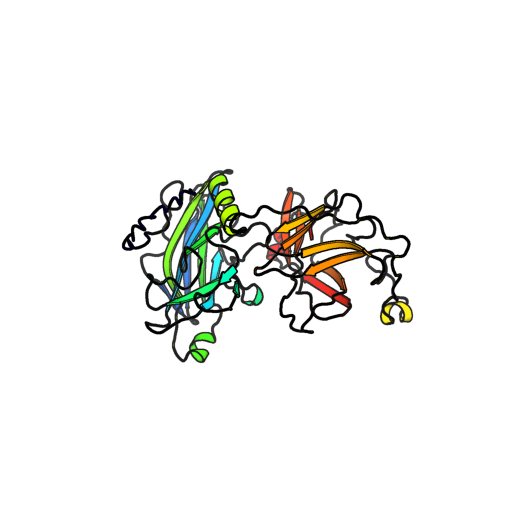239 -4.253 -10.505 1.00 96.38 378 LEU A C 1
ATOM 2935 O O . LEU A 1 378 ? 5.413 -4.350 -11.447 1.00 96.38 378 LEU A O 1
#

pLDDT: mean 87.74, std 16.56, range [20.92, 98.5]

Sequence (378 aa):
MRAILCAFILATVFAGAAVAQTDYPLIGAPVSLADGEVRITPAEDWARSVEAPQYETDQRLVLHVDARLDAGPTGGGCNWVLQALLNGRLLDEAVRAPRLINKPPDFDLLGSDYHFDWYARHHQAWMTLFSGDWDRDMTDAAADFGFLWDVTGFAAPGEPLEVRVVYAQKNLPSVMGKEAPVVVRDAWLGVMSAADVQRMRAEAIAGGQSPQAVPIVAELPADAPVGERPYEIEWSGREENPPAQVSFEDLRGWTASLRGEAEVSLGASREYRIWREQVLEVAMQGGATNATLEIRPPEPIPIRGEWDAIDLWAKTDLAGGLHPTRPVLPVIVVEDARGVEHEIELSQLMGRYWYVSHAKLQPEQAERIAYPAKFAAL

Radius of gyration: 24.09 Å; chains: 1; bounding box: 77×50×66 Å

Foldseek 3Di:
DDDDDDDDDDDDDDDDDQPPDPPQQFDDDWAFFDDFKDWAFQVDKDKGKDFAAADDPQKFKKKKWQKAFAPDAPDWDKDFFKWKDKVNHTPAADDPFGFFLQAAQWWDFPPDLDIDGQGDPVLSGGMHTHHNDLRDDGIPGPRRRMTMGRPGPSDHHRDMIMMMIHGRPNCVCVVSVHGRTMMIGTITMTMGGNVSSVVSRCCHHACNDDWDKADEAFDDPPPADAADAPVVCVVVVDADPPPDLDFSLGCPQKIKTKGADWDKYWYWHNHYDHHHNIHIDIDIDDGSDDMDMKIFHNDFRWDPDADFKDKDKDFDAAPPAQDGPDWDKDWWWKQAPVRDIDIDIWDIDGGGGIDITMDGHDPVRSVPGHPPITGGID

Secondary structure (DSSP, 8-state):
--------------------S----BSS--EES-SSPEEEBTTB-EEEEEEPPP--TTEEEEEEEEEEE---TT---EEEEEEEEETTEE----SSS-SB-SS-SEEEBTTS--EEESEEGGGTEEEEEB-SSS----BSSTTSSEEEEE-TTSS-TTSEEEEEEEES-TTHHHHHTS---EEEEEEEEEEEEHHHHHHHHHHHHHTT-PPEEE-EE-SPPTT---PPPPHHHHHHT---SSPPSS--S--TT-EEEEEES-EEEEEEE-SS-SSSS-EEEEEEE--SS-EEEEEE-SSPEEPPS--SEEEEEEE---TTTTS-SS-B--EEEEE-TTS-EEEEE-PPB-TTSEEEEEEEPPHHHHTT-PSSPEEEE-